Protein AF-A0A7Y5E2L9-F1 (afdb_monomer_lite)

pLDDT: mean 78.07, std 25.01, range [21.69, 98.31]

Sequence (500 aa):
MLGVAVPGIAPTQVGQPGPGPAAGPALGESTGGPRPVPNAMATMLGTSAPAGLGAAAAVGTPPEQPGPTGPRGQTAMFLVPEPKPFVEEPLPSRPVIVEKKKGGVSLALGVGIAAVVVLLLGVGIFFVARGSAPIKASAGVDDTGHDVLALRCEGCPDGTIIKDGPSAATISKGAARLALATPLRVGNNDLTLHVDRPGVGRDEEVKLVVPVSYRLRADAATVEQWPPKFVFRAEAAKGVRIEVDGAPVTVDANGVGTSELPLGALAEGSSDAVSVFEKVVPYKVVLVGGAEEKGTLTLRTRVLPLKLDTPRADAWIFGGTVSVAGQAAPTAKVFINGAAAPVDDRGVFDVQVPVGDGHFEVRTERKDAAARGTKVAIRKMTTAERAAAQKDFESKATLKYADYAKDVTPHIGKKVVVDGDVVDARASGKQTVVLVDQRAGCTGACLTRVVVGAVMTIPRGAKIRVYGHISRKFEGADGTKVPEVDAELVAKPPRFEPWQ

Radius of gyration: 34.04 Å; chains: 1; bounding box: 79×69×106 Å

Structure (mmCIF, N/CA/C/O backbone):
data_AF-A0A7Y5E2L9-F1
#
_entry.id   AF-A0A7Y5E2L9-F1
#
loop_
_atom_site.group_PDB
_atom_site.id
_atom_site.type_symbol
_atom_site.label_atom_id
_atom_site.label_alt_id
_atom_site.label_comp_id
_atom_site.label_asym_id
_atom_site.label_entity_id
_atom_site.label_seq_id
_atom_site.pdbx_PDB_ins_code
_atom_site.Cartn_x
_atom_site.Cartn_y
_atom_site.Cartn_z
_atom_site.occupancy
_atom_site.B_iso_or_equiv
_atom_site.auth_seq_id
_atom_site.auth_comp_id
_atom_site.auth_asym_id
_atom_site.auth_atom_id
_atom_site.pdbx_PDB_model_num
ATOM 1 N N . MET A 1 1 ? -10.392 16.619 27.973 1.00 26.94 1 MET A N 1
ATOM 2 C CA . MET A 1 1 ? -10.065 15.187 28.157 1.00 26.94 1 MET A CA 1
ATOM 3 C C . MET A 1 1 ? -8.993 14.763 27.157 1.00 26.94 1 MET A C 1
ATOM 5 O O . MET A 1 1 ? -8.852 15.434 26.141 1.00 26.94 1 MET A O 1
ATOM 9 N N . LEU A 1 2 ? -8.266 13.673 27.430 1.00 21.69 2 LEU A N 1
ATOM 10 C CA . LEU A 1 2 ? -7.343 13.024 26.489 1.00 21.69 2 LEU A CA 1
ATOM 11 C C . LEU A 1 2 ? -7.779 11.564 26.307 1.00 21.69 2 LEU A C 1
ATOM 13 O O . LEU A 1 2 ? -7.660 10.766 27.233 1.00 21.69 2 LEU A O 1
ATOM 17 N N . GLY A 1 3 ? -8.325 11.247 25.136 1.00 24.45 3 GLY A N 1
ATOM 18 C CA . GLY A 1 3 ? -8.539 9.882 24.670 1.00 24.45 3 GLY A CA 1
ATOM 19 C C . GLY A 1 3 ? -7.211 9.241 24.268 1.00 24.45 3 GLY A C 1
ATOM 20 O O . GLY A 1 3 ? -6.254 9.928 23.911 1.00 24.45 3 GLY A O 1
ATOM 21 N N . VAL A 1 4 ? -7.146 7.915 24.332 1.00 24.28 4 VAL A N 1
ATOM 22 C CA . VAL A 1 4 ? -5.907 7.146 24.162 1.00 24.28 4 VAL A CA 1
ATOM 23 C C . VAL A 1 4 ? -6.049 6.205 22.967 1.00 24.28 4 VAL A C 1
ATOM 25 O O . VAL A 1 4 ? -7.059 5.516 22.848 1.00 24.28 4 VAL A O 1
ATOM 28 N N . ALA A 1 5 ? -5.041 6.167 22.090 1.00 24.97 5 ALA A N 1
ATOM 29 C CA . ALA A 1 5 ? -4.900 5.098 21.104 1.00 24.97 5 ALA A CA 1
ATOM 30 C C . ALA A 1 5 ? -4.415 3.812 21.776 1.00 24.97 5 ALA A C 1
ATOM 32 O O . ALA A 1 5 ? -3.428 3.847 22.512 1.00 24.97 5 ALA A O 1
ATOM 33 N N . VAL A 1 6 ? -4.993 2.670 21.408 1.00 30.72 6 VAL A N 1
ATOM 34 C CA . VAL A 1 6 ? -4.291 1.385 21.524 1.00 30.72 6 VAL A CA 1
ATOM 35 C C . VAL A 1 6 ? -3.451 1.182 20.251 1.00 30.72 6 VAL A C 1
ATOM 37 O O . VAL A 1 6 ? -3.995 1.293 19.148 1.00 30.72 6 VAL A O 1
ATOM 40 N N . PRO A 1 7 ? -2.136 0.904 20.346 1.00 28.19 7 PRO A N 1
ATOM 41 C CA . PRO A 1 7 ? -1.324 0.534 19.190 1.00 28.19 7 PRO A CA 1
ATOM 42 C C . PRO A 1 7 ? -1.612 -0.894 18.715 1.00 28.19 7 PRO A C 1
ATOM 44 O O . PRO A 1 7 ? -1.441 -1.849 19.470 1.00 28.19 7 PRO A O 1
ATOM 47 N N . GLY A 1 8 ? -1.975 -1.060 17.441 1.00 25.48 8 GLY A N 1
ATOM 48 C CA . GLY A 1 8 ? -2.113 -2.383 16.827 1.00 25.48 8 GLY A CA 1
ATOM 49 C C . GLY A 1 8 ? -0.757 -3.072 16.632 1.00 25.48 8 GLY A C 1
ATOM 50 O O . GLY A 1 8 ? -0.043 -2.781 15.671 1.00 25.48 8 GLY A O 1
ATOM 51 N N . ILE A 1 9 ? -0.404 -4.003 17.523 1.00 25.88 9 ILE A N 1
ATOM 52 C CA . ILE A 1 9 ? 0.802 -4.834 17.399 1.00 25.88 9 ILE A CA 1
ATOM 53 C C . ILE A 1 9 ? 0.489 -6.063 16.536 1.00 25.88 9 ILE A C 1
ATOM 55 O O . ILE A 1 9 ? -0.278 -6.938 16.931 1.00 25.88 9 ILE A O 1
ATOM 59 N N . ALA A 1 10 ? 1.121 -6.159 15.365 1.00 26.16 10 ALA A N 1
ATOM 60 C CA . ALA A 1 10 ? 1.082 -7.369 14.544 1.00 26.16 10 ALA A CA 1
ATOM 61 C C . ALA A 1 10 ? 2.088 -8.420 15.068 1.00 26.16 10 ALA A C 1
ATOM 63 O O . ALA A 1 10 ? 3.217 -8.052 15.404 1.00 26.16 10 ALA A O 1
ATOM 64 N N . PRO A 1 11 ? 1.737 -9.721 15.109 1.00 26.77 11 PRO A N 1
ATOM 65 C CA . PRO A 1 11 ? 2.609 -10.753 15.661 1.00 26.77 11 PRO A CA 1
ATOM 66 C C . PRO A 1 11 ? 3.846 -10.999 14.785 1.00 26.77 11 PRO A C 1
ATOM 68 O O . PRO A 1 11 ? 3.742 -11.308 13.597 1.00 26.77 11 PRO A O 1
ATOM 71 N N . THR A 1 12 ? 5.031 -10.925 15.394 1.00 29.47 12 THR A N 1
ATOM 72 C CA . THR A 1 12 ? 6.311 -11.270 14.762 1.00 29.47 12 THR A CA 1
ATOM 73 C C . THR A 1 12 ? 6.851 -12.592 15.304 1.00 29.47 12 THR A C 1
ATOM 75 O O . THR A 1 12 ? 7.628 -12.605 16.258 1.00 29.47 12 THR A O 1
ATOM 78 N N . GLN A 1 13 ? 6.498 -13.704 14.660 1.00 29.12 13 GLN A N 1
ATOM 79 C CA . GLN A 1 13 ? 7.287 -14.935 14.733 1.00 29.12 13 GLN A CA 1
ATOM 80 C C . GLN A 1 13 ? 7.482 -15.524 13.335 1.00 29.12 13 GLN A C 1
ATOM 82 O O . GLN A 1 13 ? 6.527 -15.750 12.596 1.00 29.12 13 GLN A O 1
ATOM 87 N N . VAL A 1 14 ? 8.745 -15.777 12.992 1.00 32.88 14 VAL A N 1
ATOM 88 C CA . VAL A 1 14 ? 9.131 -16.675 11.902 1.00 32.88 14 VAL A CA 1
ATOM 89 C C . VAL A 1 14 ? 9.301 -18.052 12.534 1.00 32.88 14 VAL A C 1
ATOM 91 O O . VAL A 1 14 ? 10.081 -18.199 13.472 1.00 32.88 14 VAL A O 1
ATOM 94 N N . GLY A 1 15 ? 8.549 -19.046 12.060 1.00 31.00 15 GLY A N 1
ATOM 95 C CA . GLY A 1 15 ? 8.621 -20.405 12.595 1.00 31.00 15 GLY A CA 1
ATOM 96 C C . GLY A 1 15 ? 9.965 -21.060 12.276 1.00 31.00 15 GLY A C 1
ATOM 97 O O . GLY A 1 15 ? 10.263 -21.318 11.112 1.00 31.00 15 GLY A O 1
ATOM 98 N N . GLN A 1 16 ? 10.759 -21.345 13.306 1.00 31.66 16 GLN A N 1
ATOM 99 C CA . GLN A 1 16 ? 11.995 -22.118 13.196 1.00 31.66 16 GLN A CA 1
ATOM 100 C C . GLN A 1 16 ? 11.679 -23.603 13.467 1.00 31.66 16 GLN A C 1
ATOM 102 O O . GLN A 1 16 ? 11.111 -23.905 14.519 1.00 31.66 16 GLN A O 1
ATOM 107 N N . PRO A 1 17 ? 11.989 -24.540 12.550 1.00 31.20 17 PRO A N 1
ATOM 108 C CA . PRO A 1 17 ? 11.597 -25.940 12.704 1.00 31.20 17 PRO A CA 1
ATOM 109 C C . PRO A 1 17 ? 12.443 -26.654 13.770 1.00 31.20 17 PRO A C 1
ATOM 111 O O . PRO A 1 17 ? 13.666 -26.728 13.660 1.00 31.20 17 PRO A O 1
ATOM 114 N N . GLY A 1 18 ? 11.779 -27.201 14.791 1.00 34.06 18 GLY A N 1
ATOM 115 C CA . GLY A 1 18 ? 12.383 -28.121 15.761 1.00 34.06 18 GLY A CA 1
ATOM 116 C C . GLY A 1 18 ? 12.402 -29.574 15.253 1.00 34.06 18 GLY A C 1
ATOM 117 O O . GLY A 1 18 ? 11.581 -29.928 14.404 1.00 34.06 18 GLY A O 1
ATOM 118 N N . PRO A 1 19 ? 13.318 -30.428 15.747 1.00 35.44 19 PRO A N 1
ATOM 119 C CA . PRO A 1 19 ? 13.451 -31.811 15.290 1.00 35.44 19 PRO A CA 1
ATOM 120 C C . PRO A 1 19 ? 12.306 -32.705 15.796 1.00 35.44 19 PRO A C 1
ATOM 122 O O . PRO A 1 19 ? 11.911 -32.628 16.959 1.00 35.44 19 PRO A O 1
ATOM 125 N N . GLY A 1 20 ? 11.794 -33.580 14.926 1.00 37.84 20 GLY A N 1
ATOM 126 C CA . GLY A 1 20 ? 10.731 -34.532 15.263 1.00 37.84 20 GLY A CA 1
ATOM 127 C C . GLY A 1 20 ? 11.250 -35.825 15.922 1.00 37.84 20 GLY A C 1
ATOM 128 O O . GLY A 1 20 ? 12.314 -36.309 15.534 1.00 37.84 20 GLY A O 1
ATOM 129 N N . PRO A 1 21 ? 10.514 -36.413 16.888 1.00 40.69 21 PRO A N 1
ATOM 130 C CA . PRO A 1 21 ? 10.806 -37.733 17.447 1.00 40.69 21 PRO A CA 1
ATOM 131 C C . PRO A 1 21 ? 10.273 -38.883 16.566 1.00 40.69 21 PRO A C 1
ATOM 133 O O . PRO A 1 21 ? 9.483 -38.676 15.647 1.00 40.69 21 PRO A O 1
ATOM 136 N N . ALA A 1 22 ? 10.722 -40.108 16.856 1.00 39.41 22 ALA A N 1
ATOM 137 C CA . ALA A 1 22 ? 10.440 -41.309 16.065 1.00 39.41 22 ALA A CA 1
ATOM 138 C C . ALA A 1 22 ? 9.013 -41.879 16.243 1.00 39.41 22 ALA A C 1
ATOM 140 O O . ALA A 1 22 ? 8.301 -41.558 17.193 1.00 39.41 22 ALA A O 1
ATOM 141 N N . ALA A 1 23 ? 8.613 -42.758 15.318 1.00 44.72 23 ALA A N 1
ATOM 142 C CA . ALA A 1 23 ? 7.274 -43.343 15.248 1.00 44.72 23 ALA A CA 1
ATOM 143 C C . ALA A 1 23 ? 7.058 -44.556 16.180 1.00 44.72 23 ALA A C 1
ATOM 145 O O . ALA A 1 23 ? 7.961 -45.361 16.397 1.00 44.72 23 ALA A O 1
ATOM 146 N N . GLY A 1 24 ? 5.812 -44.730 16.634 1.00 35.00 24 GLY A N 1
ATOM 147 C CA . GLY A 1 24 ? 5.298 -45.920 17.322 1.00 35.00 24 GLY A CA 1
ATOM 148 C C . GLY A 1 24 ? 3.761 -45.986 17.191 1.00 35.00 24 GLY A C 1
ATOM 149 O O . GLY A 1 24 ? 3.131 -44.935 17.314 1.00 35.00 24 GLY A O 1
ATOM 150 N N . PRO A 1 25 ? 3.138 -47.146 16.891 1.00 59.03 25 PRO A N 1
ATOM 151 C CA . PRO A 1 25 ? 1.715 -47.208 16.528 1.00 59.03 25 PRO A CA 1
ATOM 152 C C . PRO A 1 25 ? 0.788 -47.732 17.642 1.00 59.03 25 PRO A C 1
ATOM 154 O O . PRO A 1 25 ? 1.122 -48.698 18.325 1.00 59.03 25 PRO A O 1
ATOM 157 N N . ALA A 1 26 ? -0.429 -47.182 17.732 1.00 32.97 26 ALA A N 1
ATOM 158 C CA . ALA A 1 26 ? -1.605 -47.838 18.322 1.00 32.97 26 ALA A CA 1
ATOM 159 C C . ALA A 1 26 ? -2.916 -47.166 17.855 1.00 32.97 26 ALA A C 1
ATOM 161 O O . ALA A 1 26 ? -2.919 -46.003 17.455 1.00 32.97 26 ALA A O 1
ATOM 162 N N . LEU A 1 27 ? -4.024 -47.911 17.911 1.00 42.81 27 LEU A N 1
ATOM 163 C CA 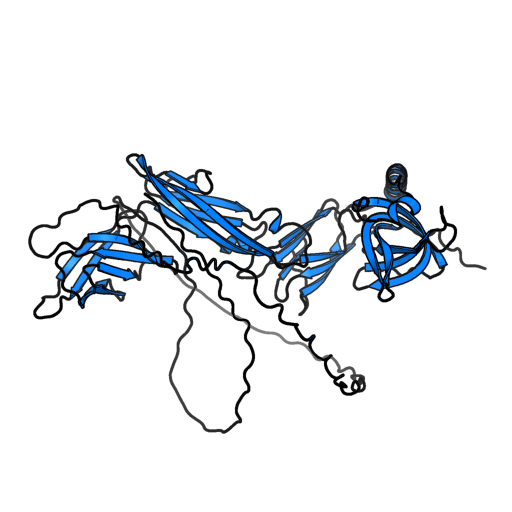. LEU A 1 27 ? -5.388 -47.440 17.630 1.00 42.81 27 LEU A CA 1
ATOM 164 C C . LEU A 1 27 ? -6.000 -46.750 18.866 1.00 42.81 27 LEU A C 1
ATOM 166 O O . LEU A 1 27 ? -5.702 -47.135 19.995 1.00 42.81 27 LEU A O 1
ATOM 170 N N . GLY A 1 28 ? -6.900 -45.786 18.656 1.00 32.62 28 GLY A N 1
ATOM 171 C CA . GLY A 1 28 ? -7.669 -45.112 19.711 1.00 32.62 28 GLY A CA 1
ATOM 172 C C . GLY A 1 28 ? -8.804 -44.265 19.122 1.00 32.62 28 GLY A C 1
ATOM 173 O O . GLY A 1 28 ? -8.686 -43.787 17.995 1.00 32.62 28 GLY A O 1
ATOM 174 N N . GLU A 1 29 ? -9.911 -44.111 19.852 1.00 36.25 29 GLU A N 1
ATOM 175 C CA . GLU A 1 29 ? -11.190 -43.627 19.308 1.00 36.25 29 GLU A CA 1
ATOM 176 C C . GLU A 1 29 ? -11.758 -42.406 20.067 1.00 36.25 29 GLU A C 1
ATOM 178 O O . GLU A 1 29 ? -11.672 -42.332 21.290 1.00 36.25 29 GLU A O 1
ATOM 183 N N . SER A 1 30 ? -12.459 -41.536 19.325 1.00 35.94 30 SER A N 1
ATOM 184 C CA . SER A 1 30 ? -13.523 -40.620 19.788 1.00 35.94 30 SER A CA 1
ATOM 185 C C . SER A 1 30 ? -13.188 -39.225 20.372 1.00 35.94 30 SER A C 1
ATOM 187 O O . SER A 1 30 ? -12.164 -38.980 20.999 1.00 35.94 30 SER A O 1
ATOM 189 N N . THR A 1 31 ? -14.186 -38.336 20.223 1.00 32.50 31 THR A N 1
ATOM 190 C CA . THR A 1 31 ? -14.397 -36.990 20.822 1.00 32.50 31 THR A CA 1
ATOM 191 C C . THR A 1 31 ? -13.500 -35.809 20.403 1.00 32.50 31 THR A C 1
ATOM 193 O O . THR A 1 31 ? -12.316 -35.965 20.133 1.00 32.50 31 THR A O 1
ATOM 196 N N . GLY A 1 32 ? -14.054 -34.579 20.420 1.00 32.03 32 GLY A N 1
ATOM 197 C CA . GLY A 1 32 ? -13.212 -33.402 20.707 1.00 32.03 32 GLY A CA 1
ATOM 198 C C . GLY A 1 32 ? -13.712 -31.995 20.344 1.00 32.03 32 GLY A C 1
ATOM 199 O O . GLY A 1 32 ? -14.082 -31.236 21.232 1.00 32.03 32 GLY A O 1
ATOM 200 N N . GLY A 1 33 ? -13.644 -31.601 19.065 1.00 34.62 33 GLY A N 1
ATOM 201 C CA . GLY A 1 33 ? -13.694 -30.177 18.654 1.00 34.62 33 GLY A CA 1
ATOM 202 C C . GLY A 1 33 ? -12.409 -29.398 19.022 1.00 34.62 33 GLY A C 1
ATOM 203 O O . GLY A 1 33 ? -11.419 -30.037 19.377 1.00 34.62 33 GLY A O 1
ATOM 204 N N . PRO A 1 34 ? -12.373 -28.045 18.965 1.00 37.31 34 PRO A N 1
ATOM 205 C CA . PRO A 1 34 ? -13.344 -27.086 18.416 1.00 37.31 34 PRO A CA 1
ATOM 206 C C . PRO A 1 34 ? -12.853 -26.410 17.101 1.00 37.31 34 PRO A C 1
ATOM 208 O O . PRO A 1 34 ? -11.834 -26.792 16.530 1.00 37.31 34 PRO A O 1
ATOM 211 N N . ARG A 1 35 ? -13.575 -25.390 16.600 1.00 37.59 35 ARG A N 1
ATOM 212 C CA . ARG A 1 35 ? -13.188 -24.540 15.443 1.00 37.59 35 ARG A CA 1
ATOM 213 C C . ARG A 1 35 ? -12.860 -23.091 15.877 1.00 37.59 35 ARG A C 1
ATOM 215 O O . ARG A 1 35 ? -13.267 -22.703 16.969 1.00 37.59 35 ARG A O 1
ATOM 222 N N . PRO A 1 36 ? -12.100 -22.311 15.076 1.00 37.47 36 PRO A N 1
ATOM 223 C CA . PRO A 1 36 ? -11.423 -21.094 15.547 1.00 37.47 36 PRO A CA 1
ATOM 224 C C . PRO A 1 36 ? -12.313 -19.845 15.660 1.00 37.47 36 PRO A C 1
ATOM 226 O O . PRO A 1 36 ? -13.314 -19.704 14.957 1.00 37.47 36 PRO A O 1
ATOM 229 N N . VAL A 1 37 ? -11.877 -18.910 16.511 1.00 37.19 37 VAL A N 1
ATOM 230 C CA . VAL A 1 37 ? -12.456 -17.566 16.697 1.00 37.19 37 VAL A CA 1
ATOM 231 C C . VAL A 1 37 ? -12.024 -16.567 15.602 1.00 37.19 37 VAL A C 1
ATOM 233 O O . VAL A 1 37 ? -10.918 -16.702 15.074 1.00 37.19 37 VAL A O 1
ATOM 236 N N . PRO A 1 38 ? -12.847 -15.550 15.263 1.00 44.22 38 PRO A N 1
ATOM 237 C CA . PRO A 1 38 ? -12.469 -14.449 14.367 1.00 44.22 38 PRO A CA 1
ATOM 238 C C . PRO A 1 38 ? -11.690 -13.327 15.082 1.00 44.22 38 PRO A C 1
ATOM 240 O O . PRO A 1 38 ? -11.740 -13.200 16.302 1.00 44.22 38 PRO A O 1
ATOM 243 N N . ASN A 1 39 ? -11.016 -12.475 14.303 1.00 35.81 39 ASN A N 1
ATOM 244 C CA . ASN A 1 39 ? -10.220 -11.342 14.799 1.00 35.81 39 ASN A CA 1
ATOM 245 C C . ASN A 1 39 ? -11.077 -10.203 15.399 1.00 35.81 39 ASN A C 1
ATOM 247 O O . ASN A 1 39 ? -12.183 -9.935 14.928 1.00 35.81 39 ASN A O 1
ATOM 251 N N . ALA A 1 40 ? -10.517 -9.482 16.378 1.00 33.62 40 ALA A N 1
ATOM 252 C CA . ALA A 1 40 ? -11.137 -8.335 17.053 1.00 33.62 40 ALA A CA 1
ATOM 253 C C . ALA A 1 40 ? -10.933 -6.982 16.318 1.00 33.62 40 ALA A C 1
ATOM 255 O O . ALA A 1 40 ? -10.086 -6.861 15.432 1.00 33.62 40 ALA A O 1
ATOM 256 N N . MET A 1 41 ? -11.728 -5.962 16.684 1.00 36.69 41 MET A N 1
ATOM 257 C CA . MET A 1 41 ? -11.719 -4.592 16.127 1.00 36.69 41 MET A CA 1
ATOM 258 C C . MET A 1 41 ? -12.050 -3.550 17.217 1.00 36.69 41 MET A C 1
ATOM 260 O O . MET A 1 41 ? -12.999 -3.763 17.964 1.00 36.69 41 MET A O 1
ATOM 264 N N . ALA A 1 42 ? -11.338 -2.414 17.273 1.00 37.19 42 ALA A N 1
ATOM 265 C CA . ALA A 1 42 ? -11.435 -1.401 18.350 1.00 37.19 42 ALA A CA 1
ATOM 266 C C . ALA A 1 42 ? -12.572 -0.358 18.223 1.00 37.19 42 ALA A C 1
ATOM 268 O O . ALA A 1 42 ? -13.076 -0.137 17.122 1.00 37.19 42 ALA A O 1
ATOM 269 N N . THR A 1 43 ? -12.977 0.275 19.350 1.00 36.75 43 THR A N 1
ATOM 270 C CA . THR A 1 43 ? -14.162 1.177 19.476 1.00 36.75 43 THR A CA 1
ATOM 271 C C . THR A 1 43 ? -14.116 2.187 20.683 1.00 36.75 43 THR A C 1
ATOM 273 O O . THR A 1 43 ? -13.170 2.120 21.456 1.00 36.75 43 THR A O 1
ATOM 276 N N . MET A 1 44 ? -15.092 3.125 20.857 1.00 44.75 44 MET A N 1
ATOM 277 C CA . MET A 1 44 ? -15.255 4.190 21.928 1.00 44.75 44 MET A CA 1
ATOM 278 C C . MET A 1 44 ? -16.761 4.623 22.107 1.00 44.75 44 MET A C 1
ATOM 280 O O . MET A 1 44 ? -17.460 4.315 21.150 1.00 44.75 44 MET A O 1
ATOM 284 N N . LEU A 1 45 ? -17.284 5.236 23.235 1.00 39.12 45 LEU A N 1
ATOM 285 C CA . LEU A 1 45 ? -18.764 5.377 23.614 1.00 39.12 45 LEU A CA 1
ATOM 286 C C . LEU A 1 45 ? -19.257 6.417 24.781 1.00 39.12 45 LEU A C 1
ATOM 288 O O . LEU A 1 45 ? -18.694 6.337 25.866 1.00 39.12 45 LEU A O 1
ATOM 292 N N . GLY A 1 46 ? -20.346 7.288 24.671 1.00 41.31 46 GLY A N 1
ATOM 293 C CA . GLY A 1 46 ? -21.229 7.988 25.751 1.00 41.31 46 GLY A CA 1
ATOM 294 C C . GLY A 1 46 ? -22.747 8.580 25.500 1.00 41.31 46 GLY A C 1
ATOM 295 O O . GLY A 1 46 ? -22.943 9.374 24.612 1.00 41.31 46 GLY A O 1
ATOM 296 N N . THR A 1 47 ? -23.886 8.349 26.228 1.00 38.25 47 THR A N 1
ATOM 297 C CA . THR A 1 47 ? -25.364 8.292 25.771 1.00 38.25 47 THR A CA 1
ATOM 298 C C . THR A 1 47 ? -26.271 9.483 25.306 1.00 38.25 47 THR A C 1
ATOM 300 O O . THR A 1 47 ? -26.115 10.612 25.757 1.00 38.25 47 THR A O 1
ATOM 303 N N . SER A 1 48 ? -27.396 9.157 24.593 1.00 30.81 48 SER A N 1
ATOM 304 C CA . SER A 1 48 ? -28.834 9.434 24.989 1.00 30.81 48 SER A CA 1
ATOM 305 C C . SER A 1 48 ? -29.911 8.523 24.275 1.00 30.81 48 SER A C 1
ATOM 307 O O . SER A 1 48 ? -29.524 7.560 23.622 1.00 30.81 48 SER A O 1
ATOM 309 N N . ALA A 1 49 ? -31.242 8.723 24.452 1.00 44.56 49 ALA A N 1
ATOM 310 C CA . ALA A 1 49 ? -32.302 7.660 24.496 1.00 44.56 49 ALA A CA 1
ATOM 311 C C . ALA A 1 49 ? -33.341 7.531 23.308 1.00 44.56 49 ALA A C 1
ATOM 313 O O . ALA A 1 49 ? -33.439 8.473 22.522 1.00 44.56 49 ALA A O 1
ATOM 314 N N . PRO A 1 50 ? -34.117 6.405 23.149 1.00 41.75 50 PRO A N 1
ATOM 315 C CA . PRO A 1 50 ? -34.471 5.869 21.803 1.00 41.75 50 PRO A CA 1
ATOM 316 C C . PRO A 1 50 ? -35.883 5.240 21.514 1.00 41.75 50 PRO A C 1
ATOM 318 O O . PRO A 1 50 ? -36.741 5.135 22.388 1.00 41.75 50 PRO A O 1
ATOM 321 N N . ALA A 1 51 ? -36.027 4.718 20.271 1.00 35.72 51 ALA A N 1
ATOM 322 C CA . ALA A 1 51 ? -36.808 3.547 19.765 1.00 35.72 51 ALA A CA 1
ATOM 323 C C . ALA A 1 51 ? -36.245 3.139 18.354 1.00 35.72 51 ALA A C 1
ATOM 325 O O . ALA A 1 51 ? -35.475 3.927 17.811 1.00 35.72 51 ALA A O 1
ATOM 326 N N . GLY A 1 52 ? -36.501 2.012 17.649 1.00 32.81 52 GLY A N 1
ATOM 327 C CA . GLY A 1 52 ? -37.239 0.737 17.863 1.00 32.81 52 GLY A CA 1
ATOM 328 C C . GLY A 1 52 ? -38.156 0.369 16.654 1.00 32.81 52 GLY A C 1
ATOM 329 O O . GLY A 1 52 ? -38.777 1.286 16.136 1.00 32.81 52 GLY A O 1
ATOM 330 N N . LEU A 1 53 ? -38.354 -0.864 16.122 1.00 30.88 53 LEU A N 1
ATOM 331 C CA . LEU A 1 53 ? -37.821 -2.250 16.283 1.00 30.88 53 LEU A CA 1
ATOM 332 C C . LEU A 1 53 ? -38.215 -3.137 15.040 1.00 30.88 53 LEU A C 1
ATOM 334 O O . LEU A 1 53 ? -39.227 -2.838 14.412 1.00 30.88 53 LEU A O 1
ATOM 338 N N . GLY A 1 54 ? -37.516 -4.256 14.721 1.00 28.67 54 GLY A N 1
ATOM 339 C CA . GLY A 1 54 ? -37.970 -5.320 13.761 1.00 28.67 54 GLY A CA 1
ATOM 340 C C . GLY A 1 54 ? -36.865 -6.121 12.996 1.00 28.67 54 GLY A C 1
ATOM 341 O O . GLY A 1 54 ? -35.787 -5.575 12.791 1.00 28.67 54 GLY A O 1
ATOM 342 N N . ALA A 1 55 ? -37.092 -7.397 12.590 1.00 31.59 55 ALA A N 1
ATOM 343 C CA . ALA A 1 55 ? -36.146 -8.325 11.876 1.00 31.59 55 ALA A CA 1
ATOM 344 C C . ALA A 1 55 ? -36.901 -9.542 11.202 1.00 31.59 55 ALA A C 1
ATOM 346 O O . ALA A 1 55 ? -38.127 -9.506 11.251 1.00 31.59 55 ALA A O 1
ATOM 347 N N . ALA A 1 56 ? -36.373 -10.634 10.577 1.00 32.00 56 ALA A N 1
ATOM 348 C CA . ALA A 1 56 ? -35.027 -11.250 10.379 1.00 32.00 56 ALA A CA 1
ATOM 349 C C . ALA A 1 56 ? -34.978 -12.355 9.244 1.00 32.00 56 ALA A C 1
ATOM 351 O O . ALA A 1 56 ? -36.031 -12.843 8.845 1.00 32.00 56 ALA A O 1
ATOM 352 N N . ALA A 1 57 ? -33.769 -12.859 8.879 1.00 31.02 57 ALA A N 1
ATOM 353 C CA . ALA A 1 57 ? -33.433 -14.171 8.216 1.00 31.02 57 ALA A CA 1
ATOM 354 C C . ALA A 1 57 ? -33.836 -14.405 6.708 1.00 31.02 57 ALA A C 1
ATOM 356 O O . ALA A 1 57 ? -34.414 -13.499 6.122 1.00 31.02 57 ALA A O 1
ATOM 357 N N . ALA A 1 58 ? -33.517 -15.501 5.957 1.00 32.25 58 ALA A N 1
ATOM 358 C CA . ALA A 1 58 ? -32.832 -16.803 6.216 1.00 32.25 58 ALA A CA 1
ATOM 359 C C . ALA A 1 58 ? -32.200 -17.526 4.955 1.00 32.25 58 ALA A C 1
ATOM 361 O O . ALA A 1 58 ? -32.710 -17.382 3.854 1.00 32.25 58 ALA A O 1
ATOM 362 N N . VAL A 1 59 ? -31.139 -18.343 5.173 1.00 33.03 59 VAL A N 1
ATOM 363 C CA . VAL A 1 59 ? -30.667 -19.657 4.577 1.00 33.03 59 VAL A CA 1
ATOM 364 C C . VAL A 1 59 ? -30.909 -20.106 3.092 1.00 33.03 59 VAL A C 1
ATOM 366 O O . VAL A 1 59 ? -32.038 -20.104 2.622 1.00 33.03 59 VAL A O 1
ATOM 369 N N . GLY A 1 60 ? -29.887 -20.730 2.438 1.00 32.12 60 GLY A N 1
ATOM 370 C CA . GLY A 1 60 ? -30.053 -21.745 1.344 1.00 32.12 60 GLY A CA 1
ATOM 371 C C . GLY A 1 60 ? -28.801 -22.159 0.498 1.00 32.12 60 GLY A C 1
ATOM 372 O O . GLY A 1 60 ? -28.059 -21.278 0.080 1.00 32.12 60 GLY A O 1
ATOM 373 N N . THR A 1 61 ? -28.583 -23.470 0.219 1.00 35.19 61 THR A N 1
ATOM 374 C CA . THR A 1 61 ? -27.566 -24.128 -0.691 1.00 35.19 61 THR A CA 1
ATOM 375 C C . THR A 1 61 ? -27.913 -25.643 -0.925 1.00 35.19 61 THR A C 1
ATOM 377 O O . THR A 1 61 ? -28.873 -26.081 -0.286 1.00 35.19 61 THR A O 1
ATOM 380 N N . PRO A 1 62 ? -27.148 -26.533 -1.645 1.00 51.72 62 PRO A N 1
ATOM 381 C CA . PRO A 1 62 ? -26.215 -26.333 -2.794 1.00 51.72 62 PRO A CA 1
ATOM 382 C C . PRO A 1 62 ? -26.414 -26.983 -4.228 1.00 51.72 62 PRO A C 1
ATOM 384 O O . PRO A 1 62 ? -26.524 -26.175 -5.145 1.00 51.72 62 PRO A O 1
ATOM 387 N N . PRO A 1 63 ? -26.241 -28.306 -4.544 1.00 51.38 63 PRO A N 1
ATOM 388 C CA . PRO A 1 63 ? -25.135 -28.763 -5.441 1.00 51.38 63 PRO A CA 1
ATOM 389 C C . PRO A 1 63 ? -25.472 -29.610 -6.709 1.00 51.38 63 PRO A C 1
ATOM 391 O O . PRO A 1 63 ? -26.501 -30.274 -6.743 1.00 51.38 63 PRO A O 1
ATOM 394 N N . GLU A 1 64 ? -24.517 -29.740 -7.662 1.00 33.84 64 GLU A N 1
ATOM 395 C CA . GLU A 1 64 ? -24.462 -30.839 -8.675 1.00 33.84 64 GLU A CA 1
ATOM 396 C C . GLU A 1 64 ? -23.025 -31.161 -9.213 1.00 33.84 64 GLU A C 1
ATOM 398 O O . GLU A 1 64 ? -22.071 -30.434 -8.926 1.00 33.84 64 GLU A O 1
ATOM 403 N N . GLN A 1 65 ? -22.856 -32.281 -9.947 1.00 35.91 65 GLN A N 1
ATOM 404 C CA . GLN A 1 65 ? -21.607 -32.926 -10.449 1.00 35.91 65 GLN A CA 1
ATOM 405 C C . GLN A 1 65 ? -21.962 -34.006 -11.522 1.00 35.91 65 GLN A C 1
ATOM 407 O O . GLN A 1 65 ? -23.127 -34.393 -11.553 1.00 35.91 65 GLN A O 1
ATOM 412 N N . PRO A 1 66 ? -21.026 -34.691 -12.239 1.00 51.38 66 PRO A N 1
ATOM 413 C CA . PRO A 1 66 ? -19.713 -34.335 -12.818 1.00 51.38 66 PRO A CA 1
ATOM 414 C C . PRO A 1 66 ? -19.579 -34.781 -14.320 1.00 51.38 66 PRO A C 1
ATOM 416 O O . PRO A 1 66 ? -20.542 -35.242 -14.924 1.00 51.38 66 PRO A O 1
ATOM 419 N N . GLY A 1 67 ? -18.379 -34.741 -14.937 1.00 32.75 67 GLY A N 1
ATOM 420 C CA . GLY A 1 67 ? -18.123 -35.359 -16.265 1.00 32.75 67 GLY A CA 1
ATOM 421 C C . GLY A 1 67 ? -16.622 -35.559 -16.616 1.00 32.75 67 GLY A C 1
ATOM 422 O O . GLY A 1 67 ? -15.825 -34.727 -16.180 1.00 32.75 67 GLY A O 1
ATOM 423 N N . PRO A 1 68 ? -16.185 -36.616 -17.357 1.00 53.62 68 PRO A N 1
ATOM 424 C CA . PRO A 1 68 ? -14.763 -37.011 -17.398 1.00 53.62 68 PRO A CA 1
ATOM 425 C C . PRO A 1 68 ? -14.047 -37.002 -18.775 1.00 53.62 68 PRO A C 1
ATOM 427 O O . PRO A 1 68 ? -14.553 -37.523 -19.764 1.00 53.62 68 PRO A O 1
ATOM 430 N N . THR A 1 69 ? -12.786 -36.545 -18.782 1.00 39.47 69 THR A N 1
ATOM 431 C CA . THR A 1 69 ? -11.675 -36.925 -19.700 1.00 39.47 69 THR A CA 1
ATOM 432 C C . THR A 1 69 ? -10.338 -36.712 -18.953 1.00 39.47 69 THR A C 1
ATOM 434 O O . THR A 1 69 ? -10.330 -36.025 -17.936 1.00 39.47 69 THR A O 1
ATOM 437 N N . GLY A 1 70 ? -9.166 -37.240 -19.334 1.00 38.94 70 GLY A N 1
ATOM 438 C CA . GLY A 1 70 ? -8.765 -38.181 -20.397 1.00 38.94 70 GLY A CA 1
ATOM 439 C C . GLY A 1 70 ? -7.221 -38.356 -20.381 1.00 38.94 70 GLY A C 1
ATOM 440 O O . GLY A 1 70 ? -6.531 -37.428 -19.952 1.00 38.94 70 GLY A O 1
ATOM 441 N N . PRO A 1 71 ? -6.637 -39.508 -20.780 1.00 48.56 71 PRO A N 1
ATOM 442 C CA . PRO A 1 71 ? -5.217 -39.793 -20.531 1.00 48.56 71 PRO A CA 1
ATOM 443 C C . PRO A 1 71 ? -4.258 -39.058 -21.485 1.00 48.56 71 PRO A C 1
ATOM 445 O O . PRO A 1 71 ? -4.494 -38.977 -22.690 1.00 48.56 71 PRO A O 1
ATOM 448 N N . ARG A 1 72 ? -3.120 -38.587 -20.956 1.00 44.38 72 ARG A N 1
ATOM 449 C CA . ARG A 1 72 ? -1.968 -38.084 -21.730 1.00 44.38 72 ARG A CA 1
ATOM 450 C C . ARG A 1 72 ? -0.703 -38.870 -21.383 1.00 44.38 72 ARG A C 1
ATOM 452 O O . ARG A 1 72 ? -0.525 -39.289 -20.244 1.00 44.38 72 ARG A O 1
ATOM 459 N N . GLY A 1 73 ? 0.140 -39.090 -22.393 1.00 39.75 73 GLY A N 1
ATOM 460 C CA . GLY A 1 73 ? 1.328 -39.941 -22.298 1.00 39.75 73 GLY A CA 1
ATOM 461 C C . GLY A 1 73 ? 2.440 -39.370 -21.415 1.00 39.75 73 GLY A C 1
ATOM 462 O O . GLY A 1 73 ? 2.569 -38.157 -21.255 1.00 39.75 73 GLY A O 1
ATOM 463 N N . GLN A 1 74 ? 3.255 -40.269 -20.866 1.00 45.59 74 GLN A N 1
ATOM 464 C CA . GLN A 1 74 ? 4.435 -39.940 -20.071 1.00 45.59 74 GLN A CA 1
ATOM 465 C C . GLN A 1 74 ? 5.636 -39.690 -20.994 1.00 45.59 74 GLN A C 1
ATOM 467 O O . GLN A 1 74 ? 6.011 -40.564 -21.773 1.00 45.59 74 GLN A O 1
ATOM 472 N N . THR A 1 75 ? 6.264 -38.519 -20.885 1.00 47.31 75 THR A N 1
ATOM 473 C CA . THR A 1 75 ? 7.558 -38.239 -21.526 1.00 47.31 75 THR A CA 1
ATOM 474 C C . THR A 1 75 ? 8.681 -38.624 -20.565 1.00 47.31 75 THR A C 1
ATOM 476 O O . THR A 1 75 ? 8.640 -38.247 -19.394 1.00 47.31 75 THR A O 1
ATOM 479 N N . ALA A 1 76 ? 9.682 -39.369 -21.039 1.00 44.44 76 ALA A N 1
ATOM 480 C CA . ALA A 1 76 ? 10.794 -39.815 -20.202 1.00 44.44 76 ALA A CA 1
ATOM 481 C C . ALA A 1 76 ? 11.604 -38.630 -19.641 1.00 44.44 76 ALA A C 1
ATOM 483 O O . ALA A 1 76 ? 11.942 -37.692 -20.365 1.00 44.44 76 ALA A O 1
ATOM 484 N N . MET A 1 77 ? 11.933 -38.690 -18.349 1.00 47.09 77 MET A N 1
ATOM 485 C CA . MET A 1 77 ? 12.769 -37.691 -17.684 1.00 47.09 77 MET A CA 1
ATOM 486 C C . MET A 1 77 ? 14.250 -37.972 -17.955 1.00 47.09 77 MET A C 1
ATOM 488 O O . MET A 1 77 ? 14.729 -39.079 -17.714 1.00 47.09 77 MET A O 1
ATOM 492 N N . PHE A 1 78 ? 14.989 -36.958 -18.402 1.00 51.44 78 PHE A N 1
ATOM 493 C CA . PHE A 1 78 ? 16.450 -37.005 -18.426 1.00 51.44 78 PHE A CA 1
ATOM 494 C C . PHE A 1 78 ? 16.976 -36.839 -16.997 1.00 51.44 78 PHE A C 1
ATOM 496 O O . PHE A 1 78 ? 16.709 -35.817 -16.363 1.00 51.44 78 PHE A O 1
ATOM 503 N N . LEU A 1 79 ? 17.733 -37.818 -16.489 1.00 46.38 79 LEU A N 1
ATOM 504 C CA . LEU A 1 79 ? 18.434 -37.656 -15.216 1.00 46.38 79 LEU A CA 1
ATOM 505 C C . LEU A 1 79 ? 19.558 -36.627 -15.383 1.00 46.38 79 LEU A C 1
ATOM 507 O O . LEU A 1 79 ? 20.505 -36.839 -16.140 1.00 46.38 79 LEU A O 1
ATOM 511 N N . VAL A 1 80 ? 19.462 -35.531 -14.635 1.00 61.34 80 VAL A N 1
ATOM 512 C CA . VAL A 1 80 ? 20.598 -34.642 -14.379 1.00 61.34 80 VAL A CA 1
ATOM 513 C C . VAL A 1 80 ? 21.498 -35.346 -13.353 1.00 61.34 80 VAL A C 1
ATOM 515 O O . VAL A 1 80 ? 20.978 -35.772 -12.320 1.00 61.34 80 VAL A O 1
ATOM 518 N N . PRO A 1 81 ? 22.810 -35.515 -13.606 1.00 70.56 81 PRO A N 1
ATOM 519 C CA . PRO A 1 81 ? 23.714 -36.122 -12.632 1.00 70.56 81 PRO A CA 1
ATOM 520 C C . PRO A 1 81 ? 23.829 -35.248 -11.378 1.00 70.56 81 PRO A C 1
ATOM 522 O O . PRO A 1 81 ? 23.763 -34.020 -11.463 1.00 70.56 81 PRO A O 1
ATOM 525 N N . GLU A 1 82 ? 24.009 -35.880 -10.219 1.00 64.50 82 GLU A N 1
ATOM 526 C CA . GLU A 1 82 ? 24.045 -35.173 -8.936 1.00 64.50 82 GLU A CA 1
ATOM 527 C C . GLU A 1 82 ? 25.177 -34.126 -8.883 1.00 64.50 82 GLU A C 1
ATOM 529 O O . GLU A 1 82 ? 26.292 -34.381 -9.359 1.00 64.50 82 GLU A O 1
ATOM 534 N N . PRO A 1 83 ? 24.926 -32.937 -8.301 1.00 68.06 83 PRO A N 1
ATOM 535 C CA . PRO A 1 83 ? 25.979 -31.962 -8.061 1.00 68.06 83 PRO A CA 1
ATOM 536 C C . PRO A 1 83 ? 27.004 -32.531 -7.073 1.00 68.06 83 PRO A C 1
ATOM 538 O O . PRO A 1 83 ? 26.662 -33.272 -6.151 1.00 68.06 83 PRO A O 1
ATOM 541 N N . LYS A 1 84 ? 28.278 -32.159 -7.247 1.00 72.81 84 LYS A N 1
ATOM 542 C CA . LYS A 1 84 ? 29.351 -32.583 -6.336 1.00 72.81 84 LYS A CA 1
ATOM 543 C C . LYS A 1 84 ? 29.023 -32.171 -4.889 1.00 72.81 84 LYS A C 1
ATOM 545 O O . LYS A 1 84 ? 28.512 -31.063 -4.705 1.00 72.81 84 LYS A O 1
ATOM 550 N N . PRO A 1 85 ? 29.350 -33.004 -3.879 1.00 73.31 85 PRO A N 1
ATOM 551 C CA . PRO A 1 85 ? 29.147 -32.661 -2.475 1.00 73.31 85 PRO A CA 1
ATOM 552 C C . PRO A 1 85 ? 29.736 -31.296 -2.118 1.00 73.31 85 PRO A C 1
ATOM 554 O O . PRO A 1 85 ? 30.819 -30.935 -2.585 1.00 73.31 85 PRO A O 1
ATOM 557 N N . PHE A 1 86 ? 29.017 -30.551 -1.280 1.00 54.25 86 PHE A N 1
ATOM 558 C CA . PHE A 1 86 ? 29.463 -29.251 -0.794 1.00 54.25 86 PHE A CA 1
ATOM 559 C C . PHE A 1 86 ? 30.732 -29.435 0.047 1.00 54.25 86 PHE A C 1
ATOM 561 O O . PHE A 1 86 ? 30.719 -30.152 1.047 1.00 54.25 86 PHE A O 1
ATOM 568 N N . VAL A 1 87 ? 31.828 -28.797 -0.361 1.00 71.94 87 VAL A N 1
ATOM 569 C CA . VAL A 1 87 ? 33.032 -28.694 0.467 1.00 71.94 87 VAL A CA 1
ATOM 570 C C . VAL A 1 87 ? 32.837 -27.485 1.371 1.00 71.94 87 VAL A C 1
ATOM 572 O O . VAL A 1 87 ? 32.742 -26.362 0.880 1.00 71.94 87 VAL A O 1
ATOM 575 N N . GLU A 1 88 ? 32.753 -27.705 2.681 1.00 53.62 88 GLU A N 1
ATOM 576 C CA . GLU A 1 88 ? 32.765 -26.609 3.649 1.00 53.62 88 GLU A CA 1
ATOM 577 C C . GLU A 1 88 ? 34.164 -25.982 3.680 1.00 53.62 88 GLU A C 1
ATOM 579 O O . GLU A 1 88 ? 35.095 -26.521 4.282 1.00 53.62 88 GLU A O 1
ATOM 584 N N . GLU A 1 89 ? 34.327 -24.833 3.020 1.00 69.81 89 GLU A N 1
ATOM 585 C CA . GLU A 1 89 ? 35.494 -23.986 3.254 1.00 69.81 89 GLU A CA 1
ATOM 586 C C . GLU A 1 89 ? 35.473 -23.504 4.717 1.00 69.81 89 GLU A C 1
ATOM 588 O O . GLU A 1 89 ? 34.434 -23.033 5.196 1.00 69.81 89 GLU A O 1
ATOM 593 N N . PRO A 1 90 ? 36.590 -23.617 5.461 1.00 64.19 90 PRO A N 1
ATOM 594 C CA . PRO A 1 90 ? 36.616 -23.251 6.869 1.00 64.19 90 PRO A CA 1
ATOM 595 C C . PRO A 1 90 ? 36.346 -21.753 7.030 1.00 64.19 90 PRO A C 1
ATOM 597 O O . PRO A 1 90 ? 37.057 -20.917 6.469 1.00 64.19 90 PRO A O 1
ATOM 600 N N . LEU A 1 91 ? 35.323 -21.419 7.825 1.00 53.56 91 LEU A N 1
ATOM 601 C CA . LEU A 1 91 ? 34.917 -20.037 8.082 1.00 53.56 91 LEU A CA 1
ATOM 602 C C . LEU A 1 91 ? 36.122 -19.177 8.511 1.00 53.56 91 LEU A C 1
ATOM 604 O O . LEU A 1 91 ? 36.859 -19.586 9.416 1.00 53.56 91 LEU A O 1
ATOM 608 N N . PRO A 1 92 ? 36.308 -17.974 7.931 1.00 54.06 92 PRO A N 1
ATOM 609 C CA . PRO A 1 92 ? 37.407 -17.098 8.310 1.00 54.06 92 PRO A CA 1
ATOM 610 C C . PRO A 1 92 ? 37.330 -16.768 9.803 1.00 54.06 92 PRO A C 1
ATOM 612 O O . PRO A 1 92 ? 36.261 -16.463 10.345 1.00 54.06 92 PRO A O 1
ATOM 615 N N . SER A 1 93 ? 38.477 -16.840 10.479 1.00 60.25 93 SER A N 1
ATOM 616 C CA . SER A 1 93 ? 38.574 -16.603 11.917 1.00 60.25 93 SER A CA 1
ATOM 617 C C . SER A 1 93 ? 38.054 -15.207 12.272 1.00 60.25 93 SER A C 1
ATOM 619 O O . SER A 1 93 ? 38.399 -14.206 11.641 1.00 60.25 93 SER A O 1
ATOM 621 N N . ARG A 1 94 ? 37.174 -15.142 13.282 1.00 38.31 94 ARG A N 1
ATOM 622 C CA . ARG A 1 94 ? 36.502 -13.892 13.667 1.00 38.31 94 ARG A CA 1
ATOM 623 C C . ARG A 1 94 ? 37.541 -12.811 14.006 1.00 38.31 94 ARG A C 1
ATOM 625 O O . ARG A 1 94 ? 38.477 -13.111 14.750 1.00 38.31 94 ARG A O 1
ATOM 632 N N . PRO A 1 95 ? 37.369 -11.560 13.538 1.00 35.59 95 PRO A N 1
ATOM 633 C CA . PRO A 1 95 ? 38.286 -10.481 13.876 1.00 35.59 95 PRO A CA 1
ATOM 634 C C . PRO A 1 95 ? 38.299 -10.255 15.392 1.00 35.59 95 PRO A C 1
ATOM 636 O O . PRO A 1 95 ? 37.252 -10.065 16.016 1.00 35.59 95 PRO A O 1
ATOM 639 N N . VAL A 1 96 ? 39.493 -10.275 15.985 1.00 41.66 96 VAL A N 1
ATOM 640 C CA . VAL A 1 96 ? 39.680 -10.031 17.419 1.00 41.66 96 VAL A CA 1
ATOM 641 C C . VAL A 1 96 ? 39.413 -8.554 17.703 1.00 41.66 96 VAL A C 1
ATOM 643 O O . VAL A 1 96 ? 40.199 -7.684 17.329 1.00 41.66 96 VAL A O 1
ATOM 646 N N . ILE A 1 97 ? 38.298 -8.266 18.376 1.00 37.06 97 ILE A N 1
ATOM 647 C CA . ILE A 1 97 ? 37.970 -6.913 18.832 1.00 37.06 97 ILE A CA 1
ATOM 648 C C . ILE A 1 97 ? 38.914 -6.563 19.987 1.00 37.06 97 ILE A C 1
ATOM 650 O O . ILE A 1 97 ? 38.784 -7.082 21.093 1.00 37.06 97 ILE A O 1
ATOM 654 N N . VAL A 1 98 ? 39.881 -5.685 19.724 1.00 41.22 98 VAL A N 1
ATOM 655 C CA . VAL A 1 98 ? 40.850 -5.232 20.728 1.00 41.22 98 VAL A CA 1
ATOM 656 C C . VAL A 1 98 ? 40.180 -4.227 21.669 1.00 41.22 98 VAL A C 1
ATOM 658 O O . VAL A 1 98 ? 39.868 -3.105 21.267 1.00 41.22 98 VAL A O 1
ATOM 661 N N . GLU A 1 99 ? 39.969 -4.609 22.931 1.00 38.56 99 GLU A N 1
ATOM 662 C CA . GLU A 1 99 ? 39.365 -3.735 23.944 1.00 38.56 99 GLU A CA 1
ATOM 663 C C . GLU A 1 99 ? 40.207 -2.470 24.200 1.00 38.56 99 GLU A C 1
ATOM 665 O O . GLU A 1 99 ? 41.265 -2.516 24.835 1.00 38.56 99 GLU A O 1
ATOM 670 N N . LYS A 1 100 ? 39.706 -1.298 23.790 1.00 39.88 100 LYS A N 1
ATOM 671 C CA . LYS A 1 100 ? 40.253 -0.008 24.240 1.00 39.88 100 LYS A CA 1
ATOM 672 C C . LYS A 1 100 ? 39.640 0.389 25.585 1.00 39.88 100 LYS A C 1
ATOM 674 O O . LYS A 1 100 ? 38.470 0.747 25.680 1.00 39.88 100 LYS A O 1
ATOM 679 N N . LYS A 1 101 ? 40.457 0.327 26.639 1.00 33.28 101 LYS A N 1
ATOM 680 C CA . LYS A 1 101 ? 40.062 0.603 28.029 1.00 33.28 101 LYS A CA 1
ATOM 681 C C . LYS A 1 101 ? 39.807 2.094 28.308 1.00 33.28 101 LYS A C 1
ATOM 683 O O . LYS A 1 101 ? 40.710 2.900 28.138 1.00 33.28 101 LYS A O 1
ATOM 688 N N . LYS A 1 102 ? 38.642 2.362 28.922 1.00 36.09 102 LYS A N 1
ATOM 689 C CA . LYS A 1 102 ? 38.282 3.490 29.822 1.00 36.09 102 LYS A CA 1
ATOM 690 C C . LYS A 1 102 ? 38.352 4.930 29.271 1.00 36.09 102 LYS A C 1
ATOM 692 O O . LYS A 1 102 ? 39.416 5.424 28.926 1.00 36.09 102 LYS A O 1
ATOM 697 N N . GLY A 1 103 ? 37.224 5.651 29.361 1.00 33.19 103 GLY A N 1
ATOM 698 C CA . GLY A 1 103 ? 37.126 7.056 28.931 1.00 33.19 103 GLY A CA 1
ATOM 699 C C . GLY A 1 103 ? 35.904 7.865 29.406 1.00 33.19 103 GLY A C 1
ATOM 700 O O . GLY A 1 103 ? 35.398 8.658 28.628 1.00 33.19 103 GLY A O 1
ATOM 701 N N . GLY A 1 104 ? 35.455 7.716 30.662 1.00 34.09 104 GLY A N 1
ATOM 702 C CA . GLY A 1 104 ? 34.621 8.730 31.346 1.00 34.09 104 GLY A CA 1
ATOM 703 C C . GLY A 1 104 ? 33.083 8.666 31.214 1.00 34.09 104 GLY A C 1
ATOM 704 O O . GLY A 1 104 ? 32.539 8.240 30.207 1.00 34.09 104 GLY A O 1
ATOM 705 N N . VAL A 1 105 ? 32.425 9.151 32.280 1.00 32.94 105 VAL A N 1
ATOM 706 C CA . VAL A 1 105 ? 31.004 9.554 32.440 1.00 32.94 105 VAL A CA 1
ATOM 707 C C . VAL A 1 105 ? 29.911 8.527 32.084 1.00 32.94 105 VAL A C 1
ATOM 709 O O . VAL A 1 105 ? 29.586 8.270 30.931 1.00 32.94 105 VAL A O 1
ATOM 712 N N . SER A 1 106 ? 29.236 8.022 33.120 1.00 38.84 106 SER A N 1
ATOM 713 C CA . SER A 1 106 ? 28.058 7.153 33.019 1.00 38.84 106 SER A CA 1
ATOM 714 C C . SER A 1 106 ? 26.752 7.945 32.866 1.00 38.84 106 SER A C 1
ATOM 716 O O . SER A 1 106 ? 26.307 8.579 33.823 1.00 38.84 106 SER A O 1
ATOM 718 N N . LEU A 1 107 ? 26.084 7.831 31.715 1.00 36.47 107 LEU A N 1
ATOM 719 C CA . LEU A 1 107 ? 24.713 8.321 31.507 1.00 36.47 107 LEU A CA 1
ATOM 720 C C . LEU A 1 107 ? 23.700 7.162 31.567 1.00 36.47 107 LEU A C 1
ATOM 722 O O . LEU A 1 107 ? 23.075 6.781 30.581 1.00 36.47 107 LEU A O 1
ATOM 726 N N . ALA A 1 108 ? 23.563 6.569 32.754 1.00 41.19 108 ALA A N 1
ATOM 727 C CA . ALA A 1 108 ? 22.529 5.577 33.033 1.00 41.19 108 ALA A CA 1
ATOM 728 C C . ALA A 1 108 ? 21.202 6.294 33.335 1.00 41.19 108 ALA A C 1
ATOM 730 O O . ALA A 1 108 ? 20.968 6.706 34.471 1.00 41.19 108 ALA A O 1
ATOM 731 N N . LEU A 1 109 ? 20.343 6.464 32.323 1.00 34.91 109 LEU A N 1
ATOM 732 C CA . LEU A 1 109 ? 19.066 7.166 32.471 1.00 34.91 109 LEU A CA 1
ATOM 733 C C . LEU A 1 109 ? 17.867 6.315 32.015 1.00 34.91 109 LEU A C 1
ATOM 735 O O . LEU A 1 109 ? 17.537 6.255 30.837 1.00 34.91 109 LEU A O 1
ATOM 739 N N . GLY A 1 110 ? 17.197 5.699 32.992 1.00 32.31 110 GLY A N 1
ATOM 740 C CA . GLY A 1 110 ? 15.747 5.476 32.975 1.00 32.31 110 GLY A CA 1
ATOM 741 C C . GLY A 1 110 ? 15.129 4.657 31.836 1.00 32.31 110 GLY A C 1
ATOM 742 O O . GLY A 1 110 ? 14.305 5.185 31.096 1.00 32.31 110 GLY A O 1
ATOM 743 N N . VAL A 1 111 ? 15.356 3.339 31.808 1.00 35.44 111 VAL A N 1
ATOM 744 C CA . VAL A 1 111 ? 14.279 2.422 31.382 1.00 35.44 111 VAL A CA 1
ATOM 745 C C . VAL A 1 111 ? 13.400 2.167 32.607 1.00 35.44 111 VAL A C 1
ATOM 747 O O . VAL A 1 111 ? 13.743 1.356 33.465 1.00 35.44 111 VAL A O 1
ATOM 750 N N . GLY A 1 112 ? 12.291 2.895 32.728 1.00 26.52 112 GLY A N 1
ATOM 751 C CA . GLY A 1 112 ? 11.367 2.758 33.854 1.00 26.52 112 GLY A CA 1
ATOM 752 C C . GLY A 1 112 ? 10.112 3.614 33.703 1.00 26.52 112 GLY A C 1
ATOM 753 O O . GLY A 1 112 ? 10.140 4.619 33.003 1.00 26.52 112 GLY A O 1
ATOM 754 N N . ILE A 1 113 ? 9.045 3.214 34.409 1.00 25.84 113 ILE A N 1
ATOM 755 C CA . ILE A 1 113 ? 7.716 3.861 34.448 1.00 25.84 113 ILE A CA 1
ATOM 756 C C . ILE A 1 113 ? 7.000 3.763 33.078 1.00 25.84 113 ILE A C 1
ATOM 758 O O . ILE A 1 113 ? 7.236 4.550 32.174 1.00 25.84 113 ILE A O 1
ATOM 762 N N . ALA A 1 114 ? 6.217 2.720 32.782 1.00 34.62 114 ALA A N 1
ATOM 763 C CA . ALA A 1 114 ? 4.966 2.289 33.430 1.00 34.62 114 ALA A CA 1
ATOM 764 C C . ALA A 1 114 ? 3.856 3.361 33.380 1.00 34.62 114 ALA A C 1
ATOM 766 O O . ALA A 1 114 ? 3.820 4.269 34.203 1.00 34.62 114 ALA A O 1
ATOM 767 N N . ALA A 1 115 ? 2.916 3.214 32.440 1.00 30.03 115 ALA A N 1
ATOM 768 C CA . ALA A 1 115 ? 1.802 4.142 32.222 1.00 30.03 115 ALA A CA 1
ATOM 769 C C . ALA A 1 115 ? 0.436 3.466 32.452 1.00 30.03 115 ALA A C 1
ATOM 771 O O . ALA A 1 115 ? -0.380 3.332 31.543 1.00 30.03 115 ALA A O 1
ATOM 772 N N . VAL A 1 116 ? 0.169 3.050 33.695 1.00 37.03 116 VAL A N 1
ATOM 773 C CA . VAL A 1 116 ? -1.203 2.738 34.130 1.00 37.03 116 VAL A CA 1
ATOM 774 C C . VAL A 1 116 ? -1.982 4.053 34.192 1.00 37.03 116 VAL A C 1
ATOM 776 O O . VAL A 1 116 ? -1.826 4.818 35.140 1.00 37.03 116 VAL A O 1
ATOM 779 N N . VAL A 1 117 ? -2.825 4.320 33.192 1.00 29.44 117 VAL A N 1
ATOM 780 C CA . VAL A 1 117 ? -3.684 5.517 33.151 1.00 29.44 117 VAL A CA 1
ATOM 781 C C . VAL A 1 117 ? -5.154 5.105 33.133 1.00 29.44 117 VAL A C 1
ATOM 783 O O . VAL A 1 117 ? -5.827 5.095 32.105 1.00 29.44 117 VAL A O 1
ATOM 786 N N . VAL A 1 118 ? -5.672 4.771 34.317 1.00 32.72 118 VAL A N 1
ATOM 787 C CA . VAL A 1 118 ? -7.119 4.669 34.552 1.00 32.72 118 VAL A CA 1
ATOM 788 C C . VAL A 1 118 ? -7.666 6.085 34.745 1.00 32.72 118 VAL A C 1
ATOM 790 O O . VAL A 1 118 ? -7.693 6.594 35.864 1.00 32.72 118 VAL A O 1
ATOM 793 N N . LEU A 1 119 ? -8.098 6.734 33.659 1.00 34.22 119 LEU A N 1
ATOM 794 C CA . LEU A 1 119 ? -8.761 8.043 33.714 1.00 34.22 119 LEU A CA 1
ATOM 795 C C . LEU A 1 119 ? -10.271 7.930 33.473 1.00 34.22 119 LEU A C 1
ATOM 797 O O . LEU A 1 119 ? -10.790 8.156 32.385 1.00 34.22 119 LEU A O 1
ATOM 801 N N . LEU A 1 120 ? -10.976 7.607 34.556 1.00 37.81 120 LEU A N 1
ATOM 802 C CA . LEU A 1 120 ? -12.422 7.783 34.682 1.00 37.81 120 LEU A CA 1
ATOM 803 C C . LEU A 1 120 ? -12.753 9.285 34.686 1.00 37.81 120 LEU A C 1
ATOM 805 O O . LEU A 1 120 ? -12.430 9.950 35.668 1.00 37.81 120 LEU A O 1
ATOM 809 N N . LEU A 1 121 ? -13.423 9.819 33.658 1.00 36.94 121 LEU A N 1
ATOM 810 C CA . LEU A 1 121 ? -14.092 11.131 33.728 1.00 36.94 121 LEU A CA 1
ATOM 811 C C . LEU A 1 121 ? -15.102 11.318 32.579 1.00 36.94 121 LEU A C 1
ATOM 813 O O . LEU A 1 121 ? -14.745 11.727 31.481 1.00 36.94 121 LEU A O 1
ATOM 817 N N . GLY A 1 122 ? -16.373 11.021 32.860 1.00 36.78 122 GLY A N 1
ATOM 818 C CA . GLY A 1 122 ? -17.486 11.113 31.901 1.00 36.78 122 GLY A CA 1
ATOM 819 C C . GLY A 1 122 ? -18.838 10.729 32.516 1.00 36.78 122 GLY A C 1
ATOM 820 O O . GLY A 1 122 ? -19.686 10.140 31.854 1.00 36.78 122 GLY A O 1
ATOM 821 N N . VAL A 1 123 ? -19.014 10.966 33.821 1.00 39.12 123 VAL A N 1
ATOM 822 C CA . VAL A 1 123 ? -20.146 10.425 34.589 1.00 39.12 123 VAL A CA 1
ATOM 823 C C . VAL A 1 123 ? -21.346 11.368 34.527 1.00 39.12 123 VAL A C 1
ATOM 825 O O . VAL A 1 123 ? -21.415 12.345 35.272 1.00 39.12 123 VAL A O 1
ATOM 828 N N . GLY A 1 124 ? -22.336 11.020 33.705 1.00 41.44 124 GLY A N 1
ATOM 829 C CA . GLY A 1 124 ? -23.717 11.423 33.966 1.00 41.44 124 GLY A CA 1
ATOM 830 C C . GLY A 1 124 ? -24.182 10.746 35.257 1.00 41.44 124 GLY A C 1
ATOM 831 O O . GLY A 1 124 ? -24.332 9.527 35.297 1.00 41.44 124 GLY A O 1
ATOM 832 N N . ILE A 1 125 ? -24.334 11.512 36.339 1.00 44.12 125 ILE A N 1
ATOM 833 C CA . ILE A 1 125 ? -24.654 10.958 37.661 1.00 44.12 125 ILE A CA 1
ATOM 834 C C . ILE A 1 125 ? -26.137 10.577 37.704 1.00 44.12 125 ILE A C 1
ATOM 836 O O . ILE A 1 125 ? -26.997 11.449 37.802 1.00 44.12 125 ILE A O 1
ATOM 840 N N . PHE A 1 126 ? -26.431 9.276 37.691 1.00 50.47 126 PHE A N 1
ATOM 841 C CA . PHE A 1 126 ? -27.773 8.754 37.942 1.00 50.47 126 PHE A CA 1
ATOM 842 C C . PHE A 1 126 ? -27.804 7.985 39.269 1.00 50.47 126 PHE A C 1
ATOM 844 O O . PHE A 1 126 ? -27.125 6.972 39.429 1.00 50.47 126 PHE A O 1
ATOM 851 N N . PHE A 1 127 ? -28.571 8.485 40.239 1.00 44.75 127 PHE A N 1
ATOM 852 C CA . PHE A 1 127 ? -28.749 7.843 41.543 1.00 44.75 127 PHE A CA 1
ATOM 853 C C . PHE A 1 127 ? -29.954 6.897 41.517 1.00 44.75 127 PHE A C 1
ATOM 855 O O . PHE A 1 127 ? -31.096 7.347 41.441 1.00 44.75 127 PHE A O 1
ATOM 862 N N . VAL A 1 128 ? -29.708 5.595 41.668 1.00 49.69 128 VAL A N 1
ATOM 863 C CA . VAL A 1 128 ? -30.747 4.628 42.061 1.00 49.69 128 VAL A CA 1
ATOM 864 C C . VAL A 1 128 ? -30.926 4.699 43.583 1.00 49.69 128 VAL A C 1
ATOM 866 O O . VAL A 1 128 ? -29.952 4.825 44.329 1.00 49.69 128 VAL A O 1
ATOM 869 N N . ALA A 1 129 ? -32.171 4.690 44.060 1.00 39.97 129 ALA A N 1
ATOM 870 C CA . ALA A 1 129 ? -32.492 5.034 45.443 1.00 39.97 129 ALA A CA 1
ATOM 871 C C . ALA A 1 129 ? -32.433 3.840 46.418 1.00 39.97 129 ALA A C 1
ATOM 873 O O . ALA A 1 129 ? -33.065 2.816 46.188 1.00 39.97 129 ALA A O 1
ATOM 874 N N . ARG A 1 130 ? -31.752 4.052 47.557 1.00 44.06 130 ARG A N 1
ATOM 875 C CA . ARG A 1 130 ? -31.820 3.290 48.827 1.00 44.06 130 ARG A CA 1
ATOM 876 C C . ARG A 1 130 ? -31.853 1.752 48.725 1.00 44.06 130 ARG A C 1
ATOM 878 O O . ARG A 1 130 ? -3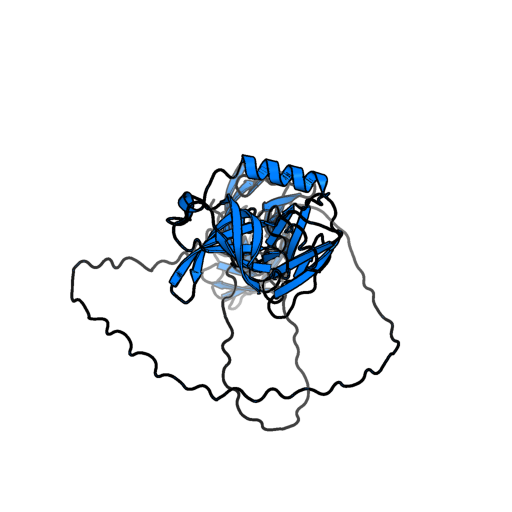2.911 1.137 48.793 1.00 44.06 130 ARG A O 1
ATOM 885 N N . GLY A 1 131 ? -30.672 1.139 48.779 1.00 54.03 131 GLY A N 1
ATOM 886 C CA . GLY A 1 131 ? -30.530 -0.269 49.166 1.00 54.03 131 GLY A CA 1
ATOM 887 C C . GLY A 1 131 ? -29.075 -0.724 49.165 1.00 54.03 131 GLY A C 1
ATOM 888 O O . GLY A 1 131 ? -28.498 -0.984 50.217 1.00 54.03 131 GLY A O 1
ATOM 889 N N . SER A 1 132 ? -28.481 -0.760 47.977 1.00 58.03 132 SER A N 1
ATOM 890 C CA . SER A 1 132 ? -27.136 -1.270 47.715 1.00 58.03 132 SER A CA 1
ATOM 891 C C . SER A 1 132 ? -26.112 -0.159 47.443 1.00 58.03 132 SER A C 1
ATOM 893 O O . SER A 1 132 ? -26.459 0.990 47.159 1.00 58.03 132 SER A O 1
ATOM 895 N N . ALA A 1 133 ? -24.821 -0.494 47.548 1.00 67.62 133 ALA A N 1
ATOM 896 C CA . ALA A 1 133 ? -23.737 0.426 47.203 1.00 67.62 133 ALA A CA 1
ATOM 897 C C . ALA A 1 133 ? -23.761 0.744 45.690 1.00 67.62 133 ALA A C 1
ATOM 899 O O . ALA A 1 133 ? -23.794 -0.195 44.889 1.00 67.62 133 ALA A O 1
ATOM 900 N N . PRO A 1 134 ? -23.728 2.026 45.274 1.00 84.81 134 PRO A N 1
ATOM 901 C CA . PRO A 1 134 ? -23.947 2.402 43.881 1.00 84.81 134 PRO A CA 1
ATOM 902 C C . PRO A 1 134 ? -22.781 1.971 42.985 1.00 84.81 134 PRO A C 1
ATOM 904 O O . PRO A 1 134 ? -21.662 2.479 43.100 1.00 84.81 134 PRO A O 1
ATOM 907 N N . ILE A 1 135 ? -23.068 1.060 42.055 1.00 92.25 135 ILE A N 1
ATOM 908 C CA . ILE A 1 135 ? -22.151 0.670 40.983 1.00 92.25 135 ILE A CA 1
ATOM 909 C C . ILE A 1 135 ? -22.204 1.746 39.898 1.00 92.25 135 ILE A C 1
ATOM 911 O O . ILE A 1 135 ? -23.233 1.959 39.259 1.00 92.25 135 ILE A O 1
ATOM 915 N N . LYS A 1 136 ? -21.080 2.427 39.687 1.00 93.38 136 LYS A N 1
ATOM 916 C CA . LYS A 1 136 ? -20.864 3.357 38.576 1.00 93.38 136 LYS A CA 1
ATOM 917 C C . LYS A 1 136 ? -20.271 2.567 37.413 1.00 93.38 136 LYS A C 1
ATOM 919 O O . LYS A 1 136 ? -19.369 1.754 37.621 1.00 93.38 136 LYS A O 1
ATOM 924 N N . ALA A 1 137 ? -20.742 2.827 36.201 1.00 94.94 137 ALA A N 1
ATOM 925 C CA . ALA A 1 137 ? -20.236 2.193 34.992 1.00 94.94 137 ALA A CA 1
ATOM 926 C C . ALA A 1 137 ? -19.934 3.240 33.921 1.00 94.94 137 ALA A C 1
ATOM 928 O O . ALA A 1 137 ? -20.654 4.229 33.781 1.00 94.94 137 ALA A O 1
ATOM 929 N N . SER A 1 138 ? -18.895 2.987 33.138 1.00 93.19 138 SER A N 1
ATOM 930 C CA . SER A 1 138 ? -18.598 3.713 31.906 1.00 93.19 138 SER A CA 1
ATOM 931 C C . SER A 1 138 ? -18.193 2.714 30.834 1.00 93.19 138 SER A C 1
ATOM 933 O O . SER A 1 138 ? -17.392 1.816 31.106 1.00 93.19 138 SER A O 1
ATOM 935 N N . ALA A 1 139 ? -18.730 2.877 29.628 1.00 94.81 139 ALA A N 1
ATOM 936 C CA . ALA A 1 139 ? -18.274 2.118 28.477 1.00 94.81 139 ALA A CA 1
ATOM 937 C C . ALA A 1 139 ? -16.817 2.474 28.139 1.00 94.81 139 ALA A C 1
ATOM 939 O O . ALA A 1 139 ? -16.355 3.595 28.356 1.00 94.81 139 ALA A O 1
ATOM 940 N N . GLY A 1 140 ? -16.100 1.498 27.605 1.00 91.88 140 GLY A N 1
ATOM 941 C CA . GLY A 1 140 ? -14.742 1.621 27.105 1.00 91.88 140 GLY A CA 1
ATOM 942 C C . GLY A 1 140 ? -14.422 0.425 26.221 1.00 91.88 140 GLY A C 1
ATOM 943 O O . GLY A 1 140 ? -15.307 -0.358 25.882 1.00 91.88 140 GLY A O 1
ATOM 944 N N . VAL A 1 141 ? -13.152 0.276 25.868 1.00 90.19 141 VAL A N 1
ATOM 945 C CA . VAL A 1 141 ? -12.656 -0.819 25.031 1.00 90.19 141 VAL A CA 1
ATOM 946 C C . VAL A 1 141 ? -11.332 -1.344 25.591 1.00 90.19 141 VAL A C 1
ATOM 948 O O . VAL A 1 141 ? -10.597 -0.601 26.248 1.00 90.19 141 VAL A O 1
ATOM 951 N N . ASP A 1 142 ? -11.070 -2.636 25.392 1.00 91.25 142 ASP A N 1
ATOM 952 C CA . ASP A 1 142 ? -9.806 -3.283 25.755 1.00 91.25 142 ASP A CA 1
ATOM 953 C C . ASP A 1 142 ? -8.737 -3.227 24.648 1.00 91.25 142 ASP A C 1
ATOM 955 O O . ASP A 1 142 ? -8.949 -2.699 23.556 1.00 91.25 142 ASP A O 1
ATOM 959 N N . ASP A 1 143 ? -7.563 -3.792 24.938 1.00 83.50 143 ASP A N 1
ATOM 960 C CA . ASP A 1 143 ? -6.397 -3.752 24.053 1.00 83.50 143 ASP A CA 1
ATOM 961 C C . ASP A 1 143 ? -6.554 -4.617 22.780 1.00 83.50 143 ASP A C 1
ATOM 963 O O . ASP A 1 143 ? -5.755 -4.504 21.851 1.00 83.50 143 ASP A O 1
ATOM 967 N N . THR A 1 144 ? -7.588 -5.467 22.709 1.00 84.38 144 THR A N 1
ATOM 968 C CA . THR A 1 144 ? -7.964 -6.228 21.501 1.00 84.38 144 THR A CA 1
ATOM 969 C C . THR A 1 144 ? -9.031 -5.511 20.672 1.00 84.38 144 THR A C 1
ATOM 971 O O . THR A 1 144 ? -9.110 -5.697 19.457 1.00 84.38 144 THR A O 1
ATOM 974 N N . GLY A 1 145 ? -9.827 -4.657 21.318 1.00 86.81 145 GLY A N 1
ATOM 975 C CA . GLY A 1 145 ? -10.846 -3.827 20.696 1.00 86.81 145 GLY A CA 1
ATOM 976 C C . GLY A 1 145 ? -12.283 -4.098 21.153 1.00 86.81 145 GLY A C 1
ATOM 977 O O . GLY A 1 145 ? -13.184 -3.333 20.796 1.00 86.81 145 GLY A O 1
ATOM 978 N N . HIS A 1 146 ? -12.509 -5.146 21.948 1.00 91.06 146 HIS A N 1
ATOM 979 C CA . HIS A 1 146 ? -13.842 -5.502 22.431 1.00 91.06 146 HIS A CA 1
ATOM 980 C C . HIS A 1 146 ? -14.387 -4.462 23.422 1.00 91.06 146 HIS A C 1
ATOM 982 O O . HIS A 1 146 ? -13.633 -3.856 24.187 1.00 91.06 146 HIS A O 1
ATOM 988 N N . ASP A 1 147 ? -15.709 -4.249 23.399 1.00 93.44 147 ASP A N 1
ATOM 989 C CA . ASP A 1 147 ? -16.379 -3.337 24.330 1.00 93.44 147 ASP A CA 1
ATOM 990 C C . ASP A 1 147 ? -16.295 -3.894 25.761 1.00 93.44 147 ASP A C 1
ATOM 992 O O . ASP A 1 147 ? -16.621 -5.056 26.020 1.00 93.44 147 ASP A O 1
ATOM 996 N N . VAL A 1 148 ? -15.912 -3.039 26.708 1.00 97.12 148 VAL A N 1
ATOM 997 C CA . VAL A 1 148 ? -15.864 -3.366 28.136 1.00 97.12 148 VAL A CA 1
ATOM 998 C C . VAL A 1 148 ? -16.621 -2.327 28.958 1.00 97.12 148 VAL A C 1
ATOM 1000 O O . VAL A 1 148 ? -16.597 -1.133 28.656 1.00 97.12 148 VAL A O 1
ATOM 1003 N N . LEU A 1 149 ? -17.237 -2.753 30.059 1.00 97.12 149 LEU A N 1
ATOM 1004 C CA . LEU A 1 149 ? -17.627 -1.835 31.127 1.00 97.12 149 LEU A CA 1
ATOM 1005 C C . LEU A 1 149 ? -16.455 -1.663 32.086 1.00 97.12 149 LEU A C 1
ATOM 1007 O O . LEU A 1 149 ? -16.042 -2.616 32.750 1.00 97.12 149 LEU A O 1
ATOM 1011 N N . ALA A 1 150 ? -15.959 -0.435 32.213 1.00 96.75 150 ALA A N 1
ATOM 1012 C CA . ALA A 1 150 ? -15.191 -0.041 33.383 1.00 96.75 150 ALA A CA 1
ATOM 1013 C C . ALA A 1 150 ? -16.183 0.199 34.532 1.00 96.75 150 ALA A C 1
ATOM 1015 O O . ALA A 1 150 ? -16.963 1.154 34.512 1.00 96.75 150 ALA A O 1
ATOM 1016 N N . LEU A 1 151 ? -16.177 -0.710 35.504 1.00 96.62 151 LEU A N 1
ATOM 1017 C CA . LEU A 1 151 ? -17.075 -0.726 36.655 1.00 96.62 151 LEU A CA 1
ATOM 1018 C C . LEU A 1 151 ? -16.334 -0.207 37.890 1.00 96.62 151 LEU A C 1
ATOM 1020 O O . LEU A 1 151 ? -15.184 -0.577 38.132 1.00 96.62 151 LEU A O 1
ATOM 1024 N N . ARG A 1 152 ? -16.999 0.620 38.699 1.00 96.88 152 ARG A N 1
ATOM 1025 C CA . ARG A 1 152 ? -16.480 1.129 39.975 1.00 96.88 152 ARG A CA 1
ATOM 1026 C C . ARG A 1 152 ? -17.569 1.099 41.040 1.00 96.88 152 ARG A C 1
ATOM 1028 O O . ARG A 1 152 ? -18.619 1.709 40.868 1.00 96.88 152 ARG A O 1
ATOM 1035 N N . CYS A 1 153 ? -17.301 0.434 42.156 1.00 94.25 153 CYS A N 1
ATOM 1036 C CA . CYS A 1 153 ? -18.206 0.346 43.297 1.00 94.25 153 CYS A CA 1
ATOM 1037 C C . CYS A 1 153 ? -17.448 0.707 44.577 1.00 94.25 153 CYS A C 1
ATOM 1039 O O . CYS A 1 153 ? -16.576 -0.029 45.027 1.00 94.25 153 CYS A O 1
ATOM 1041 N N . GLU A 1 154 ? -17.795 1.846 45.174 1.00 90.44 154 GLU A N 1
ATOM 1042 C CA . GLU A 1 154 ? -17.106 2.393 46.357 1.00 90.44 154 GLU A CA 1
ATOM 1043 C C . GLU A 1 154 ? -17.470 1.677 47.672 1.00 90.44 154 GLU A C 1
ATOM 1045 O O . GLU A 1 154 ? -16.829 1.915 48.690 1.00 90.44 154 GLU A O 1
ATOM 1050 N N . GLY A 1 155 ? -18.467 0.785 47.648 1.00 90.06 155 GLY A N 1
ATOM 1051 C CA . GLY A 1 155 ? -18.923 -0.008 48.798 1.00 90.06 155 GLY A CA 1
ATOM 1052 C C . GLY A 1 155 ? -19.128 -1.494 48.487 1.00 90.06 155 GLY A C 1
ATOM 1053 O O . GLY A 1 155 ? -19.982 -2.132 49.098 1.00 90.06 155 GLY A O 1
ATOM 1054 N N . CYS A 1 156 ? -18.402 -2.043 47.509 1.00 92.38 156 CYS A N 1
ATOM 1055 C CA . CYS A 1 156 ? -18.366 -3.484 47.247 1.00 92.38 156 CYS A CA 1
ATOM 1056 C C . CYS A 1 156 ? -17.062 -4.068 47.817 1.00 92.38 156 CYS A C 1
ATOM 1058 O O . CYS A 1 156 ? -16.005 -3.487 47.563 1.00 92.38 156 CYS A O 1
ATOM 1060 N N . PRO A 1 157 ? -17.096 -5.194 48.555 1.00 93.81 157 PRO A N 1
ATOM 1061 C CA . PRO A 1 157 ? -15.878 -5.866 48.994 1.00 93.81 157 PRO A CA 1
ATOM 1062 C C . PRO A 1 157 ? -15.115 -6.466 47.803 1.00 93.81 157 PRO A C 1
ATOM 1064 O O . PRO A 1 157 ? -15.720 -6.903 46.816 1.00 93.81 157 PRO A O 1
ATOM 1067 N N . ASP A 1 158 ? -13.789 -6.526 47.912 1.00 95.69 158 ASP A N 1
ATOM 1068 C CA . ASP A 1 158 ? -12.946 -7.256 46.961 1.00 95.69 158 ASP A CA 1
ATOM 1069 C C . ASP A 1 158 ? -13.382 -8.728 46.893 1.00 95.69 158 ASP A C 1
ATOM 1071 O O . ASP A 1 158 ? -13.708 -9.343 47.908 1.00 95.69 158 ASP A O 1
ATOM 1075 N N . GLY A 1 159 ? -13.431 -9.278 45.679 1.00 96.00 159 GLY A N 1
ATOM 1076 C CA . GLY A 1 159 ? -14.028 -10.588 45.414 1.00 96.00 159 GLY A CA 1
ATOM 1077 C C . GLY A 1 159 ? -15.502 -10.552 44.987 1.00 96.00 159 GLY A C 1
ATOM 1078 O O . GLY A 1 159 ? -16.007 -11.586 44.570 1.00 96.00 159 GLY A O 1
ATOM 1079 N N . THR A 1 160 ? -16.185 -9.396 45.026 1.00 96.19 160 THR A N 1
ATOM 1080 C CA . THR A 1 160 ? -17.538 -9.247 44.440 1.00 96.19 160 THR A CA 1
ATOM 1081 C C . THR A 1 160 ? -17.500 -9.561 42.944 1.00 96.19 160 THR A C 1
ATOM 1083 O O . THR A 1 160 ? -16.756 -8.910 42.208 1.00 96.19 160 THR A O 1
ATOM 1086 N N . ILE A 1 161 ? -18.299 -10.522 42.481 1.00 97.25 161 ILE A N 1
ATOM 1087 C CA . ILE A 1 161 ? -18.378 -10.917 41.070 1.00 97.25 161 ILE A CA 1
ATOM 1088 C C . ILE A 1 161 ? -19.571 -10.208 40.425 1.00 97.25 161 ILE A C 1
ATOM 1090 O O . ILE A 1 161 ? -20.689 -10.266 40.930 1.00 97.25 161 ILE A O 1
ATOM 1094 N N . ILE A 1 162 ? -19.342 -9.555 39.288 1.00 97.31 162 ILE A N 1
ATOM 1095 C CA . ILE A 1 162 ? -20.387 -8.949 38.458 1.00 97.31 162 ILE A CA 1
ATOM 1096 C C . ILE A 1 162 ? -20.482 -9.734 37.151 1.00 97.31 162 ILE A C 1
ATOM 1098 O O . ILE A 1 162 ? -19.459 -9.984 36.512 1.00 97.31 162 ILE A O 1
ATOM 1102 N N . LYS A 1 163 ? -21.699 -10.129 36.766 1.00 97.75 163 LYS A N 1
ATOM 1103 C CA . LYS A 1 163 ? -21.989 -10.979 35.603 1.00 97.75 163 LYS A CA 1
ATOM 1104 C C . LYS A 1 163 ? -22.956 -10.267 34.644 1.00 97.75 163 LYS A C 1
ATOM 1106 O O . LYS A 1 163 ? -23.901 -9.625 35.099 1.00 97.75 163 LYS A O 1
ATOM 1111 N N . ASP A 1 164 ? -22.728 -10.414 33.341 1.00 96.56 164 ASP A N 1
ATOM 1112 C CA . ASP A 1 164 ? -23.618 -9.988 32.247 1.00 96.56 164 ASP A CA 1
ATOM 1113 C C . ASP A 1 164 ? -23.728 -11.143 31.242 1.00 96.56 164 ASP A C 1
ATOM 1115 O O . ASP A 1 164 ? -22.781 -11.446 30.512 1.00 96.56 164 ASP A O 1
ATOM 1119 N N . GLY A 1 165 ? -24.851 -11.865 31.272 1.00 94.25 165 GLY A N 1
ATOM 1120 C CA . GLY A 1 165 ? -25.013 -13.115 30.527 1.00 94.25 165 GLY A CA 1
ATOM 1121 C C . GLY A 1 165 ? -23.873 -14.117 30.809 1.00 94.25 165 GLY A C 1
ATOM 1122 O O . GLY A 1 165 ? -23.715 -14.533 31.958 1.00 94.25 165 GLY A O 1
ATOM 1123 N N . PRO A 1 166 ? -23.081 -14.531 29.797 1.00 95.75 166 PRO A N 1
ATOM 1124 C CA . PRO A 1 166 ? -21.946 -15.441 29.979 1.00 95.75 166 PRO A CA 1
ATOM 1125 C C . PRO A 1 166 ? -20.674 -14.753 30.511 1.00 95.75 166 PRO A C 1
ATOM 1127 O O . PRO A 1 166 ? -19.733 -15.441 30.905 1.00 95.75 166 PRO A O 1
ATOM 1130 N N . SER A 1 167 ? -20.607 -13.419 30.492 1.00 97.50 167 SER A N 1
ATOM 1131 C CA . SER A 1 167 ? -19.434 -12.657 30.920 1.00 97.50 167 SER A CA 1
ATOM 1132 C C . SER A 1 167 ? -19.423 -12.454 32.432 1.00 97.50 167 SER A C 1
ATOM 1134 O O . SER A 1 167 ? -20.459 -12.185 33.035 1.00 97.50 167 SER A O 1
ATOM 1136 N N . ALA A 1 168 ? -18.238 -12.499 33.044 1.00 97.69 168 ALA A N 1
ATOM 1137 C CA . ALA A 1 168 ? -18.045 -12.219 34.465 1.00 97.69 168 ALA A CA 1
ATOM 1138 C C . ALA A 1 168 ? -16.758 -11.419 34.715 1.00 97.69 168 ALA A C 1
ATOM 1140 O O . ALA A 1 168 ? -15.765 -11.588 34.008 1.00 97.69 168 ALA A O 1
ATOM 1141 N N . ALA A 1 169 ? -16.766 -10.572 35.744 1.00 98.06 169 ALA A N 1
ATOM 1142 C CA . ALA A 1 169 ? -15.598 -9.836 36.213 1.00 98.06 169 ALA A CA 1
ATOM 1143 C C . ALA A 1 169 ? -15.634 -9.642 37.732 1.00 98.06 169 ALA A C 1
ATOM 1145 O O . ALA A 1 169 ? -16.670 -9.307 38.305 1.00 98.06 169 ALA A O 1
ATOM 1146 N N . THR A 1 170 ? -14.484 -9.812 38.378 1.00 98.12 170 THR A N 1
ATOM 1147 C CA . THR A 1 170 ? -14.342 -9.675 39.832 1.00 98.12 170 THR A CA 1
ATOM 1148 C C . THR A 1 170 ? -13.842 -8.280 40.194 1.00 98.12 170 THR A C 1
ATOM 1150 O O . THR A 1 170 ? -12.868 -7.793 39.620 1.00 98.12 170 THR A O 1
ATOM 1153 N N . ILE A 1 171 ? -14.482 -7.642 41.173 1.00 97.62 171 ILE A N 1
ATOM 1154 C CA . ILE A 1 171 ? -14.018 -6.387 41.763 1.00 97.62 171 ILE A CA 1
ATOM 1155 C C . ILE A 1 171 ? -12.744 -6.631 42.571 1.00 97.62 171 ILE A C 1
ATOM 1157 O O . ILE A 1 171 ? -12.715 -7.470 43.474 1.00 97.62 171 ILE A O 1
ATOM 1161 N N . SER A 1 172 ? -11.720 -5.824 42.291 1.00 97.50 172 SER A N 1
ATOM 1162 C CA . SER A 1 172 ? -10.588 -5.611 43.188 1.00 97.50 172 SER A CA 1
ATOM 1163 C C . SER A 1 172 ? -10.291 -4.121 43.335 1.00 97.50 172 SER A C 1
ATOM 1165 O O . SER A 1 172 ? -10.346 -3.357 42.369 1.00 97.50 172 SER A O 1
ATOM 1167 N N . LYS A 1 173 ? -10.001 -3.690 44.564 1.00 96.06 173 LYS A N 1
ATOM 1168 C CA . LYS A 1 173 ? -9.771 -2.298 44.971 1.00 96.06 173 LYS A CA 1
ATOM 1169 C C . LYS A 1 173 ? -10.913 -1.372 44.528 1.00 96.06 173 LYS A C 1
ATOM 1171 O O . LYS A 1 173 ? -10.688 -0.240 44.103 1.00 96.06 173 LYS A O 1
ATOM 1176 N N . GLY A 1 174 ? -12.148 -1.878 44.608 1.00 95.81 174 GLY A N 1
ATOM 1177 C CA . GLY A 1 174 ? -13.372 -1.160 44.234 1.00 95.81 174 GLY A CA 1
ATOM 1178 C C . GLY A 1 174 ? -13.604 -0.962 42.727 1.00 95.81 174 GLY A C 1
ATOM 1179 O O . GLY A 1 174 ? -14.494 -0.191 42.361 1.00 95.81 174 GLY A O 1
ATOM 1180 N N . ALA A 1 175 ? -12.845 -1.626 41.844 1.00 97.38 175 ALA A N 1
ATOM 1181 C CA . ALA A 1 175 ? -13.010 -1.537 40.390 1.00 97.38 175 ALA A CA 1
ATOM 1182 C C . ALA A 1 175 ? -12.973 -2.907 39.685 1.00 97.38 175 ALA A C 1
ATOM 1184 O O . ALA A 1 175 ? -12.385 -3.862 40.187 1.00 97.38 175 ALA A O 1
ATOM 1185 N N . ALA A 1 176 ? -13.583 -2.990 38.499 1.00 97.75 176 ALA A N 1
ATOM 1186 C CA . ALA A 1 176 ? -13.521 -4.143 37.598 1.00 97.75 176 ALA A CA 1
ATOM 1187 C C . ALA A 1 176 ? -13.577 -3.704 36.120 1.00 97.75 176 ALA A C 1
ATOM 1189 O O . ALA A 1 176 ? -14.013 -2.594 35.803 1.00 97.75 176 ALA A O 1
ATOM 1190 N N . ARG A 1 177 ? -13.173 -4.594 35.206 1.00 97.81 177 ARG A N 1
ATOM 1191 C CA . ARG A 1 177 ? -13.446 -4.491 33.763 1.00 97.81 177 ARG A CA 1
ATOM 1192 C C . ARG A 1 177 ? -14.243 -5.717 33.329 1.00 97.81 177 ARG A C 1
ATOM 1194 O O . ARG A 1 177 ? -13.724 -6.824 33.413 1.00 97.81 177 ARG A O 1
ATOM 1201 N N . LEU A 1 178 ? -15.482 -5.516 32.885 1.00 97.75 178 LEU A N 1
ATOM 1202 C CA . LEU A 1 178 ? -16.364 -6.576 32.389 1.00 97.75 178 LEU A CA 1
ATOM 1203 C C . LEU A 1 178 ? -16.406 -6.526 30.861 1.00 97.75 178 LEU A C 1
ATOM 1205 O O . LEU A 1 178 ? -16.935 -5.568 30.303 1.00 97.75 178 LEU A O 1
ATOM 1209 N N . ALA A 1 179 ? -15.831 -7.530 30.198 1.00 97.00 179 ALA A N 1
ATOM 1210 C CA . ALA A 1 179 ? -15.894 -7.660 28.743 1.00 97.00 179 ALA A CA 1
ATOM 1211 C C . ALA A 1 179 ? -17.297 -8.089 28.305 1.00 97.00 179 ALA A C 1
ATOM 1213 O O . ALA A 1 179 ? -17.856 -9.031 28.868 1.00 97.00 179 ALA A O 1
ATOM 1214 N N . LEU A 1 180 ? -17.878 -7.404 2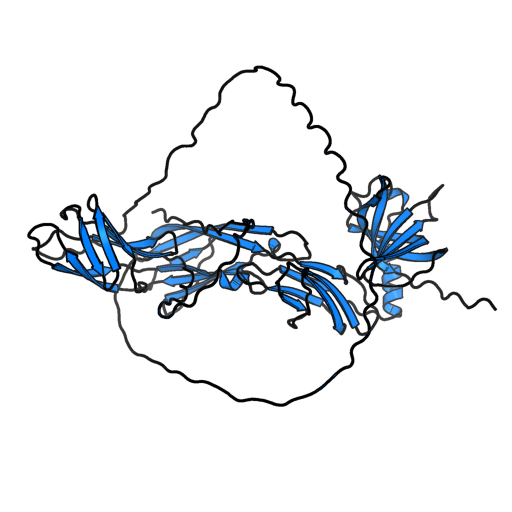7.322 1.00 96.50 180 LEU A N 1
ATOM 1215 C CA . LEU A 1 180 ? -19.269 -7.614 26.925 1.00 96.50 180 LEU A CA 1
ATOM 1216 C C . LEU A 1 180 ? -19.386 -8.596 25.758 1.00 96.50 180 LEU A C 1
ATOM 1218 O O . LEU A 1 180 ? -18.746 -8.433 24.721 1.00 96.50 180 LEU A O 1
ATOM 1222 N N . ALA A 1 181 ? -20.260 -9.594 25.906 1.00 94.75 181 ALA A N 1
ATOM 1223 C CA . ALA A 1 181 ? -20.531 -10.574 24.853 1.00 94.75 181 ALA A CA 1
ATOM 1224 C C . ALA A 1 181 ? -21.314 -9.979 23.664 1.00 94.75 181 ALA A C 1
ATOM 1226 O O . ALA A 1 181 ? -21.208 -10.471 22.542 1.00 94.75 181 ALA A O 1
ATOM 1227 N N . THR A 1 182 ? -22.091 -8.914 23.900 1.00 95.50 182 THR A N 1
ATOM 1228 C CA . THR A 1 182 ? -22.801 -8.154 22.859 1.00 95.50 182 THR A CA 1
ATOM 1229 C C . THR A 1 182 ? -22.226 -6.739 22.774 1.00 95.50 182 THR A C 1
ATOM 1231 O O . THR A 1 182 ? -22.230 -6.040 23.787 1.00 95.50 182 THR A O 1
ATOM 1234 N N . PRO A 1 183 ? -21.777 -6.275 21.591 1.00 94.88 183 PRO A N 1
ATOM 1235 C CA . PRO A 1 183 ? -21.301 -4.908 21.432 1.00 94.88 183 PRO A CA 1
ATOM 1236 C C . PRO A 1 183 ? -22.380 -3.860 21.734 1.00 94.88 183 PRO A C 1
ATOM 1238 O O . PRO A 1 183 ? -23.498 -3.927 21.215 1.00 94.88 183 PRO A O 1
ATOM 1241 N N . LEU A 1 184 ? -22.016 -2.848 22.517 1.00 94.62 184 LEU A N 1
ATOM 1242 C CA . LEU A 1 184 ? -22.866 -1.701 22.842 1.00 94.62 184 LEU A CA 1
ATOM 1243 C C . LEU A 1 184 ? -23.115 -0.850 21.582 1.00 94.62 184 LEU A C 1
ATOM 1245 O O . LEU A 1 184 ? -22.242 -0.724 20.727 1.00 94.62 184 LEU A O 1
ATOM 1249 N N . ARG A 1 185 ? -24.299 -0.249 21.442 1.00 95.62 185 ARG A N 1
ATOM 1250 C CA . ARG A 1 185 ? -24.723 0.535 20.257 1.00 95.62 185 ARG A CA 1
ATOM 1251 C C . ARG A 1 185 ? -24.798 2.026 20.564 1.00 95.62 185 ARG A C 1
ATOM 1253 O O . ARG A 1 185 ? -25.035 2.370 21.712 1.00 95.62 185 ARG A O 1
ATOM 1260 N N . VAL A 1 186 ? -24.667 2.915 19.573 1.00 95.25 186 VAL A N 1
ATOM 1261 C CA . VAL A 1 186 ? -24.953 4.350 19.790 1.00 95.25 186 VAL A CA 1
ATOM 1262 C C . VAL A 1 186 ? -26.390 4.543 20.277 1.00 95.25 186 VAL A C 1
ATOM 1264 O O . VAL A 1 186 ? -27.319 3.942 19.743 1.00 95.25 186 VAL A O 1
ATOM 1267 N N . GLY A 1 187 ? -26.551 5.372 21.310 1.00 93.75 187 GLY A N 1
ATOM 1268 C CA . GLY A 1 187 ? -27.791 5.496 22.069 1.00 93.75 187 GLY A CA 1
ATOM 1269 C C . GLY A 1 187 ? -27.779 4.698 23.382 1.00 93.75 187 GLY A C 1
ATOM 1270 O O . GLY A 1 187 ? -26.745 4.175 23.797 1.00 93.75 187 GLY A O 1
ATOM 1271 N N . ASN A 1 188 ? -28.913 4.654 24.086 1.00 94.75 188 ASN A N 1
ATOM 1272 C CA . ASN A 1 188 ? -29.020 3.944 25.367 1.00 94.75 188 ASN A CA 1
ATOM 1273 C C . ASN A 1 188 ? -28.863 2.425 25.197 1.00 94.75 188 ASN A C 1
ATOM 1275 O O . ASN A 1 188 ? -29.503 1.814 24.343 1.00 94.75 188 ASN A O 1
ATOM 1279 N N . ASN A 1 189 ? -28.050 1.822 26.068 1.00 94.56 189 ASN A N 1
ATOM 1280 C CA . ASN A 1 189 ? -27.948 0.373 26.218 1.00 94.56 189 ASN A CA 1
ATOM 1281 C C . ASN A 1 189 ? -28.383 0.014 27.635 1.00 94.56 189 ASN A C 1
ATOM 1283 O O . ASN A 1 189 ? -27.681 0.329 28.597 1.00 94.56 189 ASN A O 1
ATOM 1287 N N . ASP A 1 190 ? -29.547 -0.613 27.746 1.00 95.88 190 ASP A N 1
ATOM 1288 C CA . ASP A 1 190 ? -30.101 -1.072 29.013 1.00 95.88 190 ASP A CA 1
ATOM 1289 C C . ASP A 1 190 ? -29.536 -2.465 29.323 1.00 95.88 190 ASP A C 1
ATOM 1291 O O . ASP A 1 190 ? -29.744 -3.414 28.566 1.00 95.88 190 ASP A O 1
ATOM 1295 N N . LEU A 1 191 ? -28.789 -2.575 30.420 1.00 96.00 191 LEU A N 1
ATOM 1296 C CA . LEU A 1 191 ? -28.106 -3.786 30.875 1.00 96.00 191 LEU A CA 1
ATOM 1297 C C . LEU A 1 191 ? -28.657 -4.221 32.238 1.00 96.00 191 LEU A C 1
ATOM 1299 O O . LEU A 1 191 ? -29.085 -3.391 33.044 1.00 96.00 191 LEU A O 1
ATOM 1303 N N . THR A 1 192 ? -28.618 -5.523 32.519 1.00 95.69 192 THR A N 1
ATOM 1304 C CA . THR A 1 192 ? -28.979 -6.086 33.829 1.00 95.69 192 THR A CA 1
ATOM 1305 C C . THR A 1 192 ? -27.793 -6.880 34.352 1.00 95.69 192 THR A C 1
ATOM 1307 O O . THR A 1 192 ? -27.505 -7.967 33.865 1.00 95.69 192 THR A O 1
ATOM 1310 N N . LEU A 1 193 ? -27.082 -6.304 35.319 1.00 96.50 193 LEU A N 1
ATOM 1311 C CA . LEU A 1 193 ? -25.901 -6.913 35.918 1.00 96.50 193 LEU A CA 1
ATOM 1312 C C . LEU A 1 193 ? -26.316 -7.757 37.125 1.00 96.50 193 LEU A C 1
ATOM 1314 O O . LEU A 1 193 ? -26.960 -7.236 38.036 1.00 96.50 193 LEU A O 1
ATOM 1318 N N . HIS A 1 194 ? -25.912 -9.025 37.171 1.00 96.75 194 HIS A N 1
ATOM 1319 C CA . HIS A 1 194 ? -26.045 -9.843 38.379 1.00 96.75 194 HIS A CA 1
ATOM 1320 C C . HIS A 1 194 ? -24.809 -9.641 39.261 1.00 96.75 194 HIS A C 1
ATOM 1322 O O . HIS A 1 194 ? -23.679 -9.761 38.783 1.00 96.75 194 HIS A O 1
ATOM 1328 N N . VAL A 1 195 ? -25.017 -9.326 40.538 1.00 96.06 195 VAL A N 1
ATOM 1329 C CA . VAL A 1 195 ? -23.965 -8.965 41.496 1.00 96.06 195 VAL A CA 1
ATOM 1330 C C . VAL A 1 195 ? -23.969 -9.954 42.657 1.00 96.06 195 VAL A C 1
ATOM 1332 O O . VAL A 1 195 ? -24.926 -10.033 43.421 1.00 96.06 195 VAL A O 1
ATOM 1335 N N . ASP A 1 196 ? -22.863 -10.675 42.779 1.00 95.69 196 ASP A N 1
ATOM 1336 C CA . ASP A 1 196 ? -22.602 -11.758 43.725 1.00 95.69 196 ASP A CA 1
ATOM 1337 C C . ASP A 1 196 ? -21.548 -11.252 44.728 1.00 95.69 196 ASP A C 1
ATOM 1339 O O . ASP A 1 196 ? -20.407 -10.951 44.357 1.00 95.69 196 ASP A O 1
ATOM 1343 N N . ARG A 1 197 ? -21.962 -11.022 45.984 1.00 93.69 197 ARG A N 1
ATOM 1344 C CA . ARG A 1 197 ? -21.134 -10.406 47.039 1.00 93.69 197 ARG A CA 1
ATOM 1345 C C . ARG A 1 197 ? -20.581 -11.492 47.980 1.00 93.69 197 ARG A C 1
ATOM 1347 O O . ARG A 1 197 ? -21.386 -12.152 48.638 1.00 93.69 197 ARG A O 1
ATOM 1354 N N . PRO A 1 198 ? -19.250 -11.638 48.143 1.00 92.81 198 PRO A N 1
ATOM 1355 C CA . PRO A 1 198 ? -18.662 -12.698 48.960 1.00 92.81 198 PRO A CA 1
ATOM 1356 C C . PRO A 1 198 ? -19.104 -12.632 50.429 1.00 92.81 198 PRO A C 1
ATOM 1358 O O . PRO A 1 198 ? -19.127 -11.565 51.045 1.00 92.81 198 PRO A O 1
ATOM 1361 N N . GLY A 1 199 ? -19.404 -13.801 51.003 1.00 89.00 199 GLY A N 1
ATOM 1362 C CA . GLY A 1 199 ? -19.900 -13.957 52.371 1.00 89.00 199 GLY A CA 1
ATOM 1363 C C . GLY A 1 199 ? -21.384 -14.324 52.394 1.00 89.00 199 GLY A C 1
ATOM 1364 O O . GLY A 1 199 ? -21.832 -15.142 51.600 1.00 89.00 199 GLY A O 1
ATOM 1365 N N . VAL A 1 200 ? -22.154 -13.718 53.304 1.00 74.44 200 VAL A N 1
ATOM 1366 C CA . VAL A 1 200 ? -23.614 -13.930 53.427 1.00 74.44 200 VAL A CA 1
ATOM 1367 C C . VAL A 1 200 ? -24.396 -12.904 52.585 1.00 74.44 200 VAL A C 1
ATOM 1369 O O . VAL A 1 200 ? -25.430 -12.380 53.001 1.00 74.44 200 VAL A O 1
ATOM 1372 N N . GLY A 1 201 ? -23.849 -12.550 51.419 1.00 73.56 201 GLY A N 1
ATOM 1373 C CA . GLY A 1 201 ? -24.509 -11.676 50.456 1.00 73.56 201 GLY A CA 1
ATOM 1374 C C . GLY A 1 201 ? -25.764 -12.329 49.875 1.00 73.56 201 GLY A C 1
ATOM 1375 O O . GLY A 1 201 ? -25.897 -13.551 49.854 1.00 73.56 201 GLY A O 1
ATOM 1376 N N . ARG A 1 202 ? -26.692 -11.503 49.390 1.00 83.94 202 ARG A N 1
ATOM 1377 C CA . ARG A 1 202 ? -27.722 -11.951 48.447 1.00 83.94 202 ARG A CA 1
ATOM 1378 C C . ARG A 1 202 ? -27.250 -11.609 47.041 1.00 83.94 202 ARG A C 1
ATOM 1380 O O . ARG A 1 202 ? -26.617 -10.569 46.868 1.00 83.94 202 ARG A O 1
ATOM 1387 N N . ASP A 1 203 ? -27.612 -12.435 46.067 1.00 87.44 203 ASP A N 1
ATOM 1388 C CA . ASP A 1 203 ? -27.524 -12.047 44.662 1.00 87.44 203 ASP A CA 1
ATOM 1389 C C . ASP A 1 203 ? -28.417 -10.818 44.415 1.00 87.44 203 ASP A C 1
ATOM 1391 O O . ASP A 1 203 ? -29.591 -10.795 44.800 1.00 87.44 203 ASP A O 1
ATOM 1395 N N . GLU A 1 204 ? -27.861 -9.787 43.784 1.00 92.94 204 GLU A N 1
ATOM 1396 C CA . GLU A 1 204 ? -28.562 -8.548 43.432 1.00 92.94 204 GLU A CA 1
ATOM 1397 C C . GLU A 1 204 ? -28.630 -8.390 41.904 1.00 92.94 204 GLU A C 1
ATOM 1399 O O . GLU A 1 204 ? -27.609 -8.477 41.225 1.00 92.94 204 GLU A O 1
ATOM 1404 N N . GLU A 1 205 ? -29.809 -8.090 41.348 1.00 94.56 205 GLU A N 1
ATOM 1405 C CA . GLU A 1 205 ? -29.909 -7.520 39.995 1.00 94.56 205 GLU A CA 1
ATOM 1406 C C . GLU A 1 205 ? -29.735 -5.999 40.053 1.00 94.56 205 GLU A C 1
ATOM 1408 O O . GLU A 1 205 ? -30.493 -5.296 40.727 1.00 94.56 205 GLU A O 1
ATOM 1413 N N . VAL A 1 206 ? -28.786 -5.473 39.280 1.00 94.19 206 VAL A N 1
ATOM 1414 C CA . VAL A 1 206 ? -28.573 -4.036 39.093 1.00 94.19 206 VAL A CA 1
ATOM 1415 C C . VAL A 1 206 ? -28.866 -3.671 37.642 1.00 94.19 206 VAL A C 1
ATOM 1417 O O . VAL A 1 206 ? -28.086 -3.960 36.734 1.00 94.19 206 VAL A O 1
ATOM 1420 N N . LYS A 1 207 ? -30.008 -3.012 37.427 1.00 94.12 207 LYS A N 1
ATOM 1421 C CA . LYS A 1 207 ? -30.402 -2.471 36.120 1.00 94.12 207 LYS A CA 1
ATOM 1422 C C . LYS A 1 207 ? -29.699 -1.140 35.884 1.00 94.12 207 LYS A C 1
ATOM 1424 O O . LYS A 1 207 ? -29.720 -0.256 36.739 1.00 94.12 207 LYS A O 1
ATOM 1429 N N . LEU A 1 208 ? -29.050 -1.028 34.732 1.00 93.12 208 LEU A N 1
ATOM 1430 C CA . LEU A 1 208 ? -28.063 -0.003 34.420 1.00 93.12 208 LEU A CA 1
ATOM 1431 C C . LEU A 1 208 ? -28.250 0.469 32.978 1.00 93.12 208 LEU A C 1
ATOM 1433 O O . LEU A 1 208 ? -28.360 -0.345 32.070 1.00 93.12 208 LEU A O 1
ATOM 1437 N N . VAL A 1 209 ? -28.216 1.781 32.755 1.00 94.00 209 VAL A N 1
ATOM 1438 C CA . VAL A 1 209 ? -28.277 2.375 31.413 1.00 94.00 209 VAL A CA 1
ATOM 1439 C C . VAL A 1 209 ? -26.890 2.900 31.054 1.00 94.00 209 VAL A C 1
ATOM 1441 O O . VAL A 1 209 ? -26.393 3.807 31.722 1.00 94.00 209 VAL A O 1
ATOM 1444 N N . VAL A 1 210 ? -26.243 2.329 30.032 1.00 95.00 210 VAL A N 1
ATOM 1445 C CA . VAL A 1 210 ? -24.831 2.613 29.716 1.00 95.00 210 VAL A CA 1
ATOM 1446 C C . VAL A 1 210 ? -24.651 3.630 28.575 1.00 95.00 210 VAL A C 1
ATOM 1448 O O . VAL A 1 210 ? -25.174 3.424 27.476 1.00 95.00 210 VAL A O 1
ATOM 1451 N N . PRO A 1 211 ? -23.849 4.689 28.809 1.00 93.44 211 PRO A N 1
ATOM 1452 C CA . PRO A 1 211 ? -23.432 5.687 27.823 1.00 93.44 211 PRO A CA 1
ATOM 1453 C C . PRO A 1 211 ? -22.779 5.235 26.486 1.00 93.44 211 PRO A C 1
ATOM 1455 O O . PRO A 1 211 ? -21.689 4.678 26.510 1.00 93.44 211 PRO A O 1
ATOM 1458 N N . VAL A 1 212 ? -23.369 5.624 25.324 1.00 95.62 212 VAL A N 1
ATOM 1459 C CA . VAL A 1 212 ? -22.796 5.609 23.938 1.00 95.62 212 VAL A CA 1
ATOM 1460 C C . VAL A 1 212 ? -23.157 6.852 23.050 1.00 95.62 212 VAL A C 1
ATOM 1462 O O . VAL A 1 212 ? -24.338 7.128 22.855 1.00 95.62 212 VAL A O 1
ATOM 1465 N N . SER A 1 213 ? -22.166 7.581 22.479 1.00 95.12 213 SER A N 1
ATOM 1466 C CA . SER A 1 213 ? -22.276 8.948 21.849 1.00 95.12 213 SER A CA 1
ATOM 1467 C C . SER A 1 213 ? -21.706 8.968 20.464 1.00 95.12 213 SER A C 1
ATOM 1469 O O . SER A 1 213 ? -22.250 9.571 19.559 1.00 95.12 213 SER A O 1
ATOM 1471 N N . TYR A 1 214 ? -20.539 8.369 20.338 1.00 96.69 214 TYR A N 1
ATOM 1472 C CA . TYR A 1 214 ? -19.886 8.099 19.091 1.00 96.69 214 TYR A CA 1
ATOM 1473 C C . TYR A 1 214 ? -19.287 6.716 19.213 1.00 96.69 214 TYR A C 1
ATOM 1475 O O . TYR A 1 214 ? -19.118 6.232 20.329 1.00 96.69 214 TYR A O 1
ATOM 1483 N N . ARG A 1 215 ? -18.966 6.113 18.079 1.00 95.75 215 ARG A N 1
ATOM 1484 C CA . ARG A 1 215 ? -18.022 5.012 17.948 1.00 95.75 215 ARG A CA 1
ATOM 1485 C C . ARG A 1 215 ? -17.091 5.405 16.825 1.00 95.75 215 ARG A C 1
ATOM 1487 O O . ARG A 1 215 ? -17.569 5.792 15.767 1.00 95.75 215 ARG A O 1
ATOM 1494 N N . LEU A 1 216 ? -15.785 5.334 17.042 1.00 95.69 216 LEU A N 1
ATOM 1495 C CA . LEU A 1 216 ? -14.806 5.590 15.993 1.00 95.69 216 LEU A CA 1
ATOM 1496 C C . LEU A 1 216 ? -13.959 4.336 15.813 1.00 95.69 216 LEU A C 1
ATOM 1498 O O . LEU A 1 216 ? -13.337 3.870 16.766 1.00 95.69 216 LEU A O 1
ATOM 1502 N N . ARG A 1 217 ? -13.967 3.785 14.598 1.00 93.31 217 ARG A N 1
ATOM 1503 C CA . ARG A 1 217 ? -13.198 2.597 14.213 1.00 93.31 217 ARG A CA 1
ATOM 1504 C C . ARG A 1 217 ? -12.322 2.909 13.011 1.00 93.31 217 ARG A C 1
ATOM 1506 O O . ARG A 1 217 ? -12.781 3.576 12.088 1.00 93.31 217 ARG A O 1
ATOM 1513 N N . ALA A 1 218 ? -11.107 2.372 12.977 1.00 95.00 218 ALA A N 1
ATOM 1514 C CA . ALA A 1 218 ? -10.323 2.286 11.750 1.00 95.00 218 ALA A CA 1
ATOM 1515 C C . ALA A 1 218 ? -10.542 0.910 11.108 1.00 95.00 218 ALA A C 1
ATOM 1517 O O . ALA A 1 218 ? -10.223 -0.114 11.708 1.00 95.00 218 ALA A O 1
ATOM 1518 N N . ASP A 1 219 ? -11.093 0.890 9.899 1.00 92.06 219 ASP A N 1
ATOM 1519 C CA . ASP A 1 219 ? -11.229 -0.311 9.084 1.00 92.06 219 ASP A CA 1
ATOM 1520 C C . ASP A 1 219 ? -9.948 -0.523 8.268 1.00 92.06 219 ASP A C 1
ATOM 1522 O O . ASP A 1 219 ? -9.516 0.354 7.512 1.00 92.06 219 ASP A O 1
ATOM 1526 N N . ALA A 1 220 ? -9.329 -1.688 8.454 1.00 92.44 220 ALA A N 1
ATOM 1527 C CA . ALA A 1 220 ? -8.127 -2.100 7.744 1.00 92.44 220 ALA A CA 1
ATOM 1528 C C . ALA A 1 220 ? -8.427 -2.975 6.514 1.00 92.44 220 ALA A C 1
ATOM 1530 O O . ALA A 1 220 ? -7.539 -3.149 5.687 1.00 92.44 220 ALA A O 1
ATOM 1531 N N . ALA A 1 221 ? -9.646 -3.499 6.331 1.00 92.75 221 ALA A N 1
ATOM 1532 C CA . ALA A 1 221 ? -9.957 -4.383 5.199 1.00 92.75 221 ALA A CA 1
ATOM 1533 C C . ALA A 1 221 ? -9.825 -3.669 3.837 1.00 92.75 221 ALA A C 1
ATOM 1535 O O . ALA A 1 221 ? -9.559 -4.295 2.812 1.00 92.75 221 ALA A O 1
ATOM 1536 N N . THR A 1 222 ? -9.952 -2.341 3.822 1.00 95.69 222 THR A N 1
ATOM 1537 C CA . THR A 1 222 ? -9.787 -1.501 2.627 1.00 95.69 222 THR A CA 1
ATOM 1538 C C . THR A 1 222 ? -8.328 -1.243 2.236 1.00 95.69 222 THR A C 1
ATOM 1540 O O . THR A 1 222 ? -8.093 -0.671 1.172 1.00 95.69 222 THR A O 1
ATOM 1543 N N . VAL A 1 223 ? -7.332 -1.682 3.023 1.00 97.00 223 VAL A N 1
ATOM 1544 C CA . VAL A 1 223 ? -5.920 -1.603 2.593 1.00 97.00 223 VAL A CA 1
ATOM 1545 C C . VAL A 1 223 ? -5.573 -2.694 1.579 1.00 97.00 223 VAL A C 1
ATOM 1547 O O . VAL A 1 223 ? -4.683 -2.494 0.760 1.00 97.00 223 VAL A O 1
ATOM 1550 N N . GLU A 1 224 ? -6.287 -3.824 1.589 1.00 95.81 224 GLU A N 1
ATOM 1551 C CA . GLU A 1 224 ? -6.108 -4.914 0.614 1.00 95.81 224 GLU A CA 1
ATOM 1552 C C . GLU A 1 224 ? -6.614 -4.534 -0.791 1.00 95.81 224 GLU A C 1
ATOM 1554 O O . GLU A 1 224 ? -6.263 -5.172 -1.782 1.00 95.81 224 GLU A O 1
ATOM 1559 N N . GLN A 1 225 ? -7.447 -3.492 -0.872 1.00 94.56 225 GLN A N 1
ATOM 1560 C CA . GLN A 1 225 ? -8.065 -2.987 -2.096 1.00 94.56 225 GLN A CA 1
ATOM 1561 C C . GLN A 1 225 ? -7.164 -1.954 -2.788 1.00 94.56 225 GLN A C 1
ATOM 1563 O O . GLN A 1 225 ? -6.234 -1.412 -2.194 1.00 94.56 225 GLN A O 1
ATOM 1568 N N . TRP A 1 226 ? -7.450 -1.651 -4.056 1.00 94.81 226 TRP A N 1
ATOM 1569 C CA . TRP A 1 226 ? -6.727 -0.636 -4.823 1.00 94.81 226 TRP A CA 1
ATOM 1570 C C . TRP A 1 226 ? -7.660 0.509 -5.264 1.00 94.81 226 TRP A C 1
ATOM 1572 O O . TRP A 1 226 ? -8.714 0.216 -5.833 1.00 94.81 226 TRP A O 1
ATOM 1582 N N . PRO A 1 227 ? -7.290 1.792 -5.062 1.00 96.50 227 PRO A N 1
ATOM 1583 C CA . PRO A 1 227 ? -6.126 2.268 -4.308 1.00 96.50 227 PRO A CA 1
ATOM 1584 C C . PRO A 1 227 ? -6.280 2.024 -2.789 1.00 96.50 227 PRO A C 1
ATOM 1586 O O . PRO A 1 227 ? -7.380 2.189 -2.254 1.00 96.50 227 PRO A O 1
ATOM 1589 N N . PRO A 1 228 ? -5.201 1.648 -2.078 1.00 97.75 228 PRO A N 1
ATOM 1590 C CA . PRO A 1 228 ? -5.271 1.226 -0.685 1.00 97.75 228 PRO A CA 1
ATOM 1591 C C . PRO A 1 228 ? -5.456 2.410 0.256 1.00 97.75 228 PRO A C 1
ATOM 1593 O O . PRO A 1 228 ? -4.767 3.435 0.172 1.00 97.75 228 PRO A O 1
ATOM 1596 N N . LYS A 1 229 ? -6.372 2.231 1.204 1.00 97.81 229 LYS A N 1
ATOM 1597 C CA . LYS A 1 229 ? -6.764 3.250 2.176 1.00 97.81 229 LYS A CA 1
ATOM 1598 C C . LYS A 1 229 ? -7.241 2.617 3.474 1.00 97.81 229 LYS A C 1
ATOM 1600 O O . LYS A 1 229 ? -7.809 1.527 3.465 1.00 97.81 229 LYS A O 1
ATOM 1605 N N . PHE A 1 230 ? -7.072 3.325 4.582 1.00 97.50 230 PHE A N 1
ATOM 1606 C CA . PHE A 1 230 ? -7.856 3.067 5.788 1.00 97.50 230 PHE A CA 1
ATOM 1607 C C . PHE A 1 230 ? -9.181 3.825 5.682 1.00 97.50 230 PHE A C 1
ATOM 1609 O O . PHE A 1 230 ? -9.188 4.987 5.269 1.00 97.50 230 PHE A O 1
ATOM 1616 N N . VAL A 1 231 ? -10.288 3.190 6.068 1.00 97.56 231 VAL A N 1
ATOM 1617 C CA . VAL A 1 231 ? -11.589 3.862 6.194 1.00 97.56 231 VAL A CA 1
ATOM 1618 C C . VAL A 1 231 ? -11.921 4.010 7.670 1.00 97.56 231 VAL A C 1
ATOM 1620 O O . VAL A 1 231 ? -12.104 3.028 8.385 1.00 97.56 231 VAL A O 1
ATOM 1623 N N . PHE A 1 232 ? -12.024 5.245 8.144 1.00 97.25 232 PHE A N 1
ATOM 1624 C CA . PHE A 1 232 ? -12.565 5.522 9.465 1.00 97.25 232 PHE A CA 1
ATOM 1625 C C . PHE A 1 232 ? -14.084 5.434 9.397 1.00 97.25 232 PHE A C 1
ATOM 1627 O O . PHE A 1 232 ? -14.717 6.203 8.674 1.00 97.25 232 PHE A O 1
ATOM 1634 N N . ARG A 1 233 ? -14.668 4.504 10.151 1.00 96.88 233 ARG A N 1
ATOM 1635 C CA . ARG A 1 233 ? -16.116 4.400 10.336 1.00 96.88 233 ARG A CA 1
ATOM 1636 C C . ARG A 1 233 ? -16.478 5.107 11.635 1.00 96.88 233 ARG A C 1
ATOM 1638 O O . ARG A 1 233 ? -15.965 4.747 12.697 1.00 96.88 233 ARG A O 1
ATOM 1645 N N . ALA A 1 234 ? -17.347 6.102 11.534 1.00 97.00 234 ALA A N 1
ATOM 1646 C CA . ALA A 1 234 ? -17.938 6.793 12.663 1.00 97.00 234 ALA A CA 1
ATOM 1647 C C . ALA A 1 234 ? -19.406 6.375 12.816 1.00 97.00 234 ALA A C 1
ATOM 1649 O O . ALA A 1 234 ? -20.169 6.412 11.857 1.00 97.00 234 ALA A O 1
ATOM 1650 N N . GLU A 1 235 ? -19.808 6.027 14.030 1.00 96.69 235 GLU A N 1
ATOM 1651 C CA . GLU A 1 235 ? -21.201 6.092 14.475 1.00 96.69 235 GLU A CA 1
ATOM 1652 C C . GLU A 1 235 ? -21.296 7.297 15.437 1.00 96.69 235 GLU A C 1
ATOM 1654 O O . GLU A 1 235 ? -20.319 7.576 16.132 1.00 96.69 235 GLU A O 1
ATOM 1659 N N . ALA A 1 236 ? -22.403 8.041 15.488 1.00 96.62 236 ALA A N 1
ATOM 1660 C CA . ALA A 1 236 ? -22.550 9.260 16.288 1.00 96.62 236 ALA A CA 1
ATOM 1661 C C . ALA A 1 236 ? -24.015 9.609 16.614 1.00 96.62 236 ALA A C 1
ATOM 1663 O O . ALA A 1 236 ? -24.911 9.508 15.782 1.00 96.62 236 ALA A O 1
ATOM 1664 N N . ALA A 1 237 ? -24.252 10.072 17.837 1.00 95.38 237 ALA A N 1
ATOM 1665 C CA . ALA A 1 237 ? -25.523 10.575 18.322 1.00 95.38 237 ALA A CA 1
ATOM 1666 C C . ALA A 1 237 ? -25.779 11.989 17.780 1.00 95.38 237 ALA A C 1
ATOM 1668 O O . ALA A 1 237 ? -24.856 12.771 17.533 1.00 95.38 237 ALA A O 1
ATOM 1669 N N . LYS A 1 238 ? -27.057 12.338 17.615 1.00 95.31 238 LYS A N 1
ATOM 1670 C CA . LYS A 1 238 ? -27.485 13.592 16.984 1.00 95.31 238 LYS A CA 1
ATOM 1671 C C . LYS A 1 238 ? -26.850 14.824 17.648 1.00 95.31 238 LYS A C 1
ATOM 1673 O O . LYS A 1 238 ? -27.135 15.134 18.801 1.00 95.31 238 LYS A O 1
ATOM 1678 N N . GLY A 1 239 ? -26.044 15.560 16.881 1.00 94.31 239 GLY A N 1
ATOM 1679 C CA . GLY A 1 239 ? -25.379 16.796 17.315 1.00 94.31 239 GLY A CA 1
ATOM 1680 C C . GLY A 1 239 ? -23.929 16.625 17.784 1.00 94.31 239 GLY A C 1
ATOM 1681 O O . GLY A 1 239 ? -23.236 17.632 17.939 1.00 94.31 239 GLY A O 1
ATOM 1682 N N . VAL A 1 240 ? -23.446 15.389 17.951 1.00 96.88 240 VAL A N 1
ATOM 1683 C CA . VAL A 1 240 ? -22.013 15.104 18.119 1.00 96.88 240 VAL A CA 1
ATOM 1684 C C . VAL A 1 240 ? -21.289 15.386 16.797 1.00 96.88 240 VAL A C 1
ATOM 1686 O O . VAL A 1 240 ? -21.790 15.051 15.725 1.00 96.88 240 VAL A O 1
ATOM 1689 N N . ARG A 1 241 ? -20.110 16.012 16.860 1.00 97.75 241 ARG A N 1
ATOM 1690 C CA . ARG A 1 241 ? -19.237 16.264 15.699 1.00 97.75 241 ARG A CA 1
ATOM 1691 C C . ARG A 1 241 ? -17.898 15.568 15.888 1.00 97.75 241 ARG A C 1
ATOM 1693 O O . ARG A 1 241 ? -17.363 15.577 16.993 1.00 97.75 241 ARG A O 1
ATOM 1700 N N . ILE A 1 242 ? -17.366 14.982 14.819 1.00 97.88 242 ILE A N 1
ATOM 1701 C CA . ILE A 1 242 ? -16.138 14.178 14.831 1.00 97.88 242 ILE A CA 1
ATOM 1702 C C . ILE A 1 242 ? -15.191 14.715 13.756 1.00 97.88 242 ILE A C 1
ATOM 1704 O O . ILE A 1 242 ? -15.609 14.973 12.630 1.00 97.88 242 ILE A O 1
ATOM 1708 N N . GLU A 1 243 ? -13.917 14.863 14.100 1.00 98.31 243 GLU A N 1
ATOM 1709 C CA . GLU A 1 243 ? -12.818 15.218 13.201 1.00 98.31 243 GLU A CA 1
ATOM 1710 C C . GLU A 1 243 ? -11.738 14.125 13.303 1.00 98.31 243 GLU A C 1
ATOM 1712 O O . GLU A 1 243 ? -11.411 13.674 14.404 1.00 98.31 243 GLU A O 1
ATOM 1717 N N . VAL A 1 244 ? -11.165 13.700 12.175 1.00 97.81 244 VAL A N 1
ATOM 1718 C CA . VAL A 1 244 ? -10.071 12.714 12.098 1.00 97.81 244 VAL A CA 1
ATOM 1719 C C . VAL A 1 244 ? -8.986 13.267 11.180 1.00 97.81 244 VAL A C 1
ATOM 1721 O O . VAL A 1 244 ? -9.285 13.734 10.086 1.00 97.81 244 VAL A O 1
ATOM 1724 N N . ASP A 1 245 ? -7.733 13.271 11.639 1.00 97.00 245 ASP A N 1
ATOM 1725 C CA . ASP A 1 245 ? -6.598 13.943 10.980 1.00 97.00 245 ASP A CA 1
ATOM 1726 C C . ASP A 1 245 ? -6.836 15.456 10.740 1.00 97.00 245 ASP A C 1
ATOM 1728 O O . ASP A 1 245 ? -6.219 16.073 9.878 1.00 97.00 245 ASP A O 1
ATOM 1732 N N . GLY A 1 246 ? -7.762 16.059 11.500 1.00 96.81 246 GLY A N 1
ATOM 1733 C CA . GLY A 1 246 ? -8.245 17.435 11.315 1.00 96.81 246 GLY A CA 1
ATOM 1734 C C . GLY A 1 246 ? -9.346 17.604 10.255 1.00 96.81 246 GLY A C 1
ATOM 1735 O O . GLY A 1 246 ? -9.912 18.689 10.144 1.00 96.81 246 GLY A O 1
ATOM 1736 N N . ALA A 1 247 ? -9.695 16.554 9.506 1.00 97.50 247 ALA A N 1
ATOM 1737 C CA . ALA A 1 247 ? -10.806 16.570 8.559 1.00 97.50 247 ALA A CA 1
ATOM 1738 C C . ALA A 1 247 ? -12.132 16.199 9.260 1.00 97.50 247 ALA A C 1
ATOM 1740 O O . ALA A 1 247 ? -12.175 15.199 9.983 1.00 97.50 247 ALA A O 1
ATOM 1741 N N . PRO A 1 248 ? -13.232 16.951 9.065 1.00 97.50 248 PRO A N 1
ATOM 1742 C CA . PRO A 1 248 ? -14.526 16.608 9.647 1.00 97.50 248 PRO A CA 1
ATOM 1743 C C . PRO A 1 248 ? -15.092 15.330 9.013 1.00 97.50 248 PRO A C 1
ATOM 1745 O O . PRO A 1 248 ? -15.104 15.181 7.792 1.00 97.50 248 PRO A O 1
ATOM 1748 N N . VAL A 1 249 ? -15.606 14.422 9.841 1.00 98.06 249 VAL A N 1
ATOM 1749 C CA . VAL A 1 249 ? -16.342 13.241 9.381 1.00 98.06 249 VAL A CA 1
ATOM 1750 C C . VAL A 1 249 ? -17.804 13.634 9.195 1.00 98.06 249 VAL A C 1
ATOM 1752 O O . VAL A 1 249 ? -18.495 13.950 10.165 1.00 98.06 249 VAL A O 1
ATOM 1755 N N . THR A 1 250 ? -18.286 13.622 7.953 1.00 95.81 250 THR A N 1
ATOM 1756 C CA . THR A 1 250 ? -19.709 13.840 7.663 1.00 95.81 250 THR A CA 1
ATOM 1757 C C . THR A 1 250 ? -20.512 12.635 8.140 1.00 95.81 250 THR A C 1
ATOM 1759 O O . THR A 1 250 ? -20.223 11.504 7.753 1.00 95.81 250 THR A O 1
ATOM 1762 N N . VAL A 1 251 ? -21.521 12.889 8.971 1.00 95.69 251 VAL A N 1
ATOM 1763 C CA . VAL A 1 251 ? -22.415 11.879 9.550 1.00 95.69 251 VAL A CA 1
ATOM 1764 C C . VAL A 1 251 ? -23.809 12.034 8.939 1.00 95.69 251 VAL A C 1
ATOM 1766 O O . VAL A 1 251 ? -24.294 13.155 8.783 1.00 95.69 251 VAL A O 1
ATOM 1769 N N . ASP A 1 252 ? -24.440 10.919 8.576 1.00 96.12 252 ASP A N 1
ATOM 1770 C CA . ASP A 1 252 ? -25.766 10.864 7.963 1.00 96.12 252 ASP A CA 1
ATOM 1771 C C . ASP A 1 252 ? -26.924 10.991 8.981 1.00 96.12 252 ASP A C 1
ATOM 1773 O O . ASP A 1 252 ? -26.732 11.177 10.186 1.00 96.12 252 ASP A O 1
ATOM 1777 N N . ALA A 1 253 ? -28.163 10.876 8.491 1.00 94.12 253 ALA A N 1
ATOM 1778 C CA . ALA A 1 253 ? -29.368 10.948 9.319 1.00 94.12 253 ALA A CA 1
ATOM 1779 C C . ALA A 1 253 ? -29.538 9.769 10.304 1.00 94.12 253 ALA A C 1
ATOM 1781 O O . ALA A 1 253 ? -30.276 9.907 11.280 1.00 94.12 253 ALA A O 1
ATOM 1782 N N . ASN A 1 254 ? -28.861 8.641 10.070 1.00 94.88 254 ASN A N 1
ATOM 1783 C CA . ASN A 1 254 ? -28.839 7.472 10.952 1.00 94.88 254 ASN A CA 1
ATOM 1784 C C . ASN A 1 254 ? -27.751 7.579 12.032 1.00 94.88 254 ASN A C 1
ATOM 1786 O O . ASN A 1 254 ? -27.674 6.723 12.912 1.00 94.88 254 ASN A O 1
ATOM 1790 N N . GLY A 1 255 ? -26.900 8.608 11.965 1.00 96.00 255 GLY A N 1
ATOM 1791 C CA . GLY A 1 255 ? -25.736 8.733 12.828 1.00 96.00 255 GLY A CA 1
ATOM 1792 C C . GLY A 1 255 ? -24.509 7.979 12.314 1.00 96.00 255 GLY A C 1
ATOM 1793 O O . GLY A 1 255 ? -23.622 7.705 13.108 1.00 96.00 255 GLY A O 1
ATOM 1794 N N . VAL A 1 256 ? -24.412 7.627 11.029 1.00 97.69 256 VAL A N 1
ATOM 1795 C CA . VAL A 1 256 ? -23.260 6.907 10.456 1.00 97.69 256 VAL A CA 1
ATOM 1796 C C . VAL A 1 256 ? -22.475 7.805 9.500 1.00 97.69 256 VAL A C 1
ATOM 1798 O O . VAL A 1 256 ? -23.046 8.480 8.651 1.00 97.69 256 VAL A O 1
ATOM 1801 N N . GLY A 1 257 ? -21.150 7.815 9.620 1.00 97.38 257 GLY A N 1
ATOM 1802 C CA . GLY A 1 257 ? -20.247 8.604 8.783 1.00 97.38 257 GLY A CA 1
ATOM 1803 C C . GLY A 1 257 ? -18.970 7.856 8.415 1.00 97.38 257 GLY A C 1
ATOM 1804 O O . GLY A 1 257 ? -18.559 6.916 9.101 1.00 97.38 257 GLY A O 1
ATOM 1805 N N . THR A 1 258 ? -18.319 8.281 7.335 1.00 97.75 258 THR A N 1
ATOM 1806 C CA . THR A 1 258 ? -17.037 7.722 6.885 1.00 97.75 258 THR A CA 1
ATOM 1807 C C . THR A 1 258 ? -16.035 8.814 6.526 1.00 97.75 258 THR A C 1
ATOM 1809 O O . THR A 1 258 ? -16.394 9.879 6.028 1.00 97.75 258 THR A O 1
ATOM 1812 N N . SER A 1 259 ? -14.757 8.539 6.781 1.00 97.31 259 SER A N 1
ATOM 1813 C CA . SER A 1 259 ? -13.620 9.335 6.308 1.00 97.31 259 SER A CA 1
ATOM 1814 C C . SER A 1 259 ? -12.516 8.396 5.822 1.00 97.31 259 SER A C 1
ATOM 1816 O O . SER A 1 259 ? -12.451 7.244 6.252 1.00 97.31 259 SER A O 1
ATOM 1818 N N . GLU A 1 260 ? -11.660 8.851 4.910 1.00 97.38 260 GLU A N 1
ATOM 1819 C CA . GLU A 1 260 ? -10.680 8.003 4.226 1.00 97.38 260 GLU A CA 1
ATOM 1820 C C . GLU A 1 260 ? -9.261 8.558 4.356 1.00 97.38 260 GLU A C 1
ATOM 1822 O O . GLU A 1 260 ? -9.029 9.751 4.175 1.00 97.38 260 GLU A O 1
ATOM 1827 N N . LEU A 1 261 ? -8.297 7.671 4.607 1.00 97.56 261 LEU A N 1
ATOM 1828 C CA . LEU A 1 261 ? -6.870 7.980 4.580 1.00 97.56 261 LEU A CA 1
ATOM 1829 C C . LEU A 1 261 ? -6.174 7.078 3.548 1.00 97.56 261 LEU A C 1
ATOM 1831 O O . LEU A 1 261 ? -5.927 5.903 3.846 1.00 97.56 261 LEU A O 1
ATOM 1835 N N . PRO A 1 262 ? -5.851 7.587 2.345 1.00 97.31 262 PRO A N 1
ATOM 1836 C CA . PRO A 1 262 ? -5.077 6.839 1.363 1.00 97.31 262 PRO A CA 1
ATOM 1837 C C . PRO A 1 262 ? -3.627 6.660 1.827 1.00 97.31 262 PRO A C 1
ATOM 1839 O O . PRO A 1 262 ? -3.054 7.537 2.473 1.00 97.31 262 PRO A O 1
ATOM 1842 N N . LEU A 1 263 ? -3.004 5.542 1.447 1.00 96.81 263 LEU A N 1
ATOM 1843 C CA . LEU A 1 263 ? -1.571 5.315 1.692 1.00 96.81 263 LEU A CA 1
ATOM 1844 C C . LEU A 1 263 ? -0.675 6.123 0.727 1.00 96.81 263 LEU A C 1
ATOM 1846 O O . LEU A 1 263 ? 0.506 6.333 1.011 1.00 96.81 263 LEU A O 1
ATOM 1850 N N . GLY A 1 264 ? -1.238 6.584 -0.397 1.00 95.12 264 GLY A N 1
ATOM 1851 C CA . GLY A 1 264 ? -0.579 7.437 -1.390 1.00 95.12 264 GLY A CA 1
ATOM 1852 C C . GLY A 1 264 ? 0.710 6.831 -1.952 1.00 95.12 264 GLY A C 1
ATOM 1853 O O . GLY A 1 264 ? 0.814 5.618 -2.133 1.00 95.12 264 GLY A O 1
ATOM 1854 N N . ALA A 1 265 ? 1.719 7.681 -2.163 1.00 95.31 265 ALA A N 1
ATOM 1855 C CA . ALA A 1 265 ? 2.988 7.329 -2.806 1.00 95.31 265 ALA A CA 1
ATOM 1856 C C . ALA A 1 265 ? 3.725 6.117 -2.193 1.00 95.31 265 ALA A C 1
ATOM 1858 O O . ALA A 1 265 ? 4.489 5.454 -2.889 1.00 95.31 265 ALA A O 1
ATOM 1859 N N . LEU A 1 266 ? 3.486 5.773 -0.918 1.00 95.00 266 LEU A N 1
ATOM 1860 C CA . LEU A 1 266 ? 4.060 4.565 -0.308 1.00 95.00 266 LEU A CA 1
ATOM 1861 C C . LEU A 1 266 ? 3.556 3.266 -0.953 1.00 95.00 266 LEU A C 1
ATOM 1863 O O . LEU A 1 266 ? 4.286 2.276 -0.927 1.00 95.00 266 LEU A O 1
ATOM 1867 N N . ALA A 1 267 ? 2.352 3.268 -1.529 1.00 97.00 267 ALA A N 1
ATOM 1868 C CA . ALA A 1 267 ? 1.729 2.142 -2.223 1.00 97.00 267 ALA A CA 1
ATOM 1869 C C . ALA A 1 267 ? 1.752 2.264 -3.758 1.00 97.00 267 ALA A C 1
ATOM 1871 O O . ALA A 1 267 ? 1.311 1.350 -4.456 1.00 97.00 267 ALA A O 1
ATOM 1872 N N . GLU A 1 268 ? 2.277 3.363 -4.293 1.00 95.94 268 GLU A N 1
ATOM 1873 C CA . GLU A 1 268 ? 2.368 3.602 -5.732 1.00 95.94 268 GLU A CA 1
ATOM 1874 C C . GLU A 1 268 ? 3.753 3.231 -6.283 1.00 95.94 268 GLU A C 1
ATOM 1876 O O . GLU A 1 268 ? 4.765 3.264 -5.579 1.00 95.94 268 GLU A O 1
ATOM 1881 N N . GLY A 1 269 ? 3.793 2.879 -7.567 1.00 93.44 269 GLY A N 1
ATOM 1882 C CA . GLY A 1 269 ? 5.024 2.638 -8.314 1.00 93.44 269 GLY A CA 1
ATOM 1883 C C . GLY A 1 269 ? 5.686 1.281 -8.054 1.00 93.44 269 GLY A C 1
ATOM 1884 O O . GLY A 1 269 ? 5.335 0.530 -7.138 1.00 93.44 269 GLY A O 1
ATOM 1885 N N . SER A 1 270 ? 6.661 0.968 -8.911 1.00 93.38 270 SER A N 1
ATOM 1886 C CA . SER A 1 270 ? 7.425 -0.281 -8.882 1.00 93.38 270 SER A CA 1
ATOM 1887 C C . SER A 1 270 ? 8.471 -0.282 -7.760 1.00 93.38 270 SER A C 1
ATOM 1889 O O . SER A 1 270 ? 9.358 0.568 -7.743 1.00 93.38 270 SER A O 1
ATOM 1891 N N . SER A 1 271 ? 8.414 -1.269 -6.864 1.00 94.75 271 SER A N 1
ATOM 1892 C CA . SER A 1 271 ? 9.412 -1.502 -5.814 1.00 94.75 271 SER A CA 1
ATOM 1893 C C . SER A 1 271 ? 9.454 -2.976 -5.402 1.00 94.75 271 SER A C 1
ATOM 1895 O O . SER A 1 271 ? 8.414 -3.604 -5.214 1.00 94.75 271 SER A O 1
ATOM 1897 N N . ASP A 1 272 ? 10.657 -3.521 -5.235 1.00 94.50 272 ASP A N 1
ATOM 1898 C CA . ASP A 1 272 ? 10.935 -4.846 -4.666 1.00 94.50 272 ASP A CA 1
ATOM 1899 C C . ASP A 1 272 ? 10.951 -4.861 -3.126 1.00 94.50 272 ASP A C 1
ATOM 1901 O O . ASP A 1 272 ? 10.885 -5.930 -2.516 1.00 94.50 272 ASP A O 1
ATOM 1905 N N . ALA A 1 273 ? 10.985 -3.693 -2.481 1.00 95.00 273 ALA A N 1
ATOM 1906 C CA . ALA A 1 273 ? 11.007 -3.580 -1.030 1.00 95.00 273 ALA A CA 1
ATOM 1907 C C . ALA A 1 273 ? 9.621 -3.806 -0.397 1.00 95.00 273 ALA A C 1
ATOM 1909 O O . ALA A 1 273 ? 8.621 -3.195 -0.783 1.00 95.00 273 ALA A O 1
ATOM 1910 N N . VAL A 1 274 ? 9.576 -4.625 0.659 1.00 94.00 274 VAL A N 1
ATOM 1911 C CA . VAL A 1 274 ? 8.447 -4.649 1.600 1.00 94.00 274 VAL A CA 1
ATOM 1912 C C . VAL A 1 274 ? 8.567 -3.418 2.499 1.00 94.00 274 VAL A C 1
ATOM 1914 O O . VAL A 1 274 ? 9.456 -3.366 3.348 1.00 94.00 274 VAL A O 1
ATOM 1917 N N . SER A 1 275 ? 7.686 -2.431 2.337 1.00 96.12 275 SER A N 1
ATOM 1918 C CA . SER A 1 275 ? 7.629 -1.262 3.222 1.00 96.12 275 SER A CA 1
ATOM 1919 C C . SER A 1 275 ? 6.534 -1.406 4.284 1.00 96.12 275 SER A C 1
ATOM 1921 O O . SER A 1 275 ? 5.602 -2.203 4.157 1.00 96.12 275 SER A O 1
ATOM 1923 N N . VAL A 1 276 ? 6.650 -0.641 5.370 1.00 97.06 276 VAL A N 1
ATOM 1924 C CA . VAL A 1 276 ? 5.629 -0.547 6.422 1.00 97.06 276 VAL A CA 1
ATOM 1925 C C . VAL A 1 276 ? 5.046 0.858 6.378 1.00 97.06 276 VAL A C 1
ATOM 1927 O O . VAL A 1 276 ? 5.783 1.837 6.466 1.00 97.06 276 VAL A O 1
ATOM 1930 N N . PHE A 1 277 ? 3.727 0.953 6.244 1.00 96.81 277 PHE A N 1
ATOM 1931 C CA . PHE A 1 277 ? 2.995 2.174 6.549 1.00 96.81 277 PHE A CA 1
ATOM 1932 C C . PHE A 1 277 ? 2.700 2.173 8.048 1.00 96.81 277 PHE A C 1
ATOM 1934 O O . PHE A 1 277 ? 2.094 1.225 8.549 1.00 96.81 277 PHE A O 1
ATOM 1941 N N . GLU A 1 278 ? 3.103 3.227 8.753 1.00 96.81 278 GLU A N 1
ATOM 1942 C CA . GLU A 1 278 ? 2.797 3.434 10.168 1.00 96.81 278 GLU A CA 1
ATOM 1943 C C . GLU A 1 278 ? 2.501 4.921 10.398 1.00 96.81 278 GLU A C 1
ATOM 1945 O O . GLU A 1 278 ? 3.319 5.778 10.061 1.00 96.81 278 GLU A O 1
ATOM 1950 N N . LYS A 1 279 ? 1.310 5.243 10.918 1.00 96.75 279 LYS A N 1
ATOM 1951 C CA . LYS A 1 279 ? 0.881 6.622 11.194 1.00 96.75 279 LYS A CA 1
ATOM 1952 C C . LYS A 1 279 ? 0.016 6.679 12.448 1.00 96.75 279 LYS A C 1
ATOM 1954 O O . LYS A 1 279 ? -0.965 5.950 12.569 1.00 96.75 279 LYS A O 1
ATOM 1959 N N . VAL A 1 280 ? 0.338 7.612 13.341 1.00 97.31 280 VAL A N 1
ATOM 1960 C CA . VAL A 1 280 ? -0.545 8.021 14.438 1.00 97.31 280 VAL A CA 1
ATOM 1961 C C . VAL A 1 280 ? -1.446 9.143 13.923 1.00 97.31 280 VAL A C 1
ATOM 1963 O O . VAL A 1 280 ? -0.960 10.205 13.540 1.00 97.31 280 VAL A O 1
ATOM 1966 N N . VAL A 1 281 ? -2.751 8.893 13.878 1.00 97.38 281 VAL A N 1
ATOM 1967 C CA . VAL A 1 281 ? -3.769 9.817 13.364 1.00 97.38 281 VAL A CA 1
ATOM 1968 C C . VAL A 1 281 ? -4.516 10.440 14.544 1.00 97.38 281 VAL A C 1
ATOM 1970 O O . VAL A 1 281 ? -5.134 9.695 15.304 1.00 97.38 281 VAL A O 1
ATOM 1973 N N . PRO A 1 282 ? -4.483 11.767 14.751 1.00 97.69 282 PRO A N 1
ATOM 1974 C CA . PRO A 1 282 ? -5.273 12.405 15.796 1.00 97.69 282 PRO A CA 1
ATOM 1975 C C . PRO A 1 282 ? -6.766 12.383 15.451 1.00 97.69 282 PRO A C 1
ATOM 1977 O O . PRO A 1 282 ? -7.147 12.506 14.288 1.00 97.69 282 PRO A O 1
ATOM 1980 N N . TYR A 1 283 ? -7.618 12.285 16.467 1.00 97.56 283 TYR A N 1
ATOM 1981 C CA . TYR A 1 283 ? -9.052 12.532 16.347 1.00 97.56 283 TYR A CA 1
ATOM 1982 C C . TYR A 1 283 ? -9.523 13.517 17.413 1.00 97.56 283 TYR A C 1
ATOM 1984 O O . TYR A 1 283 ? -8.927 13.649 18.487 1.00 97.56 283 TYR A O 1
ATOM 1992 N N . LYS A 1 284 ? -10.632 14.187 17.121 1.00 97.75 284 LYS A N 1
ATOM 1993 C CA . LYS A 1 284 ? -11.330 15.084 18.035 1.00 97.75 284 LYS A CA 1
ATOM 1994 C C . LYS A 1 284 ? -12.827 14.817 17.947 1.00 97.75 284 LYS A C 1
ATOM 1996 O O . LYS A 1 284 ? -13.364 14.625 16.861 1.00 97.75 284 LYS A O 1
ATOM 2001 N N . VAL A 1 285 ? -13.501 14.840 19.088 1.00 97.25 285 VAL A N 1
ATOM 2002 C CA . VAL A 1 285 ? -14.958 14.783 19.183 1.00 97.25 285 VAL A CA 1
ATOM 2003 C C . VAL A 1 285 ? -15.449 15.988 19.974 1.00 97.25 285 VAL A C 1
ATOM 2005 O O . VAL A 1 285 ? -14.879 16.339 21.006 1.00 97.25 285 VAL A O 1
ATOM 2008 N N . VAL A 1 286 ? -16.509 16.625 19.483 1.00 97.19 286 VAL A N 1
ATOM 2009 C CA . VAL A 1 286 ? -17.243 17.682 20.182 1.00 97.19 286 VAL A CA 1
ATOM 2010 C C . VAL A 1 286 ? -18.627 17.140 20.512 1.00 97.19 286 VAL A C 1
ATOM 2012 O O . VAL A 1 286 ? -19.431 16.880 19.614 1.00 97.19 286 VAL A O 1
ATOM 2015 N N . LEU A 1 287 ? -18.886 16.942 21.802 1.00 95.81 287 LEU A N 1
ATOM 2016 C CA . LEU A 1 287 ? -20.135 16.379 22.311 1.00 95.81 287 LEU A CA 1
ATOM 2017 C C . LEU A 1 287 ? -21.278 17.406 22.290 1.00 95.81 287 LEU A C 1
ATOM 2019 O O . LEU A 1 287 ? -21.065 18.619 22.176 1.00 95.81 287 LEU A O 1
ATOM 2023 N N . VAL A 1 288 ? -22.510 16.925 22.467 1.00 90.19 288 VAL A N 1
ATOM 2024 C CA . VAL A 1 288 ? -23.672 17.787 22.731 1.00 90.19 288 VAL A CA 1
ATOM 2025 C C . VAL A 1 288 ? -23.415 18.570 24.026 1.00 90.19 288 VAL A C 1
ATOM 2027 O O . VAL A 1 288 ? -23.114 17.984 25.061 1.00 90.19 288 VAL A O 1
ATOM 2030 N N . GLY A 1 289 ? -23.476 19.903 23.955 1.00 92.75 289 GLY A N 1
ATOM 2031 C CA . GLY A 1 289 ? -23.040 20.803 25.035 1.00 92.75 289 GLY A CA 1
ATOM 2032 C C . GLY A 1 289 ? -21.617 21.365 24.881 1.00 92.75 289 GLY A C 1
ATOM 2033 O O . GLY A 1 289 ? -21.226 22.225 25.661 1.00 92.75 289 GLY A O 1
ATOM 2034 N N . GLY A 1 290 ? -20.856 20.947 23.862 1.00 94.12 290 GLY A N 1
ATOM 2035 C CA . GLY A 1 290 ? -19.587 21.579 23.473 1.00 94.12 290 GLY A CA 1
ATOM 2036 C C . GLY A 1 290 ? -18.328 21.067 24.181 1.00 94.12 290 GLY A C 1
ATOM 2037 O O . GLY A 1 290 ? -17.252 21.614 23.952 1.00 94.12 290 GLY A O 1
ATOM 2038 N N . ALA A 1 291 ? -18.425 20.022 25.007 1.00 94.94 291 ALA A N 1
ATOM 2039 C CA . ALA A 1 291 ? -17.253 19.379 25.601 1.00 94.94 291 ALA A CA 1
ATOM 2040 C C . ALA A 1 291 ? -16.366 18.726 24.520 1.00 94.94 291 ALA A C 1
ATOM 2042 O O . ALA A 1 291 ? -16.879 18.046 23.629 1.00 94.94 291 ALA A O 1
ATOM 2043 N N . GLU A 1 292 ? -15.043 18.921 24.610 1.00 95.50 292 GLU A N 1
ATOM 2044 C CA . GLU A 1 292 ? -14.069 18.356 23.665 1.00 95.50 292 GLU A CA 1
ATOM 2045 C C . GLU A 1 292 ? -13.322 17.136 24.231 1.00 95.50 292 GLU A C 1
ATOM 2047 O O . GLU A 1 292 ? -12.634 17.205 25.261 1.00 95.50 292 GLU A O 1
ATOM 2052 N N . GLU A 1 293 ? -13.361 16.043 23.473 1.00 93.81 293 GLU A N 1
ATOM 2053 C CA . GLU A 1 293 ? -12.497 14.873 23.625 1.00 93.81 293 GLU A CA 1
ATOM 2054 C C . GLU A 1 293 ? -11.491 14.828 22.467 1.00 93.81 293 GLU A C 1
ATOM 2056 O O . GLU A 1 293 ? -11.826 15.153 21.329 1.00 93.81 293 GLU A O 1
ATOM 2061 N N . LYS A 1 294 ? -10.235 14.467 22.747 1.00 95.88 294 LYS A N 1
ATOM 2062 C CA . LYS A 1 294 ? -9.141 14.427 21.761 1.00 95.88 294 LYS A CA 1
ATOM 2063 C C . LYS A 1 294 ? -8.281 13.206 22.009 1.00 95.88 294 LYS A C 1
ATOM 2065 O O . LYS A 1 294 ? -7.808 13.052 23.129 1.00 95.88 294 LYS A O 1
ATOM 2070 N N . GLY A 1 295 ? -8.061 12.379 20.998 1.00 94.06 295 GLY A N 1
ATOM 2071 C CA . GLY A 1 295 ? -7.223 11.188 21.105 1.00 94.06 295 GLY A CA 1
ATOM 2072 C C . GLY A 1 295 ? -6.487 10.889 19.809 1.00 94.06 295 GLY A C 1
ATOM 2073 O O . GLY A 1 295 ? -6.335 11.758 18.951 1.00 94.06 295 GLY A O 1
ATOM 2074 N N . THR A 1 296 ? -6.016 9.656 19.670 1.00 95.31 296 THR A N 1
ATOM 2075 C CA . THR A 1 296 ? -5.277 9.184 18.496 1.00 95.31 296 THR A CA 1
ATOM 2076 C C . THR A 1 296 ? -5.733 7.787 18.065 1.00 95.31 296 THR A C 1
ATOM 2078 O O . THR A 1 296 ? -6.380 7.066 18.821 1.00 95.31 296 THR A O 1
ATOM 2081 N N . LEU A 1 297 ? -5.378 7.394 16.843 1.00 93.75 297 LEU A N 1
ATOM 2082 C CA . LEU A 1 297 ? -5.489 6.043 16.295 1.00 93.75 297 LEU A CA 1
ATOM 2083 C C . LEU A 1 297 ? -4.140 5.673 15.670 1.00 93.75 297 LEU A C 1
ATOM 2085 O O . LEU A 1 297 ? -3.657 6.390 14.794 1.00 93.75 297 LEU A O 1
ATOM 2089 N N . THR A 1 298 ? -3.523 4.574 16.098 1.00 94.25 298 THR A N 1
ATOM 2090 C CA . THR A 1 298 ? -2.244 4.118 15.530 1.00 94.25 298 THR A CA 1
ATOM 2091 C C . THR A 1 298 ? -2.508 3.095 14.436 1.00 94.25 298 THR A C 1
ATOM 2093 O O . THR A 1 298 ? -2.894 1.961 14.709 1.00 94.25 298 THR A O 1
ATOM 2096 N N . LEU A 1 299 ? -2.299 3.506 13.188 1.00 96.00 299 LEU A N 1
ATOM 2097 C CA . LEU A 1 299 ? -2.494 2.686 11.999 1.00 96.00 299 LEU A CA 1
ATOM 2098 C C . LEU A 1 299 ? -1.169 2.067 11.571 1.00 96.00 299 LEU A C 1
ATOM 2100 O O . LEU A 1 299 ? -0.170 2.778 11.461 1.00 96.00 299 LEU A O 1
ATOM 2104 N N . ARG A 1 300 ? -1.168 0.764 11.276 1.00 95.94 300 ARG A N 1
ATOM 2105 C CA . ARG A 1 300 ? 0.019 0.044 10.807 1.00 95.94 300 ARG A CA 1
ATOM 2106 C C . ARG A 1 300 ? -0.354 -1.048 9.809 1.00 95.94 300 ARG A C 1
ATOM 2108 O O . ARG A 1 300 ? -1.256 -1.837 10.067 1.00 95.94 300 ARG A O 1
ATOM 2115 N N . THR A 1 301 ? 0.341 -1.114 8.675 1.00 97.19 301 THR A N 1
ATOM 2116 C CA . THR A 1 301 ? 0.193 -2.197 7.686 1.00 97.19 301 THR A CA 1
ATOM 2117 C C . THR A 1 301 ? 1.473 -2.384 6.865 1.00 97.19 301 THR A C 1
ATOM 2119 O O . THR A 1 301 ? 2.291 -1.472 6.747 1.00 97.19 301 THR A O 1
ATOM 2122 N N . ARG A 1 302 ? 1.675 -3.580 6.303 1.00 97.62 302 ARG A N 1
ATOM 2123 C CA . ARG A 1 302 ? 2.787 -3.877 5.383 1.00 97.62 302 ARG A CA 1
ATOM 2124 C C . ARG A 1 302 ? 2.320 -3.649 3.955 1.00 97.62 302 ARG A C 1
ATOM 2126 O O . ARG A 1 302 ? 1.368 -4.300 3.539 1.00 97.62 302 ARG A O 1
ATOM 2133 N N . VAL A 1 303 ? 2.998 -2.791 3.206 1.00 98.19 303 VAL A N 1
ATOM 2134 C CA . VAL A 1 303 ? 2.752 -2.613 1.773 1.00 98.19 303 VAL A CA 1
ATOM 2135 C C . VAL A 1 303 ? 3.460 -3.727 1.007 1.00 98.19 303 VAL A C 1
ATOM 2137 O O . VAL A 1 303 ? 4.616 -4.055 1.285 1.00 98.19 303 VAL A O 1
ATOM 2140 N N . LEU A 1 304 ? 2.761 -4.333 0.052 1.00 97.94 304 LEU A N 1
ATOM 2141 C CA . LEU A 1 304 ? 3.324 -5.385 -0.786 1.00 97.94 304 LEU A CA 1
ATOM 2142 C C . LEU A 1 304 ? 4.427 -4.838 -1.716 1.00 97.94 304 LEU A C 1
ATOM 2144 O O . LEU A 1 304 ? 4.320 -3.715 -2.208 1.00 97.94 304 LEU A O 1
ATOM 2148 N N . PRO A 1 305 ? 5.471 -5.626 -2.014 1.00 97.75 305 PRO A N 1
ATOM 2149 C CA . PRO A 1 305 ? 6.354 -5.365 -3.137 1.00 97.75 305 PRO A CA 1
ATOM 2150 C C . PRO A 1 305 ? 5.656 -5.740 -4.454 1.00 97.75 305 PRO A C 1
ATOM 2152 O O . PRO A 1 305 ? 4.856 -6.679 -4.525 1.00 97.75 305 PRO A O 1
ATOM 2155 N N . LEU A 1 306 ? 5.982 -4.984 -5.493 1.00 97.69 306 LEU A N 1
ATOM 2156 C CA . LEU A 1 306 ? 5.600 -5.165 -6.889 1.00 97.69 306 LEU A CA 1
ATOM 2157 C C . LEU A 1 306 ? 6.705 -4.508 -7.712 1.00 97.69 306 LEU A C 1
ATOM 2159 O O . LEU A 1 306 ? 6.705 -3.295 -7.906 1.00 97.69 306 LEU A O 1
ATOM 2163 N N . LYS A 1 307 ? 7.659 -5.307 -8.174 1.00 95.88 307 LYS A N 1
ATOM 2164 C CA . LYS A 1 307 ? 8.692 -4.901 -9.119 1.00 95.88 307 LYS A CA 1
ATOM 2165 C C . LYS A 1 307 ? 8.200 -5.209 -10.527 1.00 95.88 307 LYS A C 1
ATOM 2167 O O . LYS A 1 307 ? 7.889 -6.359 -10.819 1.00 95.88 307 LYS A O 1
ATOM 2172 N N . LEU A 1 308 ? 8.140 -4.207 -11.400 1.00 93.75 308 LEU A N 1
ATOM 2173 C CA . LEU A 1 308 ? 7.811 -4.398 -12.812 1.00 93.75 308 LEU A CA 1
ATOM 2174 C C . LEU A 1 308 ? 9.099 -4.391 -13.644 1.00 93.75 308 LEU A C 1
ATOM 2176 O O . LEU A 1 308 ? 9.848 -3.417 -13.627 1.00 93.75 308 LEU A O 1
ATOM 2180 N N . ASP A 1 309 ? 9.366 -5.482 -14.362 1.00 90.75 309 ASP A N 1
ATOM 2181 C CA . ASP A 1 309 ? 10.544 -5.616 -15.225 1.00 90.75 309 ASP A CA 1
ATOM 2182 C C . ASP A 1 309 ? 10.243 -5.245 -16.682 1.00 90.75 309 ASP A C 1
ATOM 2184 O O . ASP A 1 309 ? 11.121 -4.729 -17.379 1.00 90.75 309 ASP A O 1
ATOM 2188 N N . THR A 1 310 ? 9.022 -5.479 -17.161 1.00 88.81 310 THR A N 1
ATOM 2189 C CA . THR A 1 310 ? 8.573 -4.985 -18.466 1.00 88.81 310 THR A CA 1
ATOM 2190 C C . THR A 1 310 ? 7.052 -4.776 -18.514 1.00 88.81 310 THR A C 1
ATOM 2192 O O . THR A 1 310 ? 6.324 -5.515 -17.846 1.00 88.81 310 THR A O 1
ATOM 2195 N N . PRO A 1 311 ? 6.564 -3.781 -19.281 1.00 87.94 311 PRO A N 1
ATOM 2196 C CA . PRO A 1 311 ? 7.328 -2.648 -19.813 1.00 87.94 311 PRO A CA 1
ATOM 2197 C C . PRO A 1 311 ? 7.827 -1.725 -18.688 1.00 87.94 311 PRO A C 1
ATOM 2199 O O . PRO A 1 311 ? 7.212 -1.627 -17.627 1.00 87.94 311 PRO A O 1
ATOM 2202 N N . ARG A 1 312 ? 8.963 -1.049 -18.911 1.00 81.06 312 ARG A N 1
ATOM 2203 C CA . ARG A 1 312 ? 9.431 0.027 -18.017 1.00 81.06 312 ARG A CA 1
ATOM 2204 C C . ARG A 1 312 ? 8.596 1.299 -18.235 1.00 81.06 312 ARG A C 1
ATOM 2206 O O . ARG A 1 312 ? 7.811 1.374 -19.182 1.00 81.06 312 ARG A O 1
ATOM 2213 N N . ALA A 1 313 ? 8.756 2.288 -17.354 1.00 73.56 313 ALA A N 1
ATOM 2214 C CA . ALA A 1 313 ? 8.115 3.594 -17.508 1.00 73.56 313 ALA A CA 1
ATOM 2215 C C . ALA A 1 313 ? 8.428 4.209 -18.887 1.00 73.56 313 ALA A C 1
ATOM 2217 O O . ALA A 1 313 ? 9.549 4.089 -19.380 1.00 73.56 313 ALA A O 1
ATOM 2218 N N . ASP A 1 314 ? 7.414 4.821 -19.504 1.00 71.75 314 ASP A N 1
ATOM 2219 C CA . ASP A 1 314 ? 7.465 5.467 -20.826 1.00 71.75 314 ASP A CA 1
ATOM 2220 C C . ASP A 1 314 ? 8.012 4.598 -21.983 1.00 71.75 314 ASP A C 1
ATOM 2222 O O . ASP A 1 314 ? 8.466 5.113 -23.006 1.00 71.75 314 ASP A O 1
ATOM 2226 N N . ALA A 1 315 ? 7.941 3.266 -21.865 1.00 70.75 315 ALA A N 1
ATOM 2227 C CA . ALA A 1 315 ? 8.367 2.359 -22.926 1.00 70.75 315 ALA A CA 1
ATOM 2228 C C . ALA A 1 315 ? 7.454 2.447 -24.166 1.00 70.75 315 ALA A C 1
ATOM 2230 O O . ALA A 1 315 ? 6.241 2.228 -24.105 1.00 70.75 315 ALA A O 1
ATOM 2231 N N . TRP A 1 316 ? 8.062 2.703 -25.325 1.00 74.31 316 TRP A N 1
ATOM 2232 C CA . TRP A 1 316 ? 7.364 2.786 -26.606 1.00 74.31 316 TRP A CA 1
ATOM 2233 C C . TRP A 1 316 ? 7.180 1.382 -27.195 1.00 74.31 316 TRP A C 1
ATOM 2235 O O . TRP A 1 316 ? 8.152 0.645 -27.379 1.00 74.31 316 TRP A O 1
ATOM 2245 N N . ILE A 1 317 ? 5.939 0.994 -27.500 1.00 75.25 317 ILE A N 1
ATOM 2246 C CA . ILE A 1 317 ? 5.600 -0.401 -27.810 1.00 75.25 317 ILE A CA 1
ATOM 2247 C C . ILE A 1 317 ? 5.190 -0.573 -29.276 1.00 75.25 317 ILE A C 1
ATOM 2249 O O . ILE A 1 317 ? 4.429 0.209 -29.852 1.00 75.25 317 ILE A O 1
ATOM 2253 N N . PHE A 1 318 ? 5.718 -1.638 -29.883 1.00 71.31 318 PHE A N 1
ATOM 2254 C CA . PHE A 1 318 ? 5.586 -1.949 -31.304 1.00 71.31 318 PHE A CA 1
ATOM 2255 C C . PHE A 1 318 ? 4.845 -3.272 -31.492 1.00 71.31 318 PHE A C 1
ATOM 2257 O O . PHE A 1 318 ? 5.434 -4.340 -31.342 1.00 71.31 318 PHE A O 1
ATOM 2264 N N . GLY A 1 319 ? 3.565 -3.203 -31.857 1.00 74.88 319 GLY A N 1
ATOM 2265 C CA . GLY A 1 319 ? 2.744 -4.379 -32.144 1.00 74.88 319 GLY A CA 1
ATOM 2266 C C . GLY A 1 319 ? 1.308 -4.242 -31.646 1.00 74.88 319 GLY A C 1
ATOM 2267 O O . GLY A 1 319 ? 0.821 -3.140 -31.393 1.00 74.88 319 GLY A O 1
ATOM 2268 N N . GLY A 1 320 ? 0.629 -5.385 -31.534 1.00 82.94 320 GLY A N 1
ATOM 2269 C CA . GLY A 1 320 ? -0.707 -5.499 -30.941 1.00 82.94 320 GLY A CA 1
ATOM 2270 C C . GLY A 1 320 ? -0.717 -6.017 -29.500 1.00 82.94 320 GLY A C 1
ATOM 2271 O O . GLY A 1 320 ? -1.773 -5.989 -28.877 1.00 82.94 320 GLY A O 1
ATOM 2272 N N . THR A 1 321 ? 0.420 -6.478 -28.967 1.00 86.94 321 THR A N 1
ATOM 2273 C CA . THR A 1 321 ? 0.552 -7.011 -27.600 1.00 86.94 321 THR A CA 1
ATOM 2274 C C . THR A 1 321 ? 1.870 -6.584 -26.950 1.00 86.94 321 THR A C 1
ATOM 2276 O O . THR A 1 321 ? 2.802 -6.158 -27.634 1.00 86.94 321 THR A O 1
ATOM 2279 N N . VAL A 1 322 ? 1.948 -6.707 -25.624 1.00 87.56 322 VAL A N 1
ATOM 2280 C CA . VAL A 1 322 ? 3.163 -6.499 -24.826 1.00 87.56 322 VAL A CA 1
ATOM 2281 C C . VAL A 1 322 ? 3.259 -7.556 -23.722 1.00 87.56 322 VAL A C 1
ATOM 2283 O O . VAL A 1 322 ? 2.240 -7.957 -23.163 1.00 87.56 322 VAL A O 1
ATOM 2286 N N . SER A 1 323 ? 4.479 -8.000 -23.402 1.00 89.69 323 SER A N 1
ATOM 2287 C CA . SER A 1 323 ? 4.754 -8.778 -22.185 1.00 89.69 323 SER A CA 1
ATOM 2288 C C . SER A 1 323 ? 4.717 -7.831 -20.988 1.00 89.69 323 SER A C 1
ATOM 2290 O O . SER A 1 323 ? 5.499 -6.886 -20.921 1.00 89.69 323 SER A O 1
ATOM 2292 N N . VAL A 1 324 ? 3.791 -8.073 -20.066 1.00 93.00 324 VAL A N 1
ATOM 2293 C CA . VAL A 1 324 ? 3.746 -7.448 -18.746 1.00 93.00 324 VAL A CA 1
ATOM 2294 C C . VAL A 1 324 ? 4.292 -8.464 -17.757 1.00 93.00 324 VAL A C 1
ATOM 2296 O O . VAL A 1 324 ? 3.646 -9.479 -17.491 1.00 93.00 324 VAL A O 1
ATOM 2299 N N . ALA A 1 325 ? 5.491 -8.210 -17.240 1.00 94.38 325 ALA A N 1
ATOM 2300 C CA . ALA A 1 325 ? 6.221 -9.162 -16.416 1.00 94.38 325 ALA A CA 1
ATOM 2301 C C . ALA A 1 325 ? 7.021 -8.493 -15.298 1.00 94.38 325 ALA A C 1
ATOM 2303 O O . ALA A 1 325 ? 7.483 -7.354 -15.420 1.00 94.38 325 ALA A O 1
ATOM 2304 N N . GLY A 1 326 ? 7.218 -9.225 -14.208 1.00 95.56 326 GLY A N 1
ATOM 2305 C CA . GLY A 1 326 ? 7.872 -8.726 -13.005 1.00 95.56 326 GLY A CA 1
ATOM 2306 C C . GLY A 1 326 ? 7.762 -9.704 -11.843 1.00 95.56 326 GLY A C 1
ATOM 2307 O O . GLY A 1 326 ? 7.559 -10.902 -12.044 1.00 95.56 326 GLY A O 1
ATOM 2308 N N . GLN A 1 327 ? 7.888 -9.183 -10.624 1.00 97.25 327 GLN A N 1
ATOM 2309 C CA . GLN A 1 327 ? 7.835 -9.958 -9.390 1.00 97.25 327 GLN A CA 1
ATOM 2310 C C . GLN A 1 327 ? 7.015 -9.242 -8.307 1.00 97.25 327 GLN A C 1
ATOM 2312 O O . GLN A 1 327 ? 7.234 -8.070 -8.006 1.00 97.25 327 GLN A O 1
ATOM 2317 N N . ALA A 1 328 ? 6.080 -9.965 -7.703 1.00 97.94 328 ALA A N 1
ATOM 2318 C CA . ALA A 1 328 ? 5.350 -9.595 -6.496 1.00 97.94 328 ALA A CA 1
ATOM 2319 C C . ALA A 1 328 ? 5.873 -10.393 -5.287 1.00 97.94 328 ALA A C 1
ATOM 2321 O O . ALA A 1 328 ? 6.755 -11.243 -5.416 1.00 97.94 328 ALA A O 1
ATOM 2322 N N . ALA A 1 329 ? 5.320 -10.165 -4.094 1.00 97.06 329 ALA A N 1
ATOM 2323 C CA . ALA A 1 329 ? 5.570 -11.082 -2.982 1.00 97.06 329 ALA A CA 1
ATOM 2324 C C . ALA A 1 329 ? 5.005 -12.488 -3.279 1.00 97.06 329 ALA A C 1
ATOM 2326 O O . ALA A 1 329 ? 3.906 -12.588 -3.832 1.00 97.06 329 ALA A O 1
ATOM 2327 N N . PRO A 1 330 ? 5.667 -13.570 -2.824 1.00 95.19 330 PRO A N 1
ATOM 2328 C CA . PRO A 1 330 ? 5.079 -14.907 -2.817 1.00 95.19 330 PRO A CA 1
ATOM 2329 C C . PRO A 1 330 ? 3.678 -14.914 -2.188 1.00 95.19 330 PRO A C 1
ATOM 2331 O O . PRO A 1 330 ? 3.409 -14.171 -1.237 1.00 95.19 330 PRO A O 1
ATOM 2334 N N . THR A 1 331 ? 2.794 -15.738 -2.754 1.00 94.12 331 THR A N 1
ATOM 2335 C CA . THR A 1 331 ? 1.350 -15.849 -2.447 1.00 94.12 331 THR A CA 1
ATOM 2336 C C . THR A 1 331 ? 0.495 -14.585 -2.636 1.00 94.12 331 THR A C 1
ATOM 2338 O O . THR A 1 331 ? -0.704 -14.624 -2.354 1.00 94.12 331 THR A O 1
ATOM 2341 N N . ALA A 1 332 ? 1.044 -13.475 -3.145 1.00 96.81 332 ALA A N 1
ATOM 2342 C CA . ALA A 1 332 ? 0.228 -12.350 -3.597 1.00 96.81 332 ALA A CA 1
ATOM 2343 C C . ALA A 1 332 ? -0.417 -12.655 -4.959 1.00 96.81 332 ALA A C 1
ATOM 2345 O O . ALA A 1 332 ? 0.201 -13.255 -5.838 1.00 96.81 332 ALA A O 1
ATOM 2346 N N . LYS A 1 333 ? -1.652 -12.191 -5.152 1.00 97.94 333 LYS A N 1
ATOM 2347 C CA . LYS A 1 333 ? -2.282 -12.124 -6.474 1.00 97.94 333 LYS A CA 1
ATOM 2348 C C . LYS A 1 333 ? -1.740 -10.904 -7.210 1.00 97.94 333 LYS A C 1
ATOM 2350 O O . LYS A 1 333 ? -1.568 -9.852 -6.595 1.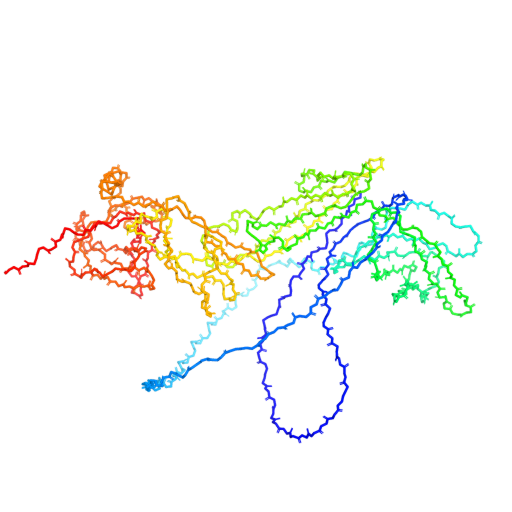00 97.94 333 LYS A O 1
ATOM 2355 N N . VAL A 1 334 ? -1.547 -11.020 -8.520 1.00 98.12 334 VAL A N 1
ATOM 2356 C CA . VAL A 1 334 ? -1.273 -9.885 -9.412 1.00 98.12 334 VAL A CA 1
ATOM 2357 C C . VAL A 1 334 ? -2.477 -9.692 -10.323 1.00 98.12 334 VAL A C 1
ATOM 2359 O O . VAL A 1 334 ? -3.033 -10.660 -10.839 1.00 98.12 334 VAL A O 1
ATOM 2362 N N . PHE A 1 335 ? -2.873 -8.441 -10.535 1.00 97.75 335 PHE A N 1
ATOM 2363 C CA . PHE A 1 335 ? -3.898 -8.055 -11.496 1.00 97.75 335 PHE A CA 1
ATOM 2364 C C . PHE A 1 335 ? -3.316 -7.062 -12.496 1.00 97.75 335 PHE A C 1
ATOM 2366 O O . PHE A 1 335 ? -2.570 -6.162 -12.113 1.00 97.75 335 PHE A O 1
ATOM 2373 N N . ILE A 1 336 ? -3.690 -7.213 -13.764 1.00 95.56 336 ILE A N 1
ATOM 2374 C CA . ILE A 1 336 ? -3.318 -6.334 -14.872 1.00 95.56 336 ILE A CA 1
ATOM 2375 C C . ILE A 1 336 ? -4.623 -5.851 -15.510 1.00 95.56 336 ILE A C 1
ATOM 2377 O O . ILE A 1 336 ? -5.404 -6.663 -16.003 1.00 95.56 336 ILE A O 1
ATOM 2381 N N . ASN A 1 337 ? -4.908 -4.547 -15.448 1.00 92.56 337 ASN A N 1
ATOM 2382 C CA . ASN A 1 337 ? -6.197 -3.959 -15.857 1.00 92.56 337 ASN A CA 1
ATOM 2383 C C . ASN A 1 337 ? -7.422 -4.671 -15.239 1.00 92.56 337 ASN A C 1
ATOM 2385 O O . ASN A 1 337 ? -8.441 -4.878 -15.892 1.00 92.56 337 ASN A O 1
ATOM 2389 N N . GLY A 1 338 ? -7.304 -5.093 -13.976 1.00 93.75 338 GLY A N 1
ATOM 2390 C CA . GLY A 1 338 ? -8.349 -5.824 -13.250 1.00 93.75 338 GLY A CA 1
ATOM 2391 C C . GLY A 1 338 ? -8.462 -7.320 -13.577 1.00 93.75 338 GLY A C 1
ATOM 2392 O O . GLY A 1 338 ? -9.070 -8.047 -12.796 1.00 93.75 338 GLY A O 1
ATOM 2393 N N . ALA A 1 339 ? -7.840 -7.814 -14.652 1.00 95.50 339 ALA A N 1
ATOM 2394 C CA . ALA A 1 339 ? -7.746 -9.246 -14.932 1.00 95.50 339 ALA A CA 1
ATOM 2395 C C . ALA A 1 339 ? -6.644 -9.893 -14.078 1.00 95.50 339 ALA A C 1
ATOM 2397 O O . ALA A 1 339 ? -5.554 -9.337 -13.947 1.00 95.50 339 ALA A O 1
ATOM 2398 N N . ALA A 1 340 ? -6.907 -11.064 -13.494 1.00 96.88 340 ALA A N 1
ATOM 2399 C CA . ALA A 1 340 ? -5.913 -11.783 -12.697 1.00 96.88 340 ALA A CA 1
ATOM 2400 C C . ALA A 1 340 ? -4.803 -12.369 -13.589 1.00 96.88 340 ALA A C 1
ATOM 2402 O O . ALA A 1 340 ? -5.083 -13.058 -14.571 1.00 96.88 340 ALA A O 1
ATOM 2403 N N . ALA A 1 341 ? -3.547 -12.119 -13.225 1.00 97.38 341 ALA A N 1
ATOM 2404 C CA . ALA A 1 341 ? -2.374 -12.689 -13.873 1.00 97.38 341 ALA A CA 1
ATOM 2405 C C . ALA A 1 341 ? -1.948 -13.999 -13.177 1.00 97.38 341 ALA A C 1
ATOM 2407 O O . ALA A 1 341 ? -2.025 -14.079 -11.947 1.00 97.38 341 ALA A O 1
ATOM 2408 N N . PRO A 1 342 ? -1.459 -15.016 -13.913 1.00 97.19 342 PRO A N 1
ATOM 2409 C CA . PRO A 1 342 ? -0.737 -16.131 -13.311 1.00 97.19 342 PRO A CA 1
ATOM 2410 C C . PRO A 1 342 ? 0.548 -15.634 -12.633 1.00 97.19 342 PRO A C 1
ATOM 2412 O O . PRO A 1 342 ? 1.298 -14.838 -13.200 1.00 97.19 342 PRO A O 1
ATOM 2415 N N . VAL A 1 343 ? 0.797 -16.138 -11.425 1.00 97.19 343 VAL A N 1
ATOM 2416 C CA . VAL A 1 343 ? 1.977 -15.851 -10.600 1.00 97.19 343 VAL A CA 1
ATOM 2417 C C . VAL A 1 343 ? 2.565 -17.186 -10.141 1.00 97.19 343 VAL A C 1
ATOM 2419 O O . VAL A 1 343 ? 1.803 -18.083 -9.774 1.00 97.19 343 VAL A O 1
ATOM 2422 N N . ASP A 1 344 ? 3.890 -17.337 -10.180 1.00 96.31 344 ASP A N 1
ATOM 2423 C CA . ASP A 1 344 ? 4.574 -18.549 -9.716 1.00 96.31 344 ASP A CA 1
ATOM 2424 C C . ASP A 1 344 ? 4.815 -18.580 -8.190 1.00 96.31 344 ASP A C 1
ATOM 2426 O O . ASP A 1 344 ? 4.452 -17.667 -7.441 1.00 96.31 344 ASP A O 1
ATOM 2430 N N . ASP A 1 345 ? 5.438 -19.662 -7.722 1.00 95.56 345 ASP A N 1
ATOM 2431 C CA . ASP A 1 345 ? 5.785 -19.897 -6.316 1.00 95.56 345 ASP A CA 1
ATOM 2432 C C . ASP A 1 345 ? 6.710 -18.821 -5.716 1.00 95.56 345 ASP A C 1
ATOM 2434 O O . ASP A 1 345 ? 6.662 -18.542 -4.515 1.00 95.56 345 ASP A O 1
ATOM 2438 N N . ARG A 1 346 ? 7.516 -18.173 -6.562 1.00 95.50 346 ARG A N 1
ATOM 2439 C CA . ARG A 1 346 ? 8.481 -17.119 -6.227 1.00 95.50 346 ARG A CA 1
ATOM 2440 C C . ARG A 1 346 ? 7.935 -15.708 -6.462 1.00 95.50 346 ARG A C 1
ATOM 2442 O O . ARG A 1 346 ? 8.673 -14.733 -6.290 1.00 95.50 346 ARG A O 1
ATOM 2449 N N . GLY A 1 347 ? 6.651 -15.582 -6.799 1.00 96.31 347 GLY A N 1
ATOM 2450 C CA . GLY A 1 347 ? 5.980 -14.305 -7.035 1.00 96.31 347 GLY A CA 1
ATOM 2451 C C . GLY A 1 347 ? 6.194 -13.730 -8.440 1.00 96.31 347 GLY A C 1
ATOM 2452 O O . GLY A 1 347 ? 5.816 -12.584 -8.679 1.00 96.31 347 GLY A O 1
ATOM 2453 N N . VAL A 1 348 ? 6.811 -14.469 -9.365 1.00 96.62 348 VAL A N 1
ATOM 2454 C CA . VAL A 1 348 ? 7.106 -14.005 -10.729 1.00 96.62 348 VAL A CA 1
ATOM 2455 C C . VAL A 1 348 ? 5.865 -14.135 -11.612 1.00 96.62 348 VAL A C 1
ATOM 2457 O O . VAL A 1 348 ? 5.158 -15.140 -11.562 1.00 96.62 348 VAL A O 1
ATOM 2460 N N . PHE A 1 349 ? 5.613 -13.132 -12.452 1.00 96.31 349 PHE A N 1
ATOM 2461 C CA . PHE A 1 349 ? 4.538 -13.132 -13.449 1.00 96.31 349 PHE A CA 1
ATOM 2462 C C . PHE A 1 349 ? 5.064 -12.708 -14.828 1.00 96.31 349 PHE A C 1
ATOM 2464 O O . PHE A 1 349 ? 6.006 -11.921 -14.925 1.00 96.31 349 PHE A O 1
ATOM 2471 N N . ASP A 1 350 ? 4.444 -13.218 -15.895 1.00 95.06 350 ASP A N 1
ATOM 2472 C CA . ASP A 1 350 ? 4.607 -12.768 -17.286 1.00 95.06 350 ASP A CA 1
ATOM 2473 C C . ASP A 1 350 ? 3.318 -13.057 -18.063 1.00 95.06 350 ASP A C 1
ATOM 2475 O O . ASP A 1 350 ? 2.867 -14.202 -18.120 1.00 95.06 350 ASP A O 1
ATOM 2479 N N . VAL A 1 351 ? 2.719 -12.020 -18.649 1.00 94.31 351 VAL A N 1
ATOM 2480 C CA . VAL A 1 351 ? 1.470 -12.110 -19.413 1.00 94.31 351 VAL A CA 1
ATOM 2481 C C . VAL A 1 351 ? 1.575 -11.273 -20.682 1.00 94.31 351 VAL A C 1
ATOM 2483 O O . VAL A 1 351 ? 1.899 -10.090 -20.624 1.00 94.31 351 VAL A O 1
ATOM 2486 N N . GLN A 1 352 ? 1.234 -11.853 -21.834 1.00 91.88 352 GLN A N 1
ATOM 2487 C CA . GLN A 1 352 ? 0.983 -11.078 -23.052 1.00 91.88 352 GLN A CA 1
ATOM 2488 C C . GLN A 1 352 ? -0.396 -10.417 -22.957 1.00 91.88 352 GLN A C 1
ATOM 2490 O O . GLN A 1 352 ? -1.411 -11.113 -22.971 1.00 91.88 352 GLN A O 1
ATOM 2495 N N . VAL A 1 353 ? -0.439 -9.087 -22.883 1.00 90.75 353 VAL A N 1
ATOM 2496 C CA . VAL A 1 353 ? -1.690 -8.307 -22.881 1.00 90.75 353 VAL A CA 1
ATOM 2497 C C . VAL A 1 353 ? -1.841 -7.514 -24.182 1.00 90.75 353 VAL A C 1
ATOM 2499 O O . VAL A 1 353 ? -0.830 -7.102 -24.759 1.00 90.75 353 VAL A O 1
ATOM 2502 N N . PRO A 1 354 ? -3.073 -7.287 -24.678 1.00 88.00 354 PRO A N 1
ATOM 2503 C CA . PRO A 1 354 ? -3.299 -6.469 -25.863 1.00 88.00 354 PRO A CA 1
ATOM 2504 C C . PRO A 1 354 ? -2.944 -4.999 -25.609 1.00 88.00 354 PRO A C 1
ATOM 2506 O O . PRO A 1 354 ? -3.238 -4.436 -24.555 1.00 88.00 354 PRO A O 1
ATOM 2509 N N . VAL A 1 355 ? -2.334 -4.367 -26.609 1.00 79.62 355 VAL A N 1
ATOM 2510 C CA . VAL A 1 355 ? -1.915 -2.962 -26.579 1.00 79.62 355 VAL A CA 1
ATOM 2511 C C . VAL A 1 355 ? -3.044 -2.079 -27.103 1.00 79.62 355 VAL A C 1
ATOM 2513 O O . VAL A 1 355 ? -3.227 -1.917 -28.316 1.00 79.62 355 VAL A O 1
ATOM 2516 N N . GLY A 1 356 ? -3.799 -1.518 -26.160 1.00 76.56 356 GLY A N 1
ATOM 2517 C CA . GLY A 1 356 ? -4.577 -0.298 -26.366 1.00 76.56 356 GLY A CA 1
ATOM 2518 C C . GLY A 1 356 ? -3.729 0.952 -26.115 1.00 76.56 356 GLY A C 1
ATOM 2519 O O . GLY A 1 356 ? -2.632 0.871 -25.559 1.00 76.56 356 GLY A O 1
ATOM 2520 N N . ASP A 1 357 ? -4.252 2.108 -26.509 1.00 67.56 357 ASP A N 1
ATOM 2521 C CA . ASP A 1 357 ? -3.628 3.404 -26.248 1.00 67.56 357 ASP A CA 1
ATOM 2522 C C . ASP A 1 357 ? -3.986 3.914 -24.844 1.00 67.56 357 ASP A C 1
ATOM 2524 O O . ASP A 1 357 ? -5.132 3.799 -24.408 1.00 67.56 357 ASP A O 1
ATOM 2528 N N . GLY A 1 358 ? -3.016 4.502 -24.133 1.00 80.44 358 GLY A N 1
ATOM 2529 C CA . GLY A 1 358 ? -3.241 5.135 -22.831 1.00 80.44 358 GLY A CA 1
ATOM 2530 C C . GLY A 1 358 ? -2.324 4.594 -21.739 1.00 80.44 358 GLY A C 1
ATOM 2531 O O . GLY A 1 358 ? -1.116 4.822 -21.765 1.00 80.44 358 GLY A O 1
ATOM 2532 N N . HIS A 1 359 ? -2.896 3.928 -20.738 1.00 84.94 359 HIS A N 1
ATOM 2533 C CA . HIS A 1 359 ? -2.152 3.330 -19.631 1.00 84.94 359 HIS A CA 1
ATOM 2534 C C . HIS A 1 359 ? -2.739 1.974 -19.249 1.00 84.94 359 HIS A C 1
ATOM 2536 O O . HIS A 1 359 ? -3.925 1.721 -19.453 1.00 84.94 359 HIS A O 1
ATOM 2542 N N . PHE A 1 360 ? -1.906 1.125 -18.654 1.00 88.44 360 PHE A N 1
ATOM 2543 C CA . PHE A 1 360 ? -2.355 -0.070 -17.952 1.00 88.44 360 PHE A CA 1
ATOM 2544 C C . PHE A 1 360 ? -1.932 -0.003 -16.485 1.00 88.44 360 PHE A C 1
ATOM 2546 O O . PHE A 1 360 ? -0.968 0.675 -16.120 1.00 88.44 360 PHE A O 1
ATOM 2553 N N . GLU A 1 361 ? -2.688 -0.692 -15.643 1.00 93.62 361 GLU A N 1
ATOM 2554 C CA . GLU A 1 361 ? -2.491 -0.746 -14.201 1.00 93.62 361 GLU A CA 1
ATOM 2555 C C . GLU A 1 361 ? -2.093 -2.166 -13.797 1.00 93.62 361 GLU A C 1
ATOM 2557 O O . GLU A 1 361 ? -2.840 -3.114 -14.045 1.00 93.62 361 GLU A O 1
ATOM 2562 N N . VAL A 1 362 ? -0.923 -2.310 -13.170 1.00 96.00 362 VAL A N 1
ATOM 2563 C CA . VAL A 1 362 ? -0.499 -3.553 -12.513 1.00 96.00 362 VAL A CA 1
ATOM 2564 C C . VAL A 1 362 ? -0.608 -3.346 -11.017 1.00 96.00 362 VAL A C 1
ATOM 2566 O O . VAL A 1 362 ? -0.069 -2.369 -10.501 1.00 96.00 362 VAL A O 1
ATOM 2569 N N . ARG A 1 363 ? -1.281 -4.254 -10.312 1.00 97.31 363 ARG A N 1
ATOM 2570 C CA . ARG A 1 363 ? -1.502 -4.148 -8.866 1.00 97.31 363 ARG A CA 1
ATOM 2571 C C . ARG A 1 363 ? -1.434 -5.501 -8.165 1.00 97.31 363 ARG A C 1
ATOM 2573 O O . ARG A 1 363 ? -1.788 -6.521 -8.753 1.00 97.31 363 ARG A O 1
ATOM 2580 N N . THR A 1 364 ? -0.997 -5.506 -6.911 1.00 98.06 364 THR A N 1
ATOM 2581 C CA . THR A 1 364 ? -0.942 -6.690 -6.045 1.00 98.06 364 THR A CA 1
ATOM 2582 C C . THR A 1 364 ? -2.055 -6.684 -5.004 1.00 98.06 364 THR A C 1
ATOM 2584 O O . THR A 1 364 ? -2.408 -5.635 -4.474 1.00 98.06 364 THR A O 1
ATOM 2587 N N . GLU A 1 365 ? -2.569 -7.866 -4.669 1.00 97.12 365 GLU A N 1
ATOM 2588 C CA . GLU A 1 365 ? -3.444 -8.090 -3.511 1.00 97.12 365 GLU A CA 1
ATOM 2589 C C . GLU A 1 365 ? -2.921 -9.264 -2.682 1.00 97.12 365 GLU A C 1
ATOM 2591 O O . GLU A 1 365 ? -2.504 -10.291 -3.226 1.00 97.12 365 GLU A O 1
ATOM 2596 N N . ARG A 1 366 ? -3.006 -9.157 -1.356 1.00 96.38 366 ARG A N 1
ATOM 2597 C CA . ARG A 1 366 ? -2.847 -10.286 -0.435 1.00 96.38 366 ARG A CA 1
ATOM 2598 C C . ARG A 1 366 ? -3.517 -9.940 0.888 1.00 96.38 366 ARG A C 1
ATOM 2600 O O . ARG A 1 366 ? -3.416 -8.800 1.328 1.00 96.38 366 ARG A O 1
ATOM 2607 N N . LYS A 1 367 ? -4.131 -10.938 1.527 1.00 95.44 367 LYS A N 1
ATOM 2608 C CA . LYS A 1 367 ? -4.767 -10.768 2.835 1.00 95.44 367 LYS A CA 1
ATOM 2609 C C . LYS A 1 367 ? -3.784 -10.220 3.877 1.00 95.44 367 LYS A C 1
ATOM 2611 O O . LYS A 1 367 ? -2.604 -10.583 3.864 1.00 95.44 367 LYS A O 1
ATOM 2616 N N . ASP A 1 368 ? -4.282 -9.375 4.776 1.00 93.44 368 ASP A N 1
ATOM 2617 C CA . ASP A 1 368 ? -3.557 -8.795 5.912 1.00 93.44 368 ASP A CA 1
ATOM 2618 C C . ASP A 1 368 ? -2.295 -7.989 5.485 1.00 93.44 368 ASP A C 1
ATOM 2620 O O . ASP A 1 368 ? -1.284 -7.924 6.201 1.00 93.44 368 ASP A O 1
ATOM 2624 N N . ALA A 1 369 ? -2.338 -7.390 4.286 1.00 96.75 369 ALA A N 1
ATOM 2625 C CA . ALA A 1 369 ? -1.302 -6.532 3.709 1.00 96.75 369 ALA A CA 1
ATOM 2626 C C . ALA A 1 369 ? -1.910 -5.473 2.771 1.00 96.75 369 ALA A C 1
ATOM 2628 O O . ALA A 1 369 ? -2.918 -5.711 2.113 1.00 96.75 369 ALA A O 1
ATOM 2629 N N . ALA A 1 370 ? -1.281 -4.302 2.684 1.00 98.06 370 ALA A N 1
ATOM 2630 C CA . ALA A 1 370 ? -1.710 -3.247 1.778 1.00 98.06 370 ALA A CA 1
ATOM 2631 C C . ALA A 1 370 ? -1.288 -3.519 0.328 1.00 98.06 370 ALA A C 1
ATOM 2633 O O . ALA A 1 370 ? -0.131 -3.865 0.067 1.00 98.06 370 ALA A O 1
ATOM 2634 N N . ALA A 1 371 ? -2.215 -3.315 -0.608 1.00 97.94 371 ALA A N 1
ATOM 2635 C CA . ALA A 1 371 ? -1.953 -3.399 -2.040 1.00 97.94 371 ALA A CA 1
ATOM 2636 C C . ALA A 1 371 ? -0.807 -2.462 -2.468 1.00 97.94 371 ALA A C 1
ATOM 2638 O O . ALA A 1 371 ? -0.618 -1.389 -1.893 1.00 97.94 371 ALA A O 1
ATOM 2639 N N . ARG A 1 372 ? -0.069 -2.835 -3.518 1.00 98.19 372 ARG A N 1
ATOM 2640 C CA . ARG A 1 372 ? 0.800 -1.917 -4.273 1.00 98.19 372 ARG A CA 1
ATOM 2641 C C . ARG A 1 372 ? 0.368 -1.914 -5.727 1.00 98.19 372 ARG A C 1
ATOM 2643 O O . ARG A 1 372 ? 0.030 -2.966 -6.262 1.00 98.19 372 ARG A O 1
ATOM 2650 N N . GLY A 1 373 ? 0.415 -0.759 -6.376 1.00 97.00 373 GLY A N 1
ATOM 2651 C CA . GLY A 1 373 ? 0.021 -0.619 -7.771 1.00 97.00 373 GLY A CA 1
ATOM 2652 C C . GLY A 1 373 ? 0.880 0.379 -8.526 1.00 97.00 373 GLY A C 1
ATOM 2653 O O . GLY A 1 373 ? 1.374 1.359 -7.976 1.00 97.00 373 GLY A O 1
ATOM 2654 N N . THR A 1 374 ? 1.071 0.124 -9.813 1.00 95.00 374 THR A N 1
ATOM 2655 C CA . THR A 1 374 ? 1.796 1.003 -10.725 1.00 95.00 374 THR A CA 1
ATOM 2656 C C . THR A 1 374 ? 0.992 1.189 -12.003 1.00 95.00 374 THR A C 1
ATOM 2658 O O . THR A 1 374 ? 0.461 0.229 -12.565 1.00 95.00 374 THR A O 1
ATOM 2661 N N . LYS A 1 375 ? 0.900 2.438 -12.461 1.00 92.56 375 LYS A N 1
ATOM 2662 C CA . LYS A 1 375 ? 0.314 2.795 -13.753 1.00 92.56 375 LYS A CA 1
ATOM 2663 C C . LYS A 1 375 ? 1.451 3.063 -14.717 1.00 92.56 375 LYS A C 1
ATOM 2665 O O . LYS A 1 375 ? 2.327 3.870 -14.417 1.00 92.56 375 LYS A O 1
ATOM 2670 N N . VAL A 1 376 ? 1.444 2.391 -15.860 1.00 88.56 376 VAL A N 1
ATOM 2671 C CA . VAL A 1 376 ? 2.465 2.571 -16.893 1.00 88.56 376 VAL A CA 1
ATOM 2672 C C . VAL A 1 376 ? 1.780 3.015 -18.174 1.00 88.56 376 VAL A C 1
ATOM 2674 O O . VAL A 1 376 ? 0.840 2.375 -18.651 1.00 88.56 376 VAL A O 1
ATOM 2677 N N . ALA A 1 377 ? 2.232 4.148 -18.707 1.00 85.19 377 ALA A N 1
ATOM 2678 C CA . ALA A 1 377 ? 1.771 4.654 -19.987 1.00 85.19 377 ALA A CA 1
ATOM 2679 C C . ALA A 1 377 ? 2.264 3.737 -21.114 1.00 85.19 377 ALA A C 1
ATOM 2681 O O . ALA A 1 377 ? 3.449 3.412 -21.179 1.00 85.19 377 ALA A O 1
ATOM 2682 N N . ILE A 1 378 ? 1.361 3.354 -22.015 1.00 79.12 378 ILE A N 1
ATOM 2683 C CA . ILE A 1 378 ? 1.701 2.696 -23.275 1.00 79.12 378 ILE A CA 1
ATOM 2684 C C . ILE A 1 378 ? 1.337 3.640 -24.411 1.00 79.12 378 ILE A C 1
ATOM 2686 O O . ILE A 1 378 ? 0.208 4.124 -24.511 1.00 79.12 378 ILE A O 1
ATOM 2690 N N . ARG A 1 379 ? 2.298 3.844 -25.311 1.00 76.56 379 ARG A N 1
ATOM 2691 C CA . ARG A 1 379 ? 2.056 4.435 -26.625 1.00 76.56 379 ARG A CA 1
ATOM 2692 C C . ARG A 1 379 ? 2.331 3.382 -27.682 1.00 76.56 379 ARG A C 1
ATOM 2694 O O . ARG A 1 379 ? 3.468 2.926 -27.831 1.00 76.56 379 ARG A O 1
ATOM 2701 N N . LYS A 1 380 ? 1.280 2.998 -28.402 1.00 79.50 380 LYS A N 1
ATOM 2702 C CA . LYS A 1 380 ? 1.382 2.210 -29.624 1.00 79.50 380 LYS A CA 1
ATOM 2703 C C . LYS A 1 380 ? 1.973 3.108 -30.706 1.00 79.50 380 LYS A C 1
ATOM 2705 O O . LYS A 1 380 ? 1.466 4.199 -30.933 1.00 79.50 380 LYS A O 1
ATOM 2710 N N . MET A 1 381 ? 3.052 2.680 -31.352 1.00 77.69 381 MET A N 1
ATOM 2711 C CA . MET A 1 381 ? 3.719 3.503 -32.368 1.00 77.69 381 MET A CA 1
ATOM 2712 C C . MET A 1 381 ? 3.485 3.009 -33.793 1.00 77.69 381 MET A C 1
ATOM 2714 O O . MET A 1 381 ? 3.779 1.855 -34.116 1.00 77.69 381 MET A O 1
ATOM 2718 N N . THR A 1 382 ? 3.113 3.923 -34.689 1.00 83.75 382 THR A N 1
ATOM 2719 C CA . THR A 1 382 ? 3.372 3.766 -36.125 1.00 83.75 382 THR A CA 1
ATOM 2720 C C . THR A 1 382 ? 4.855 3.993 -36.454 1.00 83.75 382 THR A C 1
ATOM 2722 O O . THR A 1 382 ? 5.627 4.579 -35.689 1.00 83.75 382 THR A O 1
ATOM 2725 N N . THR A 1 383 ? 5.276 3.571 -37.649 1.00 81.12 383 THR A N 1
ATOM 2726 C CA . THR A 1 383 ? 6.638 3.815 -38.157 1.00 81.12 383 THR A CA 1
ATOM 2727 C C . THR A 1 383 ? 6.946 5.309 -38.341 1.00 81.12 383 THR A C 1
ATOM 2729 O O . THR A 1 383 ? 8.094 5.716 -38.172 1.00 81.12 383 THR A O 1
ATOM 2732 N N . ALA A 1 384 ? 5.939 6.131 -38.659 1.00 82.81 384 ALA A N 1
ATOM 2733 C CA . ALA A 1 384 ? 6.107 7.572 -38.849 1.00 82.81 384 ALA A CA 1
ATOM 2734 C C . ALA A 1 384 ? 6.345 8.291 -37.512 1.00 82.81 384 ALA A C 1
ATOM 2736 O O . ALA A 1 384 ? 7.313 9.040 -37.372 1.00 82.81 384 ALA A O 1
ATOM 2737 N N . GLU A 1 385 ? 5.526 7.993 -36.500 1.00 83.69 385 GLU A N 1
ATOM 2738 C CA . GLU A 1 385 ? 5.707 8.522 -35.144 1.00 83.69 385 GLU A CA 1
ATOM 2739 C C . GLU A 1 385 ? 7.039 8.077 -34.544 1.00 83.69 385 GLU A C 1
ATOM 2741 O O . GLU A 1 385 ? 7.690 8.868 -33.869 1.00 83.69 385 GLU A O 1
ATOM 2746 N N . ARG A 1 386 ? 7.497 6.847 -34.826 1.00 82.00 386 ARG A N 1
ATOM 2747 C CA . ARG A 1 386 ? 8.820 6.370 -34.394 1.00 82.00 386 ARG A CA 1
ATOM 2748 C C . ARG A 1 386 ? 9.933 7.285 -34.905 1.00 82.00 386 ARG A C 1
ATOM 2750 O O . ARG A 1 386 ? 10.776 7.705 -34.121 1.00 82.00 386 ARG A O 1
ATOM 2757 N N . ALA A 1 387 ? 9.913 7.633 -36.191 1.00 84.12 387 ALA A N 1
ATOM 2758 C CA . ALA A 1 387 ? 10.903 8.534 -36.779 1.00 84.12 387 ALA A CA 1
ATOM 2759 C C . ALA A 1 387 ? 10.809 9.968 -36.215 1.00 84.12 387 ALA A C 1
ATOM 2761 O O . ALA A 1 387 ? 11.830 10.646 -36.093 1.00 84.12 387 ALA A O 1
ATOM 2762 N N . ALA A 1 388 ? 9.611 10.428 -35.838 1.00 85.38 388 ALA A N 1
ATOM 2763 C CA . ALA A 1 388 ? 9.424 11.705 -35.148 1.00 85.38 388 ALA A CA 1
ATOM 2764 C C . ALA A 1 388 ? 9.969 11.669 -33.707 1.00 85.38 388 ALA A C 1
ATOM 2766 O O . ALA A 1 388 ? 10.724 12.559 -33.320 1.00 85.38 388 ALA A O 1
ATOM 2767 N N . ALA A 1 389 ? 9.667 10.615 -32.943 1.00 85.06 389 ALA A N 1
ATOM 2768 C CA . ALA A 1 389 ? 10.152 10.415 -31.579 1.00 85.06 389 ALA A CA 1
ATOM 2769 C C . ALA A 1 389 ? 11.682 10.294 -31.522 1.00 85.06 389 ALA A C 1
ATOM 2771 O O . ALA A 1 389 ? 12.295 10.853 -30.621 1.00 85.06 389 ALA A O 1
ATOM 2772 N N . GLN A 1 390 ? 12.316 9.647 -32.508 1.00 88.94 390 GLN A N 1
ATOM 2773 C CA . GLN A 1 390 ? 13.780 9.620 -32.625 1.00 88.94 390 GLN A CA 1
ATOM 2774 C C . GLN A 1 390 ? 14.368 11.033 -32.763 1.00 88.94 390 GLN A C 1
ATOM 2776 O O . GLN A 1 390 ? 15.296 11.371 -32.036 1.00 88.94 390 GLN A O 1
ATOM 2781 N N . LYS A 1 391 ? 13.801 11.884 -33.630 1.00 89.69 391 LYS A N 1
ATOM 2782 C CA . LYS A 1 391 ? 14.258 13.276 -33.814 1.00 89.69 391 LYS A CA 1
ATOM 2783 C C . LYS A 1 391 ? 14.027 14.140 -32.572 1.00 89.69 391 LYS A C 1
ATOM 2785 O O . LYS A 1 391 ? 14.911 14.899 -32.183 1.00 89.69 391 LYS A O 1
ATOM 2790 N N . ASP A 1 392 ? 12.863 14.007 -31.936 1.00 88.69 392 ASP A N 1
ATOM 2791 C CA . ASP A 1 392 ? 12.545 14.672 -30.668 1.00 88.69 392 ASP A CA 1
ATOM 2792 C C . ASP A 1 392 ? 13.556 14.291 -29.574 1.00 88.69 392 ASP A C 1
ATOM 2794 O O . ASP A 1 392 ? 14.108 15.164 -28.901 1.00 88.69 392 ASP A O 1
ATOM 2798 N N . PHE A 1 393 ? 13.879 13.001 -29.466 1.00 91.31 393 PHE A N 1
ATOM 2799 C CA . PHE A 1 393 ? 14.866 12.492 -28.522 1.00 91.31 393 PHE A CA 1
ATOM 2800 C C . PHE A 1 393 ? 16.275 13.015 -28.825 1.00 91.31 393 PHE A C 1
ATOM 2802 O O . PHE A 1 393 ? 16.944 13.511 -27.921 1.00 91.31 393 PHE A O 1
ATOM 2809 N N . GLU A 1 394 ? 16.715 12.960 -30.087 1.00 91.56 394 GLU A N 1
ATOM 2810 C CA . GLU A 1 394 ? 18.023 13.472 -30.527 1.00 91.56 394 GLU A CA 1
ATOM 2811 C C . GLU A 1 394 ? 18.168 14.979 -30.247 1.00 91.56 394 GLU A C 1
ATOM 2813 O O . GLU A 1 394 ? 19.240 15.418 -29.840 1.00 91.56 394 GLU A O 1
ATOM 2818 N N . SER A 1 395 ? 17.086 15.762 -30.346 1.00 92.31 395 SER A N 1
ATOM 2819 C CA . SER A 1 395 ? 17.091 17.191 -29.986 1.00 92.31 395 SER A CA 1
ATOM 2820 C C . SER A 1 395 ? 17.245 17.478 -28.481 1.00 92.31 395 SER A C 1
ATOM 2822 O O . SER A 1 395 ? 17.640 18.580 -28.103 1.00 92.31 395 SER A O 1
ATOM 2824 N N . LYS A 1 396 ? 16.937 16.500 -27.614 1.00 92.62 396 LYS A N 1
ATOM 2825 C CA . LYS A 1 396 ? 16.891 16.647 -26.143 1.00 92.62 396 LYS A CA 1
ATOM 2826 C C . LYS A 1 396 ? 18.035 15.928 -25.425 1.00 92.62 396 LYS A C 1
ATOM 2828 O O . LYS A 1 396 ? 18.396 16.305 -24.313 1.00 92.62 396 LYS A O 1
ATOM 2833 N N . ALA A 1 397 ? 18.606 14.900 -26.044 1.00 92.50 397 ALA A N 1
ATOM 2834 C CA . ALA A 1 397 ? 19.717 14.112 -25.525 1.00 92.50 397 ALA A CA 1
ATOM 2835 C C . ALA A 1 397 ? 21.066 14.805 -25.788 1.00 92.50 397 ALA A C 1
ATOM 2837 O O . ALA A 1 397 ? 21.867 14.369 -26.611 1.00 92.50 397 ALA A O 1
ATOM 2838 N N . THR A 1 398 ? 21.312 15.909 -25.082 1.00 92.94 398 THR A N 1
ATOM 2839 C CA . THR A 1 398 ? 22.520 16.741 -25.243 1.00 92.94 398 THR A CA 1
ATOM 2840 C C . THR A 1 398 ? 23.793 16.130 -24.644 1.00 92.94 398 THR A C 1
ATOM 2842 O O . THR A 1 398 ? 24.889 16.594 -24.959 1.00 92.94 398 THR A O 1
ATOM 2845 N N . LEU A 1 399 ? 23.663 15.101 -23.799 1.00 94.88 399 LEU A N 1
ATOM 2846 C CA . LEU A 1 399 ? 24.772 14.433 -23.113 1.00 94.88 399 LEU A CA 1
ATOM 2847 C C . LEU A 1 399 ? 25.501 13.425 -24.011 1.00 94.88 399 LEU A C 1
ATOM 2849 O O . LEU A 1 399 ? 24.891 12.521 -24.584 1.00 94.88 399 LEU A O 1
ATOM 2853 N N . LYS A 1 400 ? 26.830 13.519 -24.034 1.00 94.50 400 LYS A N 1
ATOM 2854 C CA . LYS A 1 400 ? 27.758 12.574 -24.668 1.00 94.50 400 LYS A CA 1
ATOM 2855 C C . LYS A 1 400 ? 28.341 11.630 -23.617 1.00 94.50 400 LYS A C 1
ATOM 2857 O O . LYS A 1 400 ? 28.383 11.966 -22.437 1.00 94.50 400 LYS A O 1
ATOM 2862 N N . TYR A 1 401 ? 28.861 10.473 -24.038 1.00 94.81 401 TYR A N 1
ATOM 2863 C CA . TYR A 1 401 ? 29.454 9.480 -23.125 1.00 94.81 401 TYR A CA 1
ATOM 2864 C C . TYR A 1 401 ? 30.478 10.082 -22.146 1.00 94.81 401 TYR A C 1
ATOM 2866 O O . TYR A 1 401 ? 30.426 9.813 -20.948 1.00 94.81 401 TYR A O 1
ATOM 2874 N N . ALA A 1 402 ? 31.361 10.959 -22.635 1.00 93.50 402 ALA A N 1
ATOM 2875 C CA . ALA A 1 402 ? 32.390 11.613 -21.825 1.00 93.50 402 ALA A CA 1
ATOM 2876 C C . ALA A 1 402 ? 31.845 12.438 -20.638 1.00 93.50 402 ALA A C 1
ATOM 2878 O O . ALA A 1 402 ? 32.571 12.613 -19.657 1.00 93.50 402 ALA A O 1
ATOM 2879 N N . ASP A 1 403 ? 30.592 12.904 -20.706 1.00 94.25 403 ASP A N 1
ATOM 2880 C CA . ASP A 1 403 ? 29.960 13.714 -19.660 1.00 94.25 403 ASP A CA 1
ATOM 2881 C C . ASP A 1 403 ? 29.546 12.853 -18.453 1.00 94.25 403 ASP A C 1
ATOM 2883 O O . ASP A 1 403 ? 29.731 13.267 -17.313 1.00 94.25 403 ASP A O 1
ATOM 2887 N N . TYR A 1 404 ? 29.029 11.639 -18.696 1.00 94.94 404 TYR A N 1
ATOM 2888 C CA . TYR A 1 404 ? 28.458 10.758 -17.662 1.00 94.94 404 TYR A CA 1
ATOM 2889 C C . TYR A 1 404 ? 29.299 9.512 -17.329 1.00 94.94 404 TYR A C 1
ATOM 2891 O O . TYR A 1 404 ? 29.023 8.827 -16.347 1.00 94.94 404 TYR A O 1
ATOM 2899 N N . ALA A 1 405 ? 30.336 9.193 -18.109 1.00 93.00 405 ALA A N 1
ATOM 2900 C CA . ALA A 1 405 ? 31.164 8.004 -17.877 1.00 93.00 405 ALA A CA 1
ATOM 2901 C C . ALA A 1 405 ? 32.013 8.069 -16.593 1.00 93.00 405 ALA A C 1
ATOM 2903 O O . ALA A 1 405 ? 32.331 7.035 -16.007 1.00 93.00 405 ALA A O 1
ATOM 2904 N N . LYS A 1 406 ? 32.392 9.276 -16.145 1.00 90.94 406 LYS A N 1
ATOM 2905 C CA . LYS A 1 406 ? 33.209 9.477 -14.933 1.00 90.94 406 LYS A CA 1
ATOM 2906 C C . LYS A 1 406 ? 32.353 9.412 -13.667 1.00 90.94 406 LYS A C 1
ATOM 2908 O O . LYS A 1 406 ? 32.628 8.612 -12.767 1.00 90.94 406 LYS A O 1
ATOM 2913 N N . ASP A 1 407 ? 31.283 10.201 -13.634 1.00 94.31 407 ASP A N 1
ATOM 2914 C CA . ASP A 1 407 ? 30.236 10.108 -12.622 1.00 94.31 407 ASP A CA 1
ATOM 2915 C C . ASP A 1 407 ? 28.856 10.067 -13.283 1.00 94.31 407 ASP A C 1
ATOM 2917 O O . ASP A 1 407 ? 28.463 10.956 -14.033 1.00 94.31 407 ASP A O 1
ATOM 2921 N N . VAL A 1 408 ? 28.125 9.003 -12.972 1.00 96.31 408 VAL A N 1
ATOM 2922 C CA . VAL A 1 408 ? 26.786 8.728 -13.493 1.00 96.31 408 VAL A CA 1
ATOM 2923 C C . VAL A 1 408 ? 25.725 9.432 -12.637 1.00 96.31 408 VAL A C 1
ATOM 2925 O O . VAL A 1 408 ? 24.645 9.764 -13.121 1.00 96.31 408 VAL A O 1
ATOM 2928 N N . THR A 1 409 ? 26.036 9.689 -11.362 1.00 95.50 409 THR A N 1
ATOM 2929 C CA . THR A 1 409 ? 25.093 10.103 -10.314 1.00 95.50 409 THR A CA 1
ATOM 2930 C C . THR A 1 409 ? 24.343 11.402 -10.643 1.00 95.50 409 THR A C 1
ATOM 2932 O O . THR A 1 409 ? 23.112 11.373 -10.635 1.00 95.50 409 THR A O 1
ATOM 2935 N N . PRO A 1 410 ? 25.001 12.518 -11.032 1.00 96.81 410 PRO A N 1
ATOM 2936 C CA . PRO A 1 410 ? 24.304 13.752 -11.398 1.00 96.81 410 PRO A CA 1
ATOM 2937 C C . PRO A 1 410 ? 23.648 13.694 -12.789 1.00 96.81 410 PRO A C 1
ATOM 2939 O O . PRO A 1 410 ? 23.146 14.714 -13.269 1.00 96.81 410 PRO A O 1
ATOM 2942 N N . HIS A 1 411 ? 23.641 12.534 -13.457 1.00 97.06 411 HIS A N 1
ATOM 2943 C CA . HIS A 1 411 ? 23.018 12.329 -14.766 1.00 97.06 411 HIS A CA 1
ATOM 2944 C C . HIS A 1 411 ? 21.891 11.285 -14.771 1.00 97.06 411 HIS A C 1
ATOM 2946 O O . HIS A 1 411 ? 21.256 11.113 -15.809 1.00 97.06 411 HIS A O 1
ATOM 2952 N N . ILE A 1 412 ? 21.579 10.649 -13.635 1.00 95.44 412 ILE A N 1
ATOM 2953 C CA . ILE A 1 412 ? 20.431 9.737 -13.510 1.00 95.44 412 ILE A CA 1
ATOM 2954 C C . ILE A 1 412 ? 19.134 10.451 -13.939 1.00 95.44 412 ILE A C 1
ATOM 2956 O O . ILE A 1 412 ? 18.907 11.617 -13.614 1.00 95.44 412 ILE A O 1
ATOM 2960 N N . GLY A 1 413 ? 18.309 9.762 -14.730 1.00 92.56 413 GLY A N 1
ATOM 2961 C CA . GLY A 1 413 ? 17.082 10.281 -15.338 1.00 92.56 413 GLY A CA 1
ATOM 2962 C C . GLY A 1 413 ? 17.287 11.172 -16.573 1.00 92.56 413 GLY A C 1
ATOM 2963 O O . GLY A 1 413 ? 16.312 11.495 -17.250 1.00 92.56 413 GLY A O 1
ATOM 2964 N N . LYS A 1 414 ? 18.523 11.566 -16.921 1.00 95.25 414 LYS A N 1
ATOM 2965 C CA . LYS A 1 414 ? 18.783 12.385 -18.118 1.00 95.25 414 LYS A CA 1
ATOM 2966 C C . LYS A 1 414 ? 18.825 11.523 -19.382 1.00 95.25 414 LYS A C 1
ATOM 2968 O O . LYS A 1 414 ? 19.365 10.416 -19.383 1.00 95.25 414 LYS A O 1
ATOM 2973 N N . LYS A 1 415 ? 18.261 12.063 -20.467 1.00 95.00 415 LYS A N 1
ATOM 2974 C CA . LYS A 1 415 ? 18.176 11.418 -21.784 1.00 95.00 415 LYS A CA 1
ATOM 2975 C C . LYS A 1 415 ? 19.537 11.391 -22.491 1.00 95.00 415 LYS A C 1
ATOM 2977 O O . LYS A 1 415 ? 20.250 12.392 -22.515 1.00 95.00 415 LYS A O 1
ATOM 2982 N N . VAL A 1 416 ? 19.856 10.248 -23.095 1.00 96.19 416 VAL A N 1
ATOM 2983 C CA . VAL A 1 416 ? 21.092 9.961 -23.836 1.00 96.19 416 VAL A CA 1
ATOM 2984 C C . VAL A 1 416 ? 20.804 9.191 -25.123 1.00 9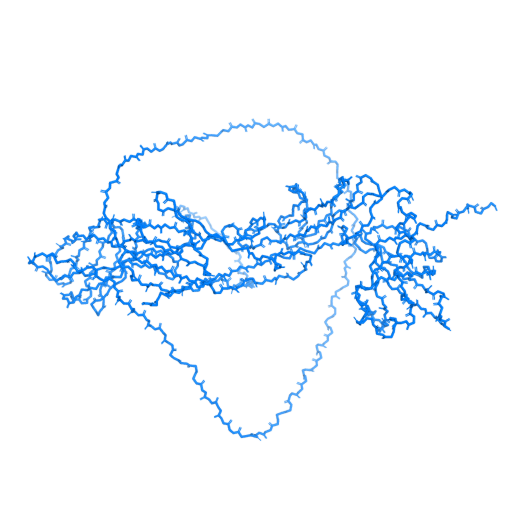6.19 416 VAL A C 1
ATOM 2986 O O . VAL A 1 416 ? 19.853 8.409 -25.199 1.00 96.19 416 VAL A O 1
ATOM 2989 N N . VAL A 1 417 ? 21.670 9.374 -26.120 1.00 95.56 417 VAL A N 1
ATOM 2990 C CA . VAL A 1 417 ? 21.771 8.468 -27.270 1.00 95.56 417 VAL A CA 1
ATOM 2991 C C . VAL A 1 417 ? 23.033 7.630 -27.101 1.00 95.56 417 VAL A C 1
ATOM 2993 O O . VAL A 1 417 ? 24.115 8.175 -26.897 1.00 95.56 417 VAL A O 1
ATOM 2996 N N . VAL A 1 418 ? 22.892 6.311 -27.182 1.00 95.56 418 VAL A N 1
ATOM 2997 C CA . VAL A 1 418 ? 23.997 5.345 -27.185 1.00 95.56 418 VAL A CA 1
ATOM 2998 C C . VAL A 1 418 ? 24.128 4.827 -28.614 1.00 95.56 418 VAL A C 1
ATOM 3000 O O . VAL A 1 418 ? 23.215 4.160 -29.093 1.00 95.56 418 VAL A O 1
ATOM 3003 N N . ASP A 1 419 ? 25.222 5.146 -29.305 1.00 95.00 419 ASP A N 1
ATOM 3004 C CA . ASP A 1 419 ? 25.490 4.718 -30.689 1.00 95.00 419 ASP A CA 1
ATOM 3005 C C . ASP A 1 419 ? 26.853 4.014 -30.757 1.00 95.00 419 ASP A C 1
ATOM 3007 O O . ASP A 1 419 ? 27.873 4.572 -30.337 1.00 95.00 419 ASP A O 1
ATOM 3011 N N . GLY A 1 420 ? 26.869 2.765 -31.222 1.00 95.00 420 GLY A N 1
ATOM 3012 C CA . GLY A 1 420 ? 28.050 1.912 -31.140 1.00 95.00 420 GLY A CA 1
ATOM 3013 C C . GLY A 1 420 ? 27.844 0.492 -31.660 1.00 95.00 420 GLY A C 1
ATOM 3014 O O . GLY A 1 420 ? 26.832 0.181 -32.294 1.00 95.00 420 GLY A O 1
ATOM 3015 N N . ASP A 1 421 ? 28.817 -0.377 -31.384 1.00 94.94 421 ASP A N 1
ATOM 3016 C CA . ASP A 1 421 ? 28.748 -1.804 -31.723 1.00 94.94 421 ASP A CA 1
ATOM 3017 C C . ASP A 1 421 ? 28.372 -2.651 -30.499 1.00 94.94 421 ASP A C 1
ATOM 3019 O O . ASP A 1 421 ? 28.793 -2.379 -29.374 1.00 94.94 421 ASP A O 1
ATOM 3023 N N . VAL A 1 422 ? 27.616 -3.726 -30.719 1.00 96.19 422 VAL A N 1
ATOM 3024 C CA . VAL A 1 422 ? 27.280 -4.715 -29.685 1.00 96.19 422 VAL A CA 1
ATOM 3025 C C . VAL A 1 422 ? 28.494 -5.590 -29.357 1.00 96.19 422 VAL A C 1
ATOM 3027 O O . VAL A 1 422 ? 28.935 -6.388 -30.185 1.00 96.19 422 VAL A O 1
ATOM 3030 N N . VAL A 1 423 ? 28.995 -5.497 -28.125 1.00 96.75 423 VAL A N 1
ATOM 3031 C CA . VAL A 1 423 ? 30.069 -6.344 -27.575 1.00 96.75 423 VAL A CA 1
ATOM 3032 C C . VAL A 1 423 ? 29.512 -7.665 -27.032 1.00 96.75 423 VAL A C 1
ATOM 3034 O O . VAL A 1 423 ? 30.073 -8.727 -27.299 1.00 96.75 423 VAL A O 1
ATOM 3037 N N . ASP A 1 424 ? 28.397 -7.595 -26.303 1.00 96.44 424 ASP A N 1
ATOM 3038 C CA . ASP A 1 424 ? 27.618 -8.726 -25.776 1.00 96.44 424 ASP A CA 1
ATOM 3039 C C . ASP A 1 424 ? 26.123 -8.373 -25.828 1.00 96.44 424 ASP A C 1
ATOM 3041 O O . ASP A 1 424 ? 25.754 -7.206 -25.684 1.00 96.44 424 ASP A O 1
ATOM 3045 N N . ALA A 1 425 ? 25.260 -9.367 -26.017 1.00 95.88 425 ALA A N 1
ATOM 3046 C CA . ALA A 1 425 ? 23.812 -9.210 -25.933 1.00 95.88 425 ALA A CA 1
ATOM 3047 C C . ALA A 1 425 ? 23.174 -10.516 -25.457 1.00 95.88 425 ALA A C 1
ATOM 3049 O O . ALA A 1 425 ? 23.255 -11.543 -26.133 1.00 95.88 425 ALA A O 1
ATOM 3050 N N . ARG A 1 426 ? 22.502 -10.473 -24.303 1.00 95.50 426 ARG A N 1
ATOM 3051 C CA . ARG A 1 426 ? 21.913 -11.659 -23.673 1.00 95.50 426 ARG A CA 1
ATOM 3052 C C . ARG A 1 426 ? 20.541 -11.390 -23.077 1.00 95.50 426 ARG A C 1
ATOM 3054 O O . ARG A 1 426 ? 20.303 -10.344 -22.471 1.00 95.50 426 ARG A O 1
ATOM 3061 N N . ALA A 1 427 ? 19.647 -12.364 -23.213 1.00 90.75 427 ALA A N 1
ATOM 3062 C CA . ALA A 1 427 ? 18.385 -12.368 -22.488 1.00 90.75 427 ALA A CA 1
ATOM 3063 C C . ALA A 1 427 ? 18.649 -12.532 -20.980 1.00 90.75 427 ALA A C 1
ATOM 3065 O O . ALA A 1 427 ? 19.481 -13.336 -20.564 1.00 90.75 427 ALA A O 1
ATOM 3066 N N . SER A 1 428 ? 17.937 -11.760 -20.166 1.00 89.12 428 SER A N 1
ATOM 3067 C CA . SER A 1 428 ? 18.029 -11.739 -18.708 1.00 89.12 428 SER A CA 1
ATOM 3068 C C . SER A 1 428 ? 16.610 -11.632 -18.153 1.00 89.12 428 SER A C 1
ATOM 3070 O O . SER A 1 428 ? 16.067 -10.538 -17.995 1.00 89.12 428 SER A O 1
ATOM 3072 N N . GLY A 1 429 ? 15.966 -12.780 -17.931 1.00 86.62 429 GLY A N 1
ATOM 3073 C CA . GLY A 1 429 ? 14.528 -12.829 -17.669 1.00 86.62 429 GLY A CA 1
ATOM 3074 C C . GLY A 1 429 ? 13.738 -12.378 -18.902 1.00 86.62 429 GLY A C 1
ATOM 3075 O O . GLY A 1 429 ? 13.797 -13.027 -19.944 1.00 86.62 429 GLY A O 1
ATOM 3076 N N . LYS A 1 430 ? 13.005 -11.265 -18.785 1.00 84.25 430 LYS A N 1
ATOM 3077 C CA . LYS A 1 430 ? 12.170 -10.695 -19.865 1.00 84.25 430 LYS A CA 1
ATOM 3078 C C . LYS A 1 430 ? 12.766 -9.439 -20.524 1.00 84.25 430 LYS A C 1
ATOM 3080 O O . LYS A 1 430 ? 12.131 -8.817 -21.371 1.00 84.25 430 LYS A O 1
ATOM 3085 N N . GLN A 1 431 ? 14.001 -9.093 -20.163 1.00 89.19 431 GLN A N 1
ATOM 3086 C CA . GLN A 1 431 ? 14.784 -7.991 -20.730 1.00 89.19 431 GLN A CA 1
ATOM 3087 C C . GLN A 1 431 ? 15.951 -8.551 -21.563 1.00 89.19 431 GLN A C 1
ATOM 3089 O O . GLN A 1 431 ? 16.489 -9.607 -21.226 1.00 89.19 431 GLN A O 1
ATOM 3094 N N . THR A 1 432 ? 16.402 -7.835 -22.596 1.00 90.94 432 THR A N 1
ATOM 3095 C CA . THR A 1 432 ? 17.733 -8.062 -23.191 1.00 90.94 432 THR A CA 1
ATOM 3096 C C . THR A 1 432 ? 18.717 -7.057 -22.599 1.00 90.94 432 THR A C 1
ATOM 3098 O O . THR A 1 432 ? 18.498 -5.848 -22.647 1.00 90.94 432 THR A O 1
ATOM 3101 N N . VAL A 1 433 ? 19.823 -7.559 -22.053 1.00 95.38 433 VAL A N 1
ATOM 3102 C CA . VAL A 1 433 ? 20.964 -6.759 -21.598 1.00 95.38 433 VAL A CA 1
ATOM 3103 C C . VAL A 1 433 ? 21.980 -6.719 -22.731 1.00 95.38 433 VAL A C 1
ATOM 3105 O O . VAL A 1 433 ? 22.402 -7.771 -23.208 1.00 95.38 433 VAL A O 1
ATOM 3108 N N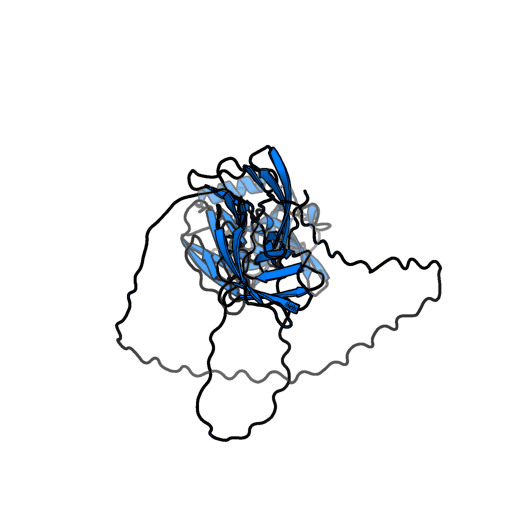 . VAL A 1 434 ? 22.366 -5.517 -23.153 1.00 96.62 434 VAL A N 1
ATOM 3109 C CA . VAL A 1 434 ? 23.311 -5.275 -24.249 1.00 96.62 434 VAL A CA 1
ATOM 3110 C C . VAL A 1 434 ? 24.498 -4.491 -23.705 1.00 96.62 434 VAL A C 1
ATOM 3112 O O . VAL A 1 434 ? 24.319 -3.467 -23.048 1.00 96.62 434 VAL A O 1
ATOM 3115 N N . LEU A 1 435 ? 25.713 -4.946 -23.986 1.00 97.12 435 LEU A N 1
ATOM 3116 C CA . LEU A 1 435 ? 26.930 -4.176 -23.761 1.00 97.12 435 LEU A CA 1
ATOM 3117 C C . LEU A 1 435 ? 27.323 -3.522 -25.087 1.00 97.12 435 LEU A C 1
ATOM 3119 O O . LEU A 1 435 ? 27.606 -4.229 -26.054 1.00 97.12 435 LEU A O 1
ATOM 3123 N N . VAL A 1 436 ? 27.306 -2.191 -25.143 1.00 97.00 436 VAL A N 1
ATOM 3124 C CA . VAL A 1 436 ? 27.597 -1.412 -26.359 1.00 97.00 436 VAL A CA 1
ATOM 3125 C C . VAL A 1 436 ? 28.910 -0.659 -26.185 1.00 97.00 436 VAL A C 1
ATOM 3127 O O . VAL A 1 436 ? 29.087 0.011 -25.169 1.00 97.00 436 VAL A O 1
ATOM 3130 N N . ASP A 1 437 ? 29.805 -0.741 -27.167 1.00 96.44 437 ASP A N 1
ATOM 3131 C CA . ASP A 1 437 ? 31.022 0.075 -27.230 1.00 96.44 437 ASP A CA 1
ATOM 3132 C C . ASP A 1 437 ? 30.758 1.343 -28.057 1.00 96.44 437 ASP A C 1
ATOM 3134 O O . ASP A 1 437 ? 30.524 1.271 -29.269 1.00 96.44 437 ASP A O 1
ATOM 3138 N N . GLN A 1 438 ? 30.723 2.506 -27.398 1.00 94.62 438 GLN A N 1
ATOM 3139 C CA . GLN A 1 438 ? 30.410 3.779 -28.049 1.00 94.62 438 GLN A CA 1
ATOM 3140 C C . GLN A 1 438 ? 31.626 4.338 -28.797 1.00 94.62 438 GLN A C 1
ATOM 3142 O O . GLN A 1 438 ? 32.562 4.862 -28.196 1.00 94.62 438 GLN A O 1
ATOM 3147 N N . ARG A 1 439 ? 31.577 4.323 -30.135 1.00 80.19 439 ARG A N 1
ATOM 3148 C CA . ARG A 1 439 ? 32.668 4.832 -30.995 1.00 80.19 439 ARG A CA 1
ATOM 3149 C C . ARG A 1 439 ? 32.897 6.350 -30.901 1.00 80.19 439 ARG A C 1
ATOM 3151 O O . ARG A 1 439 ? 33.895 6.849 -31.417 1.00 80.19 439 ARG A O 1
ATOM 3158 N N . ALA A 1 440 ? 31.958 7.109 -30.334 1.00 81.38 440 ALA A N 1
ATOM 3159 C CA . ALA A 1 440 ? 31.945 8.568 -30.400 1.00 81.38 440 ALA A CA 1
ATOM 3160 C C . ALA A 1 440 ? 32.568 9.231 -29.157 1.00 81.38 440 ALA A C 1
ATOM 3162 O O . ALA A 1 440 ? 32.026 9.152 -28.058 1.00 81.38 440 ALA A O 1
ATOM 3163 N N . GLY A 1 441 ? 33.661 9.977 -29.357 1.00 74.62 441 GLY A N 1
ATOM 3164 C CA . GLY A 1 441 ? 34.269 10.820 -28.316 1.00 74.62 441 GLY A CA 1
ATOM 3165 C C . GLY A 1 441 ? 35.250 10.106 -27.379 1.00 74.62 441 GLY A C 1
ATOM 3166 O O . GLY A 1 441 ? 35.492 10.601 -26.280 1.00 74.62 441 GLY A O 1
ATOM 3167 N N . CYS A 1 442 ? 35.813 8.972 -27.806 1.00 82.44 442 CYS A N 1
ATOM 3168 C CA . CYS A 1 442 ? 36.670 8.115 -26.989 1.00 82.44 442 CYS A CA 1
ATOM 3169 C C . CYS A 1 442 ? 37.986 7.723 -27.677 1.00 82.44 442 CYS A C 1
ATOM 3171 O O . CYS A 1 442 ? 38.054 7.612 -28.898 1.00 82.44 442 CYS A O 1
ATOM 3173 N N . THR A 1 443 ? 39.023 7.475 -26.871 1.00 82.12 443 THR A N 1
ATOM 3174 C CA . THR A 1 443 ? 40.351 6.979 -27.291 1.00 82.12 443 THR A CA 1
ATOM 3175 C C . THR A 1 443 ? 40.586 5.501 -26.938 1.00 82.12 443 THR A C 1
ATOM 3177 O O . THR A 1 443 ? 41.693 4.992 -27.089 1.00 82.12 443 THR A O 1
ATOM 3180 N N . GLY A 1 444 ? 39.549 4.810 -26.465 1.00 85.00 444 GLY A N 1
ATOM 3181 C CA . GLY A 1 444 ? 39.535 3.402 -26.071 1.00 85.00 444 GLY A CA 1
ATOM 3182 C C . GLY A 1 444 ? 38.091 2.926 -25.883 1.00 85.00 444 GLY A C 1
ATOM 3183 O O . GLY A 1 444 ? 37.165 3.676 -26.191 1.00 85.00 444 GLY A O 1
ATOM 3184 N N . ALA A 1 445 ? 37.897 1.705 -25.377 1.00 87.50 445 ALA A N 1
ATOM 3185 C CA . ALA A 1 445 ? 36.568 1.110 -25.217 1.00 87.50 445 ALA A CA 1
ATOM 3186 C C . ALA A 1 445 ? 35.672 1.929 -24.265 1.00 87.50 445 ALA A C 1
ATOM 3188 O O . ALA A 1 445 ? 36.018 2.164 -23.105 1.00 87.50 445 ALA A O 1
ATOM 3189 N N . CYS A 1 446 ? 34.499 2.324 -24.750 1.00 94.94 446 CYS A N 1
ATOM 3190 C CA . CYS A 1 446 ? 33.520 3.159 -24.061 1.00 94.94 446 CYS A CA 1
ATOM 3191 C C . CYS A 1 446 ? 32.220 2.387 -23.841 1.00 94.94 446 CYS A C 1
ATOM 3193 O O . CYS A 1 446 ? 31.164 2.645 -24.427 1.00 94.94 446 CYS A O 1
ATOM 3195 N N . LEU A 1 447 ? 32.354 1.386 -22.971 1.00 96.44 447 LEU A N 1
ATOM 3196 C CA . LEU A 1 447 ? 31.340 0.393 -22.660 1.00 96.44 447 LEU A CA 1
ATOM 3197 C C . LEU A 1 447 ? 30.151 1.005 -21.910 1.00 96.44 447 LEU A C 1
ATOM 3199 O O . LEU A 1 447 ? 30.295 1.613 -20.853 1.00 96.44 447 LEU A O 1
ATOM 3203 N N . THR A 1 448 ? 28.952 0.784 -22.439 1.00 97.12 448 THR A N 1
ATOM 3204 C CA . THR A 1 448 ? 27.676 1.187 -21.836 1.00 97.12 448 THR A CA 1
ATOM 3205 C C . THR A 1 448 ? 26.767 -0.026 -21.710 1.00 97.12 448 THR A C 1
ATOM 3207 O O . THR A 1 448 ? 26.568 -0.761 -22.680 1.00 97.12 448 THR A O 1
ATOM 3210 N N . ARG A 1 449 ? 26.197 -0.244 -20.520 1.00 97.50 449 ARG A N 1
ATOM 3211 C CA . ARG A 1 449 ? 25.241 -1.327 -20.270 1.00 97.50 449 ARG A CA 1
ATOM 3212 C C . ARG A 1 449 ? 23.832 -0.839 -20.597 1.00 97.50 449 ARG A C 1
ATOM 3214 O O . ARG A 1 449 ? 23.193 -0.183 -19.784 1.00 97.50 449 ARG A O 1
ATOM 3221 N N . VAL A 1 450 ? 23.331 -1.174 -21.776 1.00 96.44 450 VAL A N 1
ATOM 3222 C CA . VAL A 1 450 ? 21.938 -0.910 -22.142 1.00 96.44 450 VAL A CA 1
ATOM 3223 C C . VAL A 1 450 ? 21.044 -2.032 -21.616 1.00 96.44 450 VAL A C 1
ATOM 3225 O O . VAL A 1 450 ? 21.356 -3.216 -21.771 1.00 96.44 450 VAL A O 1
ATOM 3228 N N . VAL A 1 451 ? 19.900 -1.674 -21.037 1.00 94.06 451 VAL A N 1
ATOM 3229 C CA . VAL A 1 451 ? 18.850 -2.625 -20.659 1.00 94.06 451 VAL A CA 1
ATOM 3230 C C . VAL A 1 451 ? 17.594 -2.353 -21.476 1.00 94.06 451 VAL A C 1
ATOM 3232 O O . VAL A 1 451 ? 16.984 -1.289 -21.384 1.00 94.06 451 VAL A O 1
ATOM 3235 N N . VAL A 1 452 ? 17.207 -3.331 -22.294 1.00 90.62 452 VAL A N 1
ATOM 3236 C CA . VAL A 1 452 ? 16.052 -3.257 -23.189 1.00 90.62 452 VAL A CA 1
ATOM 3237 C C . VAL A 1 452 ? 14.870 -3.982 -22.560 1.00 90.62 452 VAL A C 1
ATOM 3239 O O . VAL A 1 452 ? 14.971 -5.161 -22.221 1.00 90.62 452 VAL A O 1
ATOM 3242 N N . GLY A 1 453 ? 13.728 -3.298 -22.450 1.00 84.25 453 GLY A N 1
ATOM 3243 C CA . GLY A 1 453 ? 12.481 -3.811 -21.864 1.00 84.25 453 GLY A CA 1
ATOM 3244 C C . GLY A 1 453 ? 11.779 -4.937 -22.639 1.00 84.25 453 GLY A C 1
ATOM 3245 O O . GLY A 1 453 ? 10.581 -5.117 -22.472 1.00 84.25 453 GLY A O 1
ATOM 3246 N N . ALA A 1 454 ? 12.472 -5.670 -23.507 1.00 84.12 454 ALA A N 1
ATOM 3247 C CA . ALA A 1 454 ? 11.928 -6.806 -24.244 1.00 84.12 454 ALA A CA 1
ATOM 3248 C C . ALA A 1 454 ? 13.035 -7.814 -24.571 1.00 84.12 454 ALA A C 1
ATOM 3250 O O . ALA A 1 454 ? 14.180 -7.425 -24.815 1.00 84.12 454 ALA A O 1
ATOM 3251 N N . VAL A 1 455 ? 12.679 -9.099 -24.635 1.00 85.50 455 VAL A N 1
ATOM 3252 C CA . VAL A 1 455 ? 13.573 -10.155 -25.127 1.00 85.50 455 VAL A CA 1
ATOM 3253 C C . VAL A 1 455 ? 13.720 -10.027 -26.642 1.00 85.50 455 VAL A C 1
ATOM 3255 O O . VAL A 1 455 ? 12.760 -10.185 -27.392 1.00 85.50 455 VAL A O 1
ATOM 3258 N N . MET A 1 456 ? 14.941 -9.760 -27.091 1.00 87.88 456 MET A N 1
ATOM 3259 C CA . MET A 1 456 ? 15.320 -9.722 -28.501 1.00 87.88 456 MET A CA 1
ATOM 3260 C C . MET A 1 456 ? 16.743 -10.245 -28.712 1.00 87.88 456 MET A C 1
ATOM 3262 O O . MET A 1 456 ? 17.647 -9.950 -27.927 1.00 87.88 456 MET A O 1
ATOM 3266 N N . THR A 1 457 ? 16.937 -10.992 -29.797 1.00 90.81 457 THR A N 1
ATOM 3267 C CA . THR A 1 457 ? 18.254 -11.436 -30.266 1.00 90.81 457 THR A CA 1
ATOM 3268 C C . THR A 1 457 ? 18.934 -10.295 -31.015 1.00 90.81 457 THR A C 1
ATOM 3270 O O . THR A 1 457 ? 18.387 -9.793 -31.997 1.00 90.81 457 THR A O 1
ATOM 3273 N N . ILE A 1 458 ? 20.135 -9.907 -30.586 1.00 92.38 458 ILE A N 1
ATOM 3274 C CA . ILE A 1 458 ? 20.970 -8.917 -31.276 1.00 92.38 458 ILE A CA 1
ATOM 3275 C C . ILE A 1 458 ? 22.356 -9.548 -31.470 1.00 92.38 458 ILE A C 1
ATOM 3277 O O . ILE A 1 458 ? 22.952 -9.963 -30.477 1.00 92.38 458 ILE A O 1
ATOM 3281 N N . PRO A 1 459 ? 22.873 -9.690 -32.703 1.00 94.38 459 PRO A N 1
ATOM 3282 C CA . PRO A 1 459 ? 24.161 -10.341 -32.910 1.00 94.38 459 PRO A CA 1
ATOM 3283 C C . PRO A 1 459 ? 25.325 -9.449 -32.458 1.00 94.38 459 PRO A C 1
ATOM 3285 O O . PRO A 1 459 ? 25.294 -8.227 -32.608 1.00 94.38 459 PRO A O 1
ATOM 3288 N N . ARG A 1 460 ? 26.385 -10.072 -31.933 1.00 95.62 460 ARG A N 1
ATOM 3289 C CA . ARG A 1 460 ? 27.651 -9.396 -31.617 1.00 95.62 460 ARG A CA 1
ATOM 3290 C C . ARG A 1 460 ? 28.244 -8.757 -32.879 1.00 95.62 460 ARG A C 1
ATOM 3292 O O . ARG A 1 460 ? 28.195 -9.347 -33.953 1.00 95.62 460 ARG A O 1
ATOM 3299 N N . GLY A 1 461 ? 28.788 -7.551 -32.745 1.00 94.56 461 GLY A N 1
ATOM 3300 C CA . GLY A 1 461 ? 29.268 -6.729 -33.860 1.00 94.56 461 GLY A CA 1
ATOM 3301 C C . GLY A 1 461 ? 28.167 -5.999 -34.642 1.00 94.56 461 GLY A C 1
ATOM 3302 O O . GLY A 1 461 ? 28.480 -5.259 -35.572 1.00 94.56 461 GLY A O 1
ATOM 3303 N N . ALA A 1 462 ? 26.887 -6.156 -34.282 1.00 94.00 462 ALA A N 1
ATOM 3304 C CA . ALA A 1 462 ? 25.822 -5.331 -34.845 1.00 94.00 462 ALA A CA 1
ATOM 3305 C C . ALA A 1 462 ? 25.980 -3.868 -34.420 1.00 94.00 462 ALA A C 1
ATOM 3307 O O . ALA A 1 462 ? 26.225 -3.581 -33.247 1.00 94.00 462 ALA A O 1
ATOM 3308 N N . LYS A 1 463 ? 25.750 -2.943 -35.356 1.00 93.19 463 LYS A N 1
ATOM 3309 C CA . LYS A 1 463 ? 25.595 -1.522 -35.037 1.00 93.19 463 LYS A CA 1
ATOM 3310 C C . LYS A 1 463 ? 24.215 -1.262 -34.456 1.00 93.19 463 LYS A C 1
ATOM 3312 O O . LYS A 1 463 ? 23.209 -1.687 -35.026 1.00 93.19 463 LYS A O 1
ATOM 3317 N N . ILE A 1 464 ? 24.178 -0.554 -33.337 1.00 94.31 464 ILE A N 1
ATOM 3318 C CA . ILE A 1 464 ? 22.966 -0.259 -32.581 1.00 94.31 464 ILE A CA 1
ATOM 3319 C C . ILE A 1 464 ? 22.960 1.218 -32.182 1.00 94.31 464 ILE A C 1
ATOM 3321 O O . ILE A 1 464 ? 23.960 1.741 -31.696 1.00 94.31 464 ILE A O 1
ATOM 3325 N N . ARG A 1 465 ? 21.809 1.877 -32.357 1.00 94.19 465 ARG A N 1
ATOM 3326 C CA . ARG A 1 465 ? 21.516 3.171 -31.733 1.00 94.19 465 ARG A CA 1
ATOM 3327 C C . ARG A 1 465 ? 20.366 2.989 -30.751 1.00 94.19 465 ARG A C 1
ATOM 3329 O O . ARG A 1 465 ? 19.335 2.424 -31.111 1.00 94.19 465 ARG A O 1
ATOM 3336 N N . VAL A 1 466 ? 20.533 3.452 -29.521 1.00 94.38 466 VAL A N 1
ATOM 3337 C CA . VAL A 1 466 ? 19.528 3.360 -28.457 1.00 94.38 466 VAL A CA 1
ATOM 3338 C C . VAL A 1 466 ? 19.250 4.744 -27.902 1.00 94.38 466 VAL A C 1
ATOM 3340 O O . VAL A 1 466 ? 20.170 5.514 -27.642 1.00 94.38 466 VAL A O 1
ATOM 3343 N N . TYR A 1 467 ? 17.972 5.024 -27.699 1.00 93.69 467 TYR A N 1
ATOM 3344 C CA . TYR A 1 467 ? 17.456 6.209 -27.039 1.00 93.69 467 TYR A CA 1
ATOM 3345 C C . TYR A 1 467 ? 16.911 5.779 -25.682 1.00 93.69 467 TYR A C 1
ATOM 3347 O O . TYR A 1 467 ? 16.108 4.844 -25.589 1.00 93.69 467 TYR A O 1
ATOM 3355 N N . GLY A 1 468 ? 17.375 6.424 -24.624 1.00 94.19 468 GLY A N 1
ATOM 3356 C CA . GLY A 1 468 ? 17.043 6.024 -23.266 1.00 94.19 468 GLY A CA 1
ATOM 3357 C C . GLY A 1 468 ? 17.543 7.014 -22.232 1.00 94.19 468 GLY A C 1
ATOM 3358 O O . GLY A 1 468 ? 18.169 8.021 -22.567 1.00 94.19 468 GLY A O 1
ATOM 3359 N N . HIS A 1 469 ? 17.268 6.733 -20.969 1.00 94.88 469 HIS A N 1
ATOM 3360 C CA . HIS A 1 469 ? 17.750 7.540 -19.858 1.00 94.88 469 HIS A CA 1
ATOM 3361 C C . HIS A 1 469 ? 18.785 6.768 -19.043 1.00 94.88 469 HIS A C 1
ATOM 3363 O O . HIS A 1 469 ? 18.712 5.548 -18.893 1.00 94.88 469 HIS A O 1
ATOM 3369 N N . ILE A 1 470 ? 19.768 7.492 -18.514 1.00 96.00 470 ILE A N 1
ATOM 3370 C CA . ILE A 1 470 ? 20.746 6.940 -17.576 1.00 96.00 470 ILE A CA 1
ATOM 3371 C C . ILE A 1 470 ? 19.993 6.497 -16.316 1.00 96.00 470 ILE A C 1
ATOM 3373 O O . ILE A 1 470 ? 19.338 7.323 -15.680 1.00 96.00 470 ILE A O 1
ATOM 3377 N N . SER A 1 471 ? 20.077 5.221 -15.943 1.00 94.44 471 SER A N 1
ATOM 3378 C CA . SER A 1 471 ? 19.345 4.682 -14.789 1.00 94.44 471 SER A CA 1
ATOM 3379 C C . SER A 1 471 ? 20.218 4.543 -13.543 1.00 94.44 471 SER A C 1
ATOM 3381 O O . SER A 1 471 ? 19.786 4.915 -12.454 1.00 94.44 471 SER A O 1
ATOM 3383 N N . ARG A 1 472 ? 21.462 4.064 -13.678 1.00 95.44 472 ARG A N 1
ATOM 3384 C CA . ARG A 1 472 ? 22.432 3.962 -12.567 1.00 95.44 472 ARG A CA 1
ATOM 3385 C C . ARG A 1 472 ? 23.864 3.730 -13.049 1.00 95.44 472 ARG A C 1
ATOM 3387 O O . ARG A 1 472 ? 24.114 3.496 -14.227 1.00 95.44 472 ARG A O 1
ATOM 3394 N N . LYS A 1 473 ? 24.810 3.713 -12.110 1.00 96.19 473 LYS A N 1
ATOM 3395 C CA . LYS A 1 473 ? 26.129 3.092 -12.296 1.00 96.19 473 LYS A CA 1
ATOM 3396 C C . LYS A 1 473 ? 25.993 1.577 -12.099 1.00 96.19 473 LYS A C 1
ATOM 3398 O O . LYS A 1 473 ? 25.440 1.150 -11.087 1.00 96.19 473 LYS A O 1
ATOM 3403 N N . PHE A 1 474 ? 26.471 0.780 -13.049 1.00 95.50 474 PHE A N 1
ATOM 3404 C CA . PHE A 1 474 ? 26.597 -0.673 -12.917 1.00 95.50 474 PHE A CA 1
ATOM 3405 C C . PHE A 1 474 ? 28.044 -1.032 -12.574 1.00 95.50 474 PHE A C 1
ATOM 3407 O O . PHE A 1 474 ? 28.972 -0.377 -13.047 1.00 95.50 474 PHE A O 1
ATOM 3414 N N . GLU A 1 475 ? 28.234 -2.081 -11.780 1.00 95.56 475 GLU A N 1
ATOM 3415 C CA . GLU A 1 475 ? 29.542 -2.604 -11.388 1.00 95.56 475 GLU A CA 1
ATOM 3416 C C . GLU A 1 475 ? 29.574 -4.110 -11.664 1.00 95.56 475 GLU A C 1
ATOM 3418 O O . GLU A 1 475 ? 28.698 -4.851 -11.213 1.00 95.56 475 GLU A O 1
ATOM 3423 N N . GLY A 1 476 ? 30.533 -4.543 -12.481 1.00 90.75 476 GLY A N 1
ATOM 3424 C CA . GLY A 1 476 ? 30.735 -5.946 -12.822 1.00 90.75 476 GLY A CA 1
ATOM 3425 C C . GLY A 1 476 ? 31.370 -6.744 -11.681 1.00 90.75 476 GLY A C 1
ATOM 3426 O O . GLY A 1 476 ? 31.896 -6.186 -10.721 1.00 90.75 476 GLY A O 1
ATOM 3427 N N . ALA A 1 477 ? 31.358 -8.074 -11.804 1.00 91.06 477 ALA A N 1
ATOM 3428 C CA . ALA A 1 477 ? 32.023 -8.972 -10.850 1.00 91.06 477 ALA A CA 1
ATOM 3429 C C . ALA A 1 477 ? 33.564 -8.838 -10.856 1.00 91.06 477 ALA A C 1
ATOM 3431 O O . ALA A 1 477 ? 34.234 -9.304 -9.943 1.00 91.06 477 ALA A O 1
ATOM 3432 N N . ASP A 1 478 ? 34.107 -8.188 -11.883 1.00 91.81 478 ASP A N 1
ATOM 3433 C CA . ASP A 1 478 ? 35.497 -7.759 -12.053 1.00 91.81 478 ASP A CA 1
ATOM 3434 C C . ASP A 1 478 ? 35.785 -6.364 -11.455 1.00 91.81 478 ASP A C 1
ATOM 3436 O O . ASP A 1 478 ? 36.909 -5.874 -11.536 1.00 91.81 478 ASP A O 1
ATOM 3440 N N . GLY A 1 479 ? 34.776 -5.696 -10.884 1.00 93.75 479 GLY A N 1
ATOM 3441 C CA . GLY A 1 479 ? 34.858 -4.314 -10.407 1.00 93.75 479 GLY A CA 1
ATOM 3442 C C . GLY A 1 479 ? 34.788 -3.253 -11.514 1.00 93.75 479 GLY A C 1
ATOM 3443 O O . GLY A 1 479 ? 34.864 -2.059 -11.208 1.00 93.75 479 GLY A O 1
ATOM 3444 N N . THR A 1 480 ? 34.619 -3.638 -12.787 1.00 92.38 480 THR A N 1
ATOM 3445 C CA . THR A 1 480 ? 34.507 -2.689 -13.905 1.00 92.38 480 THR A CA 1
ATOM 3446 C C . THR A 1 480 ? 33.202 -1.909 -13.793 1.00 92.38 480 THR A C 1
ATOM 3448 O O . THR A 1 480 ? 32.116 -2.491 -13.735 1.00 92.38 480 THR A O 1
ATOM 3451 N N . LYS A 1 481 ? 33.292 -0.574 -13.774 1.00 94.56 481 LYS A N 1
ATOM 3452 C CA . LYS A 1 481 ? 32.140 0.310 -13.546 1.00 94.56 481 LYS A CA 1
ATOM 3453 C C . LYS A 1 481 ? 31.733 0.984 -14.851 1.00 94.56 481 LYS A C 1
ATOM 3455 O O . LYS A 1 481 ? 32.523 1.731 -15.419 1.00 94.56 481 LYS A O 1
ATOM 3460 N N . VAL A 1 482 ? 30.503 0.745 -15.300 1.00 96.19 482 VAL A N 1
ATOM 3461 C CA . VAL A 1 482 ? 29.945 1.284 -16.556 1.00 96.19 482 VAL A CA 1
ATOM 3462 C C . VAL A 1 482 ? 28.617 2.008 -16.305 1.00 96.19 482 VAL A C 1
ATOM 3464 O O . VAL A 1 482 ? 27.894 1.648 -15.371 1.00 96.19 482 VAL A O 1
ATOM 3467 N N . PRO A 1 483 ? 28.255 3.021 -17.110 1.00 97.31 483 PRO A N 1
ATOM 3468 C CA . PRO A 1 483 ? 26.912 3.593 -17.074 1.00 97.31 483 PRO A CA 1
ATOM 3469 C C . PRO A 1 483 ? 25.864 2.564 -17.527 1.00 97.31 483 PRO A C 1
ATOM 3471 O O . PRO A 1 483 ? 26.065 1.848 -18.511 1.00 97.31 483 PRO A O 1
ATOM 3474 N N . GLU A 1 484 ? 24.737 2.512 -16.815 1.00 97.12 484 GLU A N 1
ATOM 3475 C CA . GLU A 1 484 ? 23.537 1.765 -17.199 1.00 97.12 484 GLU A CA 1
ATOM 3476 C C . GLU A 1 484 ? 22.508 2.715 -17.821 1.00 97.12 484 GLU A C 1
ATOM 3478 O O . GLU A 1 484 ? 22.238 3.792 -17.283 1.00 97.12 484 GLU A O 1
ATOM 3483 N N . VAL A 1 485 ? 21.951 2.319 -18.966 1.00 96.00 485 VAL A N 1
ATOM 3484 C CA . VAL A 1 485 ? 20.953 3.088 -19.721 1.00 96.00 485 VAL A CA 1
ATOM 3485 C C . VAL A 1 485 ? 19.723 2.221 -19.950 1.00 96.00 485 VAL A C 1
ATOM 3487 O O . VAL A 1 485 ? 19.807 1.153 -20.562 1.00 96.00 485 VAL A O 1
ATOM 3490 N N . ASP A 1 486 ? 18.573 2.705 -19.502 1.00 93.38 486 ASP A N 1
ATOM 3491 C CA . ASP A 1 486 ? 17.281 2.071 -19.735 1.00 93.38 486 ASP A CA 1
ATOM 3492 C C . ASP A 1 486 ? 16.748 2.506 -21.104 1.00 93.38 486 ASP A C 1
ATOM 3494 O O . ASP A 1 486 ? 16.555 3.696 -21.361 1.00 93.38 486 ASP A O 1
ATOM 3498 N N . ALA A 1 487 ? 16.533 1.549 -22.009 1.00 92.06 487 ALA A N 1
ATOM 3499 C CA . ALA A 1 487 ? 16.112 1.839 -23.374 1.00 92.06 487 ALA A CA 1
ATOM 3500 C C . ALA A 1 487 ? 14.606 2.144 -23.457 1.00 92.06 487 ALA A C 1
ATOM 3502 O O . ALA A 1 487 ? 13.778 1.239 -23.344 1.00 92.06 487 ALA A O 1
ATOM 3503 N N . GLU A 1 488 ? 14.265 3.397 -23.758 1.00 88.81 488 GLU A N 1
ATOM 3504 C CA . GLU A 1 488 ? 12.920 3.790 -24.203 1.00 88.81 488 GLU A CA 1
ATOM 3505 C C . GLU A 1 488 ? 12.664 3.295 -25.636 1.00 88.81 488 GLU A C 1
ATOM 3507 O O . GLU A 1 488 ? 11.578 2.808 -25.953 1.00 88.81 488 GLU A O 1
ATOM 3512 N N . LEU A 1 489 ? 13.676 3.396 -26.508 1.00 88.81 489 LEU A N 1
ATOM 3513 C CA . LEU A 1 489 ? 13.597 3.003 -27.912 1.00 88.81 489 LEU A CA 1
ATOM 3514 C C . LEU A 1 489 ? 14.948 2.487 -28.422 1.00 88.81 489 LEU A C 1
ATOM 3516 O O . LEU A 1 489 ? 15.943 3.205 -28.442 1.00 88.81 489 LEU A O 1
ATOM 3520 N N . VAL A 1 490 ? 14.975 1.261 -28.940 1.00 89.00 490 VAL A N 1
ATOM 3521 C CA . VAL A 1 490 ? 16.100 0.754 -29.743 1.00 89.00 490 VAL A CA 1
ATOM 3522 C C . VAL A 1 490 ? 15.828 1.085 -31.210 1.00 89.00 490 VAL A C 1
ATOM 3524 O O . VAL A 1 490 ? 14.783 0.705 -31.743 1.00 89.00 490 VAL A O 1
ATOM 3527 N N . ALA A 1 491 ? 16.732 1.782 -31.898 1.00 86.81 491 ALA A N 1
ATOM 3528 C CA . ALA A 1 491 ? 16.674 1.893 -33.353 1.00 86.81 491 ALA A CA 1
ATOM 3529 C C . ALA A 1 491 ? 16.811 0.488 -33.948 1.00 86.81 491 ALA A C 1
ATOM 3531 O O . ALA A 1 491 ? 17.743 -0.245 -33.617 1.00 86.81 491 ALA A O 1
ATOM 3532 N N . LYS A 1 492 ? 15.887 0.092 -34.831 1.00 69.06 492 LYS A N 1
ATOM 3533 C CA . LYS A 1 492 ? 16.072 -1.155 -35.576 1.00 69.06 492 LYS A CA 1
ATOM 3534 C C . LYS A 1 492 ? 17.332 -0.958 -36.427 1.00 69.06 492 LYS A C 1
ATOM 3536 O O . LYS A 1 492 ? 17.377 0.061 -37.122 1.00 69.06 492 LYS A O 1
ATOM 3541 N N . PRO A 1 493 ? 18.335 -1.856 -36.380 1.00 55.09 493 PRO A N 1
ATOM 3542 C CA . PRO A 1 493 ? 19.474 -1.730 -37.276 1.00 55.09 493 PRO A CA 1
ATOM 3543 C C . PRO A 1 493 ? 18.946 -1.658 -38.716 1.00 55.09 493 PRO A C 1
ATOM 3545 O O . PRO A 1 493 ? 17.942 -2.328 -39.016 1.00 55.09 493 PRO A O 1
ATOM 3548 N N . PRO A 1 494 ? 19.567 -0.859 -39.608 1.00 45.34 494 PRO A N 1
ATOM 3549 C CA . PRO A 1 494 ? 19.293 -1.000 -41.032 1.00 45.34 494 PRO A CA 1
ATOM 3550 C C . PRO A 1 494 ? 19.459 -2.483 -41.365 1.00 45.34 494 PRO A C 1
ATOM 3552 O O . PRO A 1 494 ? 20.382 -3.124 -40.855 1.00 45.34 494 PRO A O 1
ATOM 3555 N N . ARG A 1 495 ? 18.508 -3.055 -42.116 1.00 43.16 495 ARG A N 1
ATOM 3556 C CA . ARG A 1 495 ? 18.566 -4.481 -42.459 1.00 43.16 495 ARG A CA 1
ATOM 3557 C C . ARG A 1 495 ? 19.951 -4.748 -43.038 1.00 43.16 495 ARG A C 1
ATOM 3559 O O . ARG A 1 495 ? 20.309 -4.119 -44.027 1.00 43.16 495 ARG A O 1
ATOM 3566 N N . PHE A 1 496 ? 20.694 -5.677 -42.436 1.00 37.38 496 PHE A N 1
ATOM 3567 C CA . PHE A 1 496 ? 21.748 -6.349 -43.176 1.00 37.38 496 PHE A CA 1
ATOM 3568 C C . PHE A 1 496 ? 21.051 -7.006 -44.362 1.00 37.38 496 PHE A C 1
ATOM 3570 O O . PHE A 1 496 ? 20.273 -7.948 -44.188 1.00 37.38 496 PHE A O 1
ATOM 3577 N N . GLU A 1 497 ? 21.256 -6.441 -45.545 1.00 31.33 497 GLU A N 1
ATOM 3578 C CA . GLU A 1 497 ? 20.973 -7.151 -46.780 1.00 31.33 497 GLU A CA 1
ATOM 3579 C C . GLU A 1 497 ? 21.840 -8.418 -46.761 1.00 31.33 497 GLU A C 1
ATOM 3581 O O . GLU A 1 497 ? 22.984 -8.367 -46.290 1.00 31.33 497 GLU A O 1
ATOM 3586 N N . PRO A 1 498 ? 21.294 -9.581 -47.151 1.00 30.95 498 PRO A N 1
ATOM 3587 C CA . PRO A 1 498 ? 22.087 -10.796 -47.187 1.00 30.95 498 PRO A CA 1
ATOM 3588 C C . PRO A 1 498 ? 23.237 -10.581 -48.171 1.00 30.95 498 PRO A C 1
ATOM 3590 O O . PRO A 1 498 ? 23.002 -10.213 -49.322 1.00 30.95 498 PRO A O 1
ATOM 3593 N N . TRP A 1 499 ? 24.468 -10.801 -47.706 1.00 35.03 499 TRP A N 1
ATOM 3594 C CA . TRP A 1 499 ? 25.632 -10.857 -48.584 1.00 35.03 499 TRP A CA 1
ATOM 3595 C C . TRP A 1 499 ? 25.375 -11.946 -49.635 1.00 35.03 499 TRP A C 1
ATOM 3597 O O . TRP A 1 499 ? 25.061 -13.081 -49.265 1.00 35.03 499 TRP A O 1
ATOM 3607 N N . GLN A 1 500 ? 25.438 -11.559 -50.911 1.00 33.47 500 GLN A N 1
ATOM 3608 C CA . GLN A 1 500 ? 25.342 -12.455 -52.068 1.00 33.47 500 GLN A CA 1
ATOM 3609 C C . GLN A 1 500 ? 26.701 -13.091 -52.369 1.00 33.47 500 GLN A C 1
ATOM 3611 O O . GLN A 1 500 ? 27.720 -12.393 -52.160 1.00 33.47 500 GLN A O 1
#

Foldseek 3Di:
DEDEAQADDDDDDDDDDDDDDDDDDDDDDDDDDDDDDDAFFAKDWFAAADDDDDYDDDDDDDDDDDDDDDDDDDDDDDDDDDDDDDDDDPDPDDDDDDDDDDDDDDPPDDPDDDDPDPDDDDDPDDDDDDDDFDKGWAWGADSRHFIKIWIFTPPADFQKWKDFVPWIWTDDPRITIIGDPDGDDYHWDWTWIWIHGPDPDDTDTDIDIYTGAKMWTWDQPQLLDPQGKIKIKMAGDPPKWKAKLNHTFDADPRRITIDIGGPPPVQEDADPDWDKDWDKMKMWMQGDVGDIYIYTYIDIFIHKHHHWLPDDALAEDEDQKTKTWTFICAPKWKDKQNHTFDADRRRITIDIDTDDAFWIKIKIGDPRHGMHMYIHGYDHDDPVVVVVVVVVLVVQAPDDLVVPFVPVVVFAFGKHKAWAFWQDWDDDPAKIWTWGFRPPPDPDGSTETEIENGDDDDDGRAIKIFIFGFHHWDADPVRDIHTYTYGSDIDDGDDPDPDD

Secondary structure (DSSP, 8-state):
----PPB--------PPPPPPPP------------PPPPP--------------------------------PPPPPPPPPPPPPP--PPPPPPP----------------------------------SSS--EEEEEEE-TTS-EEEEEEETTPPTT-EEEETTEEEE-BTTEEEEE-SS---SS-EEEEEEEE-TTTPPPEEEEEEE--SEEEEEE-GGGSSSS-EEEEEEEE-TT-EEEETTEE--B-TTSEEEEEEE-GGGTBS-B-S-EEEEEEEEEEEE-TTS-EEEEEEEEEEEEPPEEEEESPTT-EE-SSEEEEEEEE-TT-EEEETTEEEP--TTSEEEEEEE--SEEEEEEEE-TTSB--EEEEEEEE--HHHHHHHHHHHHHH--B-HHHHSS--GGGTT-EEEEEEEEEEEEEETTEEEEEEEE-SS-SS--EEEEEESS-----TT-EEEEEEEEEEEEE-TT--EEEEEEEEEEPPPPP-PPP-